Protein AF-A0A816SDJ1-F1 (afdb_monomer)

pLDDT: mean 76.12, std 19.89, range [26.55, 97.69]

Organism: Brassica napus (NCBI:txid3708)

Structure (mmCIF, N/CA/C/O backbone):
data_AF-A0A816SDJ1-F1
#
_entry.id   AF-A0A816SDJ1-F1
#
loop_
_atom_site.group_PDB
_atom_site.id
_atom_site.type_symbol
_atom_site.label_atom_id
_atom_site.label_alt_id
_atom_site.label_comp_id
_atom_site.label_asym_id
_atom_site.label_entity_id
_atom_site.label_seq_id
_atom_site.pdbx_PDB_ins_code
_atom_site.Cartn_x
_atom_site.Cartn_y
_atom_site.Cartn_z
_atom_site.occupancy
_atom_site.B_iso_or_equiv
_atom_site.auth_seq_id
_atom_site.auth_comp_id
_atom_site.auth_asym_id
_atom_site.auth_atom_id
_atom_site.pdbx_PDB_model_num
ATOM 1 N N . MET A 1 1 ? -64.924 18.426 4.226 1.00 38.66 1 MET A N 1
ATOM 2 C CA . MET A 1 1 ? -63.627 19.133 4.198 1.00 38.66 1 MET A CA 1
ATOM 3 C C . MET A 1 1 ? -62.733 18.386 3.218 1.00 38.66 1 MET A C 1
ATOM 5 O O . MET A 1 1 ? -62.420 17.231 3.465 1.00 38.66 1 MET A O 1
ATOM 9 N N . MET A 1 2 ? -62.502 18.979 2.042 1.00 28.48 2 MET A N 1
ATOM 10 C CA . MET A 1 2 ? -61.765 18.396 0.910 1.00 28.48 2 MET A CA 1
ATOM 11 C C . MET A 1 2 ? -60.314 18.078 1.288 1.00 28.48 2 MET A C 1
ATOM 13 O O . MET A 1 2 ? -59.633 18.939 1.838 1.00 28.48 2 MET A O 1
ATOM 17 N N . MET A 1 3 ? -59.825 16.892 0.918 1.00 29.28 3 MET A N 1
ATOM 18 C CA . MET A 1 3 ? -58.395 16.650 0.720 1.00 29.28 3 MET A CA 1
ATOM 19 C C . MET A 1 3 ? -58.120 16.632 -0.783 1.00 29.28 3 MET A C 1
ATOM 21 O O . MET A 1 3 ? -58.686 15.830 -1.523 1.00 29.28 3 MET A O 1
ATOM 25 N N . MET A 1 4 ? -57.287 17.574 -1.221 1.00 31.48 4 MET A N 1
ATOM 26 C CA . MET A 1 4 ? -56.778 17.674 -2.583 1.00 31.48 4 MET A CA 1
ATOM 27 C C . MET A 1 4 ? -55.786 16.537 -2.853 1.00 31.48 4 MET A C 1
ATOM 29 O O . MET A 1 4 ? -54.795 16.400 -2.140 1.00 31.48 4 MET A O 1
ATOM 33 N N . PHE A 1 5 ? -56.018 15.776 -3.921 1.00 30.25 5 PHE A N 1
ATOM 34 C CA . PHE A 1 5 ? -54.990 14.978 -4.583 1.00 30.25 5 PHE A CA 1
ATOM 35 C C . PHE A 1 5 ? -54.433 15.789 -5.758 1.00 30.25 5 PHE A C 1
ATOM 37 O O . PHE A 1 5 ? -55.164 16.126 -6.689 1.00 30.25 5 PHE A O 1
ATOM 44 N N . HIS A 1 6 ? -53.140 16.106 -5.713 1.00 32.75 6 HIS A N 1
ATOM 45 C CA . HIS A 1 6 ? -52.390 16.608 -6.864 1.00 32.75 6 HIS A CA 1
ATOM 46 C C . HIS A 1 6 ? -52.042 15.446 -7.815 1.00 32.75 6 HIS A C 1
ATOM 48 O O . HIS A 1 6 ? -51.644 14.380 -7.337 1.00 32.75 6 HIS A O 1
ATOM 54 N N . PRO A 1 7 ? -52.148 15.622 -9.146 1.00 39.34 7 PRO A N 1
ATOM 55 C CA . PRO A 1 7 ? -51.812 14.583 -10.107 1.00 39.34 7 PRO A CA 1
ATOM 56 C C . PRO A 1 7 ? -50.307 14.525 -10.404 1.00 39.34 7 PRO A C 1
ATOM 58 O O . PRO A 1 7 ? -49.609 15.537 -10.482 1.00 39.34 7 PRO A O 1
ATOM 61 N N . PHE A 1 8 ? -49.847 13.290 -10.593 1.00 34.31 8 PHE A N 1
ATOM 62 C CA . PHE A 1 8 ? -48.504 12.881 -10.986 1.00 34.31 8 PHE A CA 1
ATOM 63 C C . PHE A 1 8 ? -48.043 13.529 -12.300 1.00 34.31 8 PHE A C 1
ATOM 65 O O . PHE A 1 8 ? -48.734 13.494 -13.318 1.00 34.31 8 PHE A O 1
ATOM 72 N N . ALA A 1 9 ? -46.815 14.043 -12.277 1.00 36.88 9 ALA A N 1
ATOM 73 C CA . ALA A 1 9 ? -46.051 14.432 -13.450 1.00 36.88 9 ALA A CA 1
ATOM 74 C C . ALA A 1 9 ? -45.328 13.224 -14.085 1.00 36.88 9 ALA A C 1
ATOM 76 O O . ALA A 1 9 ? -44.969 12.272 -13.396 1.00 36.88 9 ALA A O 1
ATOM 77 N N . SER A 1 10 ? -45.015 13.365 -15.383 1.00 43.47 10 SER A N 1
ATOM 78 C CA . SER A 1 10 ? -44.023 12.620 -16.188 1.00 43.47 10 SER A CA 1
ATOM 79 C C . SER A 1 10 ? -44.514 11.451 -17.065 1.00 43.47 10 SER A C 1
ATOM 81 O O . SER A 1 10 ? -44.232 10.287 -16.792 1.00 43.47 10 SER A O 1
ATOM 83 N N . SER A 1 11 ? -45.101 11.768 -18.232 1.00 58.50 11 SER A N 1
ATOM 84 C CA . SER A 1 11 ? -45.263 10.822 -19.358 1.00 58.50 11 SER A CA 1
ATOM 85 C C . SER A 1 11 ? -44.018 10.695 -20.266 1.00 58.50 11 SER A C 1
ATOM 87 O O . SER A 1 11 ? -43.950 9.801 -21.108 1.00 58.50 11 SER A O 1
ATOM 89 N N . ALA A 1 12 ? -42.990 11.532 -20.077 1.00 49.69 12 ALA A N 1
ATOM 90 C CA . ALA A 1 12 ? -41.794 11.556 -20.931 1.00 49.69 12 ALA A CA 1
ATOM 91 C C . ALA A 1 12 ? -40.759 10.462 -20.594 1.00 49.69 12 ALA A C 1
ATOM 93 O O . ALA A 1 12 ? -40.004 10.015 -21.460 1.00 49.69 12 ALA A O 1
ATOM 94 N N . SER A 1 13 ? -40.717 10.005 -19.340 1.00 50.75 13 SER A N 1
ATOM 95 C CA . SER A 1 13 ? -39.810 8.940 -18.897 1.00 50.75 13 SER A CA 1
ATOM 96 C C . SER A 1 13 ? -40.242 7.569 -19.427 1.00 50.75 13 SER A C 1
ATOM 98 O O . SER A 1 13 ? -39.407 6.815 -19.923 1.00 50.75 13 SER A O 1
ATOM 100 N N . ALA A 1 14 ? -41.545 7.274 -19.420 1.00 48.66 14 ALA A N 1
ATOM 101 C CA . ALA A 1 14 ? -42.099 6.004 -19.895 1.00 48.66 14 ALA A CA 1
ATOM 102 C C . ALA A 1 14 ? -41.856 5.762 -21.400 1.00 48.66 14 ALA A C 1
ATOM 104 O O . ALA A 1 14 ? -41.521 4.649 -21.806 1.00 48.66 14 ALA A O 1
ATOM 105 N N . GLN A 1 15 ? -41.934 6.808 -22.232 1.00 58.16 15 GLN A N 1
ATOM 106 C CA . GLN A 1 15 ? -41.649 6.699 -23.671 1.00 58.16 15 GLN A CA 1
ATOM 107 C C . GLN A 1 15 ? -40.155 6.469 -23.973 1.00 58.16 15 GLN A C 1
ATOM 109 O O . GLN A 1 15 ? -39.813 5.741 -24.911 1.00 58.16 15 GLN A O 1
ATOM 114 N N . ARG A 1 16 ? -39.244 7.020 -23.156 1.00 60.53 16 ARG A N 1
ATOM 115 C CA . ARG A 1 16 ? -37.802 6.723 -23.258 1.00 60.53 16 ARG A CA 1
ATOM 116 C C . ARG A 1 16 ? -37.484 5.264 -22.941 1.00 60.53 16 ARG A C 1
ATOM 118 O O . ARG A 1 16 ? -36.732 4.650 -23.687 1.00 60.53 16 ARG A O 1
ATOM 125 N N . TRP A 1 17 ? -38.106 4.687 -21.915 1.00 60.25 17 TRP A N 1
ATOM 126 C CA . TRP A 1 17 ? -37.900 3.274 -21.584 1.00 60.25 17 TRP A CA 1
ATOM 127 C C . TRP A 1 17 ? -38.394 2.329 -22.687 1.00 60.25 17 TRP A C 1
ATOM 129 O O . TRP A 1 17 ? -37.690 1.385 -23.046 1.00 60.25 17 TRP A O 1
ATOM 139 N N . LEU A 1 18 ? -39.547 2.617 -23.299 1.00 60.72 18 LEU A N 1
ATOM 140 C CA . LEU A 1 18 ? -40.073 1.809 -24.406 1.00 60.72 18 LEU A CA 1
ATOM 141 C C . LEU A 1 18 ? -39.192 1.882 -25.664 1.00 60.72 18 LEU A C 1
ATOM 143 O O . LEU A 1 18 ? -38.941 0.857 -26.298 1.00 60.72 18 LEU A O 1
ATOM 147 N N . SER A 1 19 ? -38.666 3.063 -26.008 1.00 63.34 19 SER A N 1
ATOM 148 C CA . SER A 1 19 ? -37.740 3.198 -27.146 1.00 63.34 19 SER A CA 1
ATOM 149 C C . SER A 1 19 ? -36.401 2.481 -26.917 1.00 63.34 19 SER A C 1
ATOM 151 O O . SER A 1 19 ? -35.859 1.892 -27.854 1.00 63.34 19 SER A O 1
ATOM 153 N N . GLN A 1 20 ? -35.900 2.449 -25.677 1.00 64.94 20 GLN A N 1
ATOM 154 C CA . GLN A 1 20 ? -34.690 1.703 -25.316 1.00 64.94 20 GLN A CA 1
ATOM 155 C C . GLN A 1 20 ? -34.900 0.184 -25.355 1.00 64.94 20 GLN A C 1
ATOM 157 O O . GLN A 1 20 ? -34.039 -0.537 -25.855 1.00 64.94 20 GLN A O 1
ATOM 162 N N . LEU A 1 21 ? -36.059 -0.307 -24.910 1.00 62.75 21 LEU A N 1
ATOM 163 C CA . LEU A 1 21 ? -36.396 -1.732 -24.996 1.00 62.75 21 LEU A CA 1
ATOM 164 C C . LEU A 1 21 ? -36.569 -2.200 -26.449 1.00 62.75 21 LEU A C 1
ATOM 166 O O . LEU A 1 21 ? -36.086 -3.271 -26.817 1.00 62.75 21 LEU A O 1
ATOM 170 N N . LEU A 1 22 ? -37.180 -1.376 -27.307 1.00 64.31 22 LEU A N 1
ATOM 171 C CA . LEU A 1 22 ? -37.304 -1.676 -28.737 1.00 64.31 22 LEU A CA 1
ATOM 172 C C . LEU A 1 22 ? -35.951 -1.657 -29.465 1.00 64.31 22 LEU A C 1
ATOM 174 O O . LEU A 1 22 ? -35.760 -2.437 -30.401 1.00 64.31 22 LEU A O 1
ATOM 178 N N . SER A 1 23 ? -35.000 -0.810 -29.052 1.00 62.53 23 SER A N 1
ATOM 179 C CA . SER A 1 23 ? -33.654 -0.810 -29.643 1.00 62.53 23 SER A CA 1
ATOM 180 C C . SER A 1 23 ? -32.839 -2.029 -29.206 1.00 62.53 23 SER A C 1
ATOM 182 O O . SER A 1 23 ? -32.168 -2.637 -30.040 1.00 62.53 23 SER A O 1
ATOM 184 N N . LEU A 1 24 ? -32.965 -2.445 -27.941 1.00 55.81 24 LEU A N 1
ATOM 185 C CA . LEU A 1 24 ? -32.325 -3.653 -27.417 1.00 55.81 24 LEU A CA 1
ATOM 186 C C . LEU A 1 24 ? -32.851 -4.915 -28.112 1.00 55.81 24 LEU A C 1
ATOM 188 O O . LEU A 1 24 ? -32.045 -5.736 -28.542 1.00 55.81 24 LEU A O 1
ATOM 192 N N . SER A 1 25 ? -34.168 -5.015 -28.323 1.00 59.09 25 SER A N 1
ATOM 193 C CA . SER A 1 25 ? -34.799 -6.130 -29.047 1.00 59.09 25 SER A CA 1
ATOM 194 C C . SER A 1 25 ? -34.327 -6.237 -30.508 1.00 59.09 25 SER A C 1
ATOM 196 O O . SER A 1 25 ? -33.955 -7.312 -30.984 1.00 59.09 25 SER A O 1
ATOM 198 N N . LYS A 1 26 ? -34.228 -5.103 -31.218 1.00 60.78 26 LYS A N 1
ATOM 199 C CA . LYS A 1 26 ? -33.691 -5.083 -32.591 1.00 60.78 26 LYS A CA 1
ATOM 200 C C . LYS A 1 26 ? -32.218 -5.492 -32.648 1.00 60.78 26 LYS A C 1
ATOM 202 O O . LYS A 1 26 ? -31.794 -6.130 -33.610 1.00 60.78 26 LYS A O 1
ATOM 207 N N . ASN A 1 27 ? -31.437 -5.147 -31.625 1.00 51.38 27 ASN A N 1
ATOM 208 C CA . ASN A 1 27 ? -30.016 -5.480 -31.580 1.00 51.38 27 ASN A CA 1
ATOM 209 C C . ASN A 1 27 ? -29.782 -6.966 -31.262 1.00 51.38 27 ASN A C 1
ATOM 211 O O . ASN A 1 27 ? -28.879 -7.575 -31.835 1.00 51.38 27 ASN A O 1
ATOM 215 N N . THR A 1 28 ? -30.625 -7.576 -30.420 1.00 47.44 28 THR A N 1
ATOM 216 C CA . THR A 1 28 ? -30.579 -9.025 -30.172 1.00 47.44 28 THR A CA 1
ATOM 217 C C . THR A 1 28 ? -30.984 -9.823 -31.409 1.00 47.44 28 THR A C 1
ATOM 219 O O . THR A 1 28 ? -30.323 -10.810 -31.720 1.00 47.44 28 THR A O 1
ATOM 222 N N . GLN A 1 29 ? -31.977 -9.354 -32.175 1.00 52.62 29 GLN A N 1
ATOM 223 C CA . GLN A 1 29 ? -32.410 -10.016 -33.411 1.00 52.62 29 GLN A CA 1
ATOM 224 C C . GLN A 1 29 ? -31.338 -9.968 -34.518 1.00 52.62 29 GLN A C 1
ATOM 226 O O . GLN A 1 29 ? -31.071 -10.969 -35.184 1.00 52.62 29 GLN A O 1
ATOM 231 N N . LYS A 1 30 ? -30.630 -8.838 -34.644 1.00 55.09 30 LYS A N 1
ATOM 232 C CA . LYS A 1 30 ? -29.498 -8.695 -35.574 1.00 55.09 30 LYS A CA 1
ATOM 233 C C . LYS A 1 30 ? -28.312 -9.598 -35.207 1.00 55.09 30 LYS A C 1
ATOM 235 O O . LYS A 1 30 ? -27.624 -10.112 -36.086 1.00 55.09 30 LYS A O 1
ATOM 240 N N . HIS A 1 31 ? -28.078 -9.817 -33.911 1.00 45.19 31 HIS A N 1
ATOM 241 C CA . HIS A 1 31 ? -27.037 -10.735 -33.446 1.00 45.19 31 HIS A CA 1
ATOM 242 C C . HIS A 1 31 ? -27.383 -12.203 -33.727 1.00 45.19 31 HIS A C 1
ATOM 244 O O . HIS A 1 31 ? -26.487 -12.971 -34.074 1.00 45.19 31 HIS A O 1
ATOM 250 N N . THR A 1 32 ? -28.660 -12.591 -33.633 1.00 52.50 32 THR A N 1
ATOM 251 C CA . THR A 1 32 ? -29.107 -13.950 -33.981 1.00 52.50 32 THR A CA 1
ATOM 252 C C . THR A 1 32 ? -29.030 -14.237 -35.480 1.00 52.50 32 THR A C 1
ATOM 254 O O . THR A 1 32 ? -28.612 -15.331 -35.852 1.00 52.50 32 THR A O 1
ATOM 257 N N . GLU A 1 33 ? -29.328 -13.262 -36.344 1.00 60.81 33 GLU A N 1
ATOM 258 C CA . GLU A 1 33 ? -29.167 -13.416 -37.801 1.00 60.81 33 GLU A CA 1
ATOM 259 C C . GLU A 1 33 ? -27.686 -13.564 -38.187 1.00 60.81 33 GLU A C 1
ATOM 261 O O . GLU A 1 33 ? -27.317 -14.508 -38.884 1.00 60.81 33 GLU A O 1
ATOM 266 N N . SER A 1 34 ? -26.799 -12.743 -37.610 1.00 58.25 34 SER A N 1
ATOM 267 C CA . SER A 1 34 ? -25.348 -12.870 -37.822 1.00 58.25 34 SER A CA 1
ATOM 268 C C . SER A 1 34 ? -24.780 -14.212 -37.332 1.00 58.25 34 SER A C 1
ATOM 270 O O . SER A 1 34 ? -23.787 -14.702 -37.879 1.00 58.25 34 SER A O 1
ATOM 272 N N . PHE A 1 35 ? -25.377 -14.815 -36.300 1.00 57.91 35 PHE A N 1
ATOM 273 C CA . PHE A 1 35 ? -24.971 -16.134 -35.811 1.00 57.91 35 PHE A CA 1
ATOM 274 C C . PHE A 1 35 ? -25.488 -17.265 -36.714 1.00 57.91 35 PHE A C 1
ATOM 276 O O . PHE A 1 35 ? -24.790 -18.254 -36.926 1.00 57.91 35 PHE A O 1
ATOM 283 N N . SER A 1 36 ? -26.673 -17.098 -37.307 1.00 68.56 36 SER A N 1
ATOM 284 C CA . SER A 1 36 ? -27.222 -18.033 -38.297 1.00 68.56 36 SER A CA 1
ATOM 285 C C . SER A 1 36 ? -26.366 -18.075 -39.568 1.00 68.56 36 SER A C 1
ATOM 287 O O . SER A 1 36 ? -26.027 -19.157 -40.049 1.00 68.56 36 SER A O 1
ATOM 289 N N . ASP A 1 37 ? -25.930 -16.914 -40.063 1.00 69.44 37 ASP A N 1
ATOM 290 C CA . ASP A 1 37 ? -25.094 -16.819 -41.268 1.00 69.44 37 ASP A CA 1
ATOM 291 C C . ASP A 1 37 ? -23.704 -17.439 -41.066 1.00 69.44 37 ASP A C 1
ATOM 293 O O . ASP A 1 37 ? -23.172 -18.133 -41.939 1.00 69.44 37 ASP A O 1
ATOM 297 N N . THR A 1 38 ? -23.117 -17.246 -39.881 1.00 68.81 38 THR A N 1
ATOM 298 C CA . THR A 1 38 ? -21.823 -17.857 -39.542 1.00 68.81 38 THR A CA 1
ATOM 299 C C . THR A 1 38 ? -21.939 -19.370 -39.358 1.00 68.81 38 THR A C 1
ATOM 301 O O . THR A 1 38 ? -21.053 -20.101 -39.803 1.00 68.81 38 THR A O 1
ATOM 304 N N . LEU A 1 39 ? -23.047 -19.869 -38.797 1.00 75.62 39 LEU A N 1
ATOM 305 C CA . LEU A 1 39 ? -23.306 -21.306 -38.685 1.00 75.62 39 LEU A CA 1
ATOM 306 C C . LEU A 1 39 ? -23.525 -21.959 -40.061 1.00 75.62 39 LEU A C 1
ATOM 308 O O . LEU A 1 39 ? -22.988 -23.038 -40.320 1.00 75.62 39 LEU A O 1
ATOM 312 N N . ALA A 1 40 ? -24.235 -21.286 -40.973 1.00 79.94 40 ALA A N 1
ATOM 313 C CA . ALA A 1 40 ? -24.414 -21.744 -42.351 1.00 79.94 40 ALA A CA 1
ATOM 314 C C . ALA A 1 40 ? -23.072 -21.833 -43.102 1.00 79.94 40 ALA A C 1
ATOM 316 O O . ALA A 1 40 ? -22.796 -22.832 -43.768 1.00 79.94 40 ALA A O 1
ATOM 317 N N . MET A 1 41 ? -22.191 -20.842 -42.929 1.00 76.81 41 MET A N 1
ATOM 318 C CA . MET A 1 41 ? -20.853 -20.846 -43.531 1.00 76.81 41 MET A CA 1
ATOM 319 C C . MET A 1 41 ? -19.959 -21.971 -42.980 1.00 76.81 41 MET A C 1
ATOM 321 O O . MET A 1 41 ? -19.211 -22.597 -43.735 1.00 76.81 41 MET A O 1
ATOM 325 N N . VAL A 1 42 ? -20.042 -22.269 -41.678 1.00 75.06 42 VAL A N 1
ATOM 326 C CA . VAL A 1 42 ? -19.293 -23.378 -41.058 1.00 75.06 42 VAL A CA 1
ATOM 327 C C . VAL A 1 42 ? -19.791 -24.736 -41.559 1.00 75.06 42 VAL A C 1
ATOM 329 O O . VAL A 1 42 ? -18.970 -25.606 -41.854 1.00 75.06 42 VAL A O 1
ATOM 332 N N . ASN A 1 43 ? -21.105 -24.909 -41.727 1.00 77.50 43 ASN A N 1
ATOM 333 C CA . ASN A 1 43 ? -21.670 -26.142 -42.280 1.00 77.50 43 ASN A CA 1
ATOM 334 C C . ASN A 1 43 ? -21.252 -26.358 -43.743 1.00 77.50 43 ASN A C 1
ATOM 336 O O . ASN A 1 43 ? -20.821 -27.455 -44.091 1.00 77.50 43 ASN A O 1
ATOM 340 N N . GLN A 1 44 ? -21.230 -25.300 -44.561 1.00 75.50 44 GLN A N 1
ATOM 341 C CA . GLN A 1 44 ? -20.716 -25.353 -45.938 1.00 75.50 44 GLN A CA 1
ATOM 342 C C . GLN A 1 44 ? -19.224 -25.729 -45.999 1.00 75.50 44 GLN A C 1
ATOM 344 O O . GLN A 1 44 ? -18.797 -26.516 -46.845 1.00 75.50 44 GLN A O 1
ATOM 349 N N . LEU A 1 45 ? -18.405 -25.219 -45.072 1.00 71.31 45 LEU A N 1
ATOM 350 C CA . LEU A 1 45 ? -16.991 -25.604 -44.966 1.00 71.31 45 LEU A CA 1
ATOM 351 C C . LEU A 1 45 ? -16.806 -27.063 -44.528 1.00 71.31 45 LEU A C 1
ATOM 353 O O . LEU A 1 45 ? -15.832 -27.703 -44.938 1.00 71.31 45 LEU A O 1
ATOM 357 N N . LYS A 1 46 ? -17.723 -27.594 -43.712 1.00 74.12 46 LYS A N 1
ATOM 358 C CA . LYS A 1 46 ? -17.706 -28.992 -43.277 1.00 74.12 46 LYS A CA 1
ATOM 359 C C . LYS A 1 46 ? -18.083 -29.937 -44.423 1.00 74.12 46 LYS A C 1
ATOM 361 O O . LYS A 1 46 ? -17.331 -30.872 -44.687 1.00 74.12 46 LYS A O 1
ATOM 366 N N . GLU A 1 47 ? -19.140 -29.629 -45.173 1.00 76.69 47 GLU A N 1
ATOM 367 C CA . GLU A 1 47 ? -19.545 -30.399 -46.362 1.00 76.69 47 GLU A CA 1
ATOM 368 C C . GLU A 1 47 ? -18.452 -30.401 -47.440 1.00 76.69 47 GLU A C 1
ATOM 370 O O . GLU A 1 47 ? -18.135 -31.443 -48.020 1.00 76.69 47 GLU A O 1
ATOM 375 N N . LYS A 1 48 ? -17.782 -29.260 -47.650 1.00 71.00 48 LYS A N 1
ATOM 376 C CA . LYS A 1 48 ? -16.677 -29.161 -48.613 1.00 71.00 48 LYS A CA 1
ATOM 377 C C . LYS A 1 48 ? -15.464 -30.011 -48.211 1.00 71.00 48 LYS A C 1
ATOM 379 O O . LYS A 1 48 ? -14.779 -30.538 -49.085 1.00 71.00 48 LYS A O 1
ATOM 384 N N . LYS A 1 49 ? -15.201 -30.189 -46.909 1.00 67.81 49 LYS A N 1
ATOM 385 C CA . LYS A 1 49 ? -14.156 -31.112 -46.425 1.00 67.81 49 LYS A CA 1
ATOM 386 C C . LYS A 1 49 ? -14.540 -32.577 -46.629 1.00 67.81 49 LYS A C 1
ATOM 388 O O . LYS A 1 49 ? -13.689 -33.366 -47.030 1.00 67.81 49 LYS A O 1
ATOM 393 N N . GLU A 1 50 ? -15.802 -32.934 -46.407 1.00 69.19 50 GLU A N 1
ATOM 394 C CA . GLU A 1 50 ? -16.284 -34.308 -46.594 1.00 69.19 50 GLU A CA 1
ATOM 395 C C . GLU A 1 50 ? -16.304 -34.726 -48.077 1.00 69.19 50 GLU A C 1
ATOM 397 O O . GLU A 1 50 ? -15.983 -35.873 -48.394 1.00 69.19 50 GLU A O 1
ATOM 402 N N . GLN A 1 51 ? -16.567 -33.797 -49.006 1.00 63.53 51 GLN A N 1
ATOM 403 C CA . GLN A 1 51 ? -16.452 -34.068 -50.446 1.00 63.53 51 GLN A CA 1
ATOM 404 C C . GLN A 1 51 ? -15.001 -34.280 -50.906 1.00 63.53 51 GLN A C 1
ATOM 406 O O . GLN A 1 51 ? -14.733 -35.203 -51.673 1.00 63.53 51 GLN A O 1
ATOM 411 N N . VAL A 1 52 ? -14.044 -33.494 -50.394 1.00 61.69 52 VAL A N 1
ATOM 412 C CA . VAL A 1 52 ? -12.613 -33.675 -50.713 1.00 61.69 52 VAL A CA 1
ATOM 413 C C . VAL A 1 52 ? -12.085 -35.016 -50.181 1.00 61.69 52 VAL A C 1
ATOM 415 O O . VAL A 1 52 ? -11.283 -35.665 -50.849 1.00 61.69 52 VAL A O 1
ATOM 418 N N . GLN A 1 53 ? -12.586 -35.482 -49.033 1.00 51.34 53 GLN A N 1
ATOM 419 C CA . GLN A 1 53 ? -12.216 -36.781 -48.459 1.00 51.34 53 GLN A CA 1
ATOM 420 C C . GLN A 1 53 ? -12.809 -37.974 -49.238 1.00 51.34 53 GLN A C 1
ATOM 422 O O . GLN A 1 53 ? -12.183 -39.036 -49.311 1.00 51.34 53 GLN A O 1
ATOM 427 N N . ARG A 1 54 ? -13.996 -37.817 -49.849 1.00 48.62 54 ARG A N 1
ATOM 428 C CA . ARG A 1 54 ? -14.600 -38.856 -50.705 1.00 48.62 54 ARG A CA 1
ATOM 429 C C . ARG A 1 54 ? -13.935 -38.978 -52.075 1.00 48.62 54 ARG A C 1
ATOM 431 O O . ARG A 1 54 ? -13.856 -40.091 -52.585 1.00 48.62 54 ARG A O 1
ATOM 438 N N . GLN A 1 55 ? -13.409 -37.890 -52.638 1.00 50.44 55 GLN A N 1
ATOM 439 C CA . GLN A 1 55 ? -12.732 -37.930 -53.941 1.00 50.44 55 GLN A CA 1
ATOM 440 C C . GLN A 1 55 ? -11.340 -38.597 -53.883 1.00 50.44 55 GLN A C 1
ATOM 442 O O . GLN A 1 55 ? -10.824 -39.006 -54.915 1.00 50.44 55 GLN A O 1
ATOM 447 N N . GLN A 1 56 ? -10.738 -38.746 -52.695 1.00 49.09 56 GLN A N 1
ATOM 448 C CA . GLN A 1 56 ? -9.447 -39.434 -52.508 1.00 49.09 56 GLN A CA 1
ATOM 449 C C . GLN A 1 56 ? -9.558 -40.950 -52.245 1.00 49.09 56 GLN A C 1
ATOM 451 O O . GLN A 1 56 ? -8.530 -41.602 -52.108 1.00 49.09 56 GLN A O 1
ATOM 456 N N . ASN A 1 57 ? -10.769 -41.522 -52.178 1.00 41.69 57 ASN A N 1
ATOM 457 C CA . ASN A 1 57 ? -10.988 -42.950 -51.879 1.00 41.69 57 ASN A CA 1
ATOM 458 C C . ASN A 1 57 ? -11.624 -43.753 -53.033 1.00 41.69 57 ASN A C 1
ATOM 460 O O . ASN A 1 57 ? -12.136 -44.846 -52.807 1.00 41.69 57 ASN A O 1
ATOM 464 N N . LEU A 1 58 ? -11.605 -43.238 -54.264 1.00 48.44 58 LEU A N 1
ATOM 465 C CA . LEU A 1 58 ? -12.102 -43.948 -55.446 1.00 48.4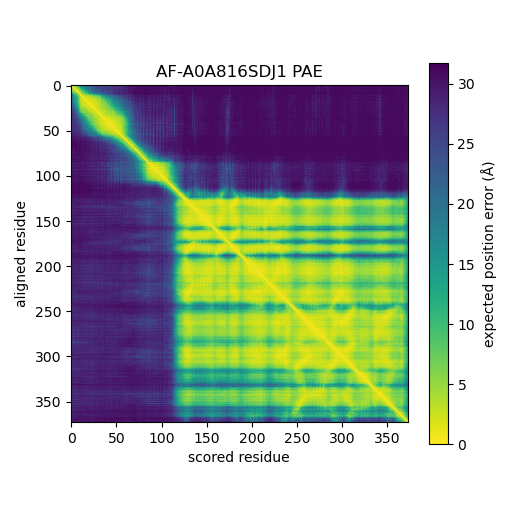4 58 LEU A CA 1
ATOM 466 C C . LEU A 1 58 ? -10.999 -44.048 -56.505 1.00 48.44 58 LEU A C 1
ATOM 468 O O . LEU A 1 58 ? -10.907 -43.191 -57.372 1.00 48.44 58 LEU A O 1
ATOM 472 N N . ASP A 1 59 ? -10.181 -45.098 -56.403 1.00 35.41 59 ASP A N 1
ATOM 473 C CA . ASP A 1 59 ? -9.638 -45.823 -57.561 1.00 35.41 59 ASP A CA 1
ATOM 474 C C . ASP A 1 59 ? -9.278 -47.269 -57.135 1.00 35.41 59 ASP A C 1
ATOM 476 O O . ASP A 1 59 ? -8.487 -47.441 -56.201 1.00 35.41 59 ASP A O 1
ATOM 480 N N . PRO A 1 60 ? -9.881 -48.313 -57.745 1.00 43.94 60 PRO A N 1
ATOM 481 C CA . PRO A 1 60 ? -9.689 -49.708 -57.356 1.00 43.94 60 PRO A CA 1
ATOM 482 C C . PRO A 1 60 ? -8.726 -50.488 -58.277 1.00 43.94 60 PRO A C 1
ATOM 484 O O . PRO A 1 60 ? -8.723 -50.342 -59.493 1.00 43.94 60 PRO A O 1
ATOM 487 N N . GLU A 1 61 ? -7.921 -51.3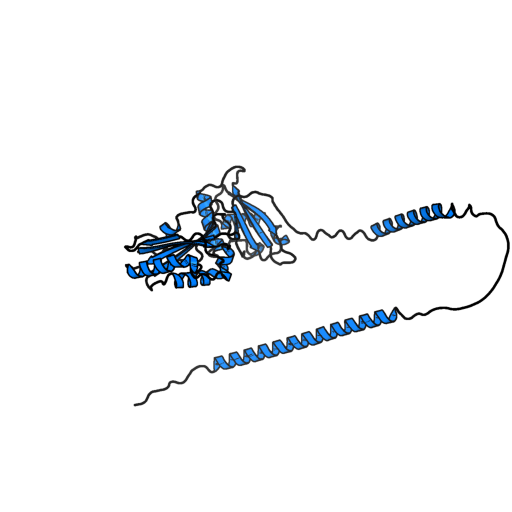30 -57.628 1.00 33.22 61 GLU A N 1
ATOM 488 C CA . GLU A 1 61 ? -7.548 -52.728 -57.927 1.00 33.22 61 GLU A CA 1
ATOM 489 C C . GLU A 1 61 ? -7.521 -53.283 -59.383 1.00 33.22 61 GLU A C 1
ATOM 491 O O . GLU A 1 61 ? -8.518 -53.330 -60.097 1.00 33.22 61 GLU A O 1
ATOM 496 N N . ASN A 1 62 ? -6.348 -53.832 -59.738 1.00 37.19 62 ASN A N 1
ATOM 497 C CA . ASN A 1 62 ? -5.992 -54.713 -60.874 1.00 37.19 62 ASN A CA 1
ATOM 498 C C . ASN A 1 62 ? -6.525 -56.158 -60.670 1.00 37.19 62 ASN A C 1
ATOM 500 O O . ASN A 1 62 ? -6.599 -56.568 -59.512 1.00 37.19 62 ASN A O 1
ATOM 504 N N . PRO A 1 63 ? -6.846 -56.980 -61.703 1.00 50.03 63 PRO A N 1
ATOM 505 C CA . PRO A 1 63 ? -5.890 -57.969 -62.282 1.00 50.03 63 PRO A CA 1
ATOM 506 C C . PRO A 1 63 ? -6.188 -58.254 -63.798 1.00 50.03 63 PRO A C 1
ATOM 508 O O . PRO A 1 63 ? -7.186 -57.775 -64.319 1.00 50.03 63 PRO A O 1
ATOM 511 N N . ALA A 1 64 ? -5.451 -58.980 -64.654 1.00 27.97 64 ALA A N 1
ATOM 512 C CA . ALA A 1 64 ? -4.617 -60.178 -64.551 1.00 27.97 64 ALA A CA 1
ATOM 513 C C . ALA A 1 64 ? -3.939 -60.493 -65.925 1.00 27.97 64 ALA A C 1
ATOM 515 O O . ALA A 1 64 ? -4.456 -60.073 -66.957 1.00 27.97 64 ALA A O 1
ATOM 516 N N . THR A 1 65 ? -2.945 -61.407 -65.915 1.00 27.27 65 THR A N 1
ATOM 517 C CA . THR A 1 65 ? -2.496 -62.326 -67.017 1.00 27.27 65 THR A CA 1
ATOM 518 C C . THR A 1 65 ? -1.735 -61.670 -68.195 1.00 27.27 65 THR A C 1
ATOM 520 O O . THR A 1 65 ? -2.153 -60.648 -68.703 1.00 27.27 65 THR A O 1
ATOM 523 N N . GLU A 1 66 ? -0.587 -62.145 -68.703 1.00 26.55 66 GLU A N 1
ATOM 524 C CA . GLU A 1 66 ? -0.244 -63.514 -69.107 1.00 26.55 66 GLU A CA 1
ATOM 525 C C . GLU A 1 66 ? 1.243 -63.620 -69.572 1.00 26.55 66 GLU A C 1
ATOM 527 O O . GLU A 1 66 ? 1.761 -62.696 -70.187 1.00 26.55 66 GLU A O 1
ATOM 532 N N . SER A 1 67 ? 1.894 -64.760 -69.265 1.00 27.81 67 SER A N 1
ATOM 533 C CA . SER A 1 67 ? 2.925 -65.521 -70.028 1.00 27.81 67 SER A CA 1
ATOM 534 C C . SER A 1 67 ? 4.086 -64.765 -70.723 1.00 27.81 67 SER A C 1
ATOM 536 O O . SER A 1 67 ? 3.891 -63.976 -71.633 1.00 27.81 67 SER A O 1
ATOM 538 N N . SER A 1 68 ? 5.372 -65.072 -70.512 1.00 29.84 68 SER A N 1
ATOM 539 C CA . SER A 1 68 ? 5.991 -66.359 -70.865 1.00 29.84 68 SER A CA 1
ATOM 540 C C . SER A 1 68 ? 7.522 -66.333 -70.634 1.00 29.84 68 SER A C 1
ATOM 542 O O . SER A 1 68 ? 8.179 -65.360 -70.975 1.00 29.84 68 SER A O 1
ATOM 544 N N . ARG A 1 69 ? 8.041 -67.444 -70.073 1.00 29.17 69 ARG A N 1
ATOM 545 C CA . ARG A 1 69 ? 9.304 -68.190 -70.347 1.00 29.17 69 ARG A CA 1
ATOM 546 C C . ARG A 1 69 ? 10.593 -67.364 -70.591 1.00 29.17 69 ARG A C 1
ATOM 548 O O . ARG A 1 69 ? 10.667 -66.567 -71.507 1.00 29.17 69 ARG A O 1
ATOM 555 N N . ILE A 1 70 ? 11.705 -67.616 -69.893 1.00 31.98 70 ILE A N 1
ATOM 556 C CA . ILE A 1 70 ? 12.596 -68.767 -70.139 1.00 31.98 70 ILE A CA 1
ATOM 557 C C . ILE A 1 70 ? 13.459 -69.086 -68.900 1.00 31.98 70 ILE A C 1
ATOM 559 O O . ILE A 1 70 ? 13.934 -68.223 -68.169 1.00 31.98 70 ILE A O 1
ATOM 563 N N . PHE A 1 71 ? 13.623 -70.391 -68.733 1.00 28.73 71 PHE A N 1
ATOM 564 C CA . PHE A 1 71 ? 14.359 -71.190 -67.760 1.00 28.73 71 PHE A CA 1
ATOM 565 C C . PHE A 1 71 ? 15.867 -71.238 -68.102 1.00 28.73 71 PHE A C 1
ATOM 567 O O . PHE A 1 71 ? 16.185 -71.388 -69.277 1.00 28.73 71 PHE A O 1
ATOM 574 N N . PHE A 1 72 ? 16.768 -71.194 -67.110 1.00 27.45 72 PHE A N 1
ATOM 575 C CA . PHE A 1 72 ? 17.776 -72.236 -66.796 1.00 27.45 72 PHE A CA 1
ATOM 576 C C . PHE A 1 72 ? 19.037 -71.714 -66.086 1.00 27.45 72 PHE A C 1
ATOM 578 O O . PHE A 1 72 ? 19.639 -70.727 -66.488 1.00 27.45 72 PHE A O 1
ATOM 585 N N . CYS A 1 73 ? 19.491 -72.562 -65.151 1.00 28.86 73 CYS A N 1
ATOM 586 C CA . CYS A 1 73 ? 20.840 -72.670 -64.588 1.00 28.86 73 CYS A CA 1
ATOM 587 C C . CYS A 1 73 ? 21.226 -71.569 -63.590 1.00 28.86 73 CYS A C 1
ATOM 589 O O . CYS A 1 73 ? 21.100 -70.388 -63.849 1.00 28.86 73 CYS A O 1
ATOM 591 N N . GLY A 1 74 ? 21.734 -71.854 -62.405 1.00 30.75 74 GLY A N 1
ATOM 592 C CA . GLY A 1 74 ? 22.282 -73.075 -61.851 1.00 30.75 74 GLY A CA 1
ATOM 593 C C . GLY A 1 74 ? 22.977 -72.641 -60.565 1.00 30.75 74 GLY A C 1
ATOM 594 O O . GLY A 1 74 ? 23.551 -71.556 -60.495 1.00 30.75 74 GLY A O 1
ATOM 595 N N . SER A 1 75 ? 22.830 -73.450 -59.525 1.00 49.09 75 SER A N 1
ATOM 596 C CA . SER A 1 75 ? 23.489 -73.306 -58.230 1.00 49.09 75 SER A CA 1
ATOM 597 C C . SER A 1 75 ? 24.930 -72.808 -58.363 1.00 49.09 75 SER A C 1
ATOM 599 O O . SER A 1 75 ? 25.728 -73.523 -58.947 1.00 49.09 75 SER A O 1
ATOM 601 N N . PHE A 1 76 ? 25.236 -71.624 -57.824 1.00 38.91 76 PHE A N 1
ATOM 602 C CA . PHE A 1 76 ? 26.495 -71.219 -57.171 1.00 38.91 76 PHE A CA 1
ATOM 603 C C . PHE A 1 76 ? 26.484 -69.689 -57.031 1.00 38.91 76 PHE A C 1
ATOM 605 O O . PHE A 1 76 ? 26.865 -69.006 -57.967 1.00 38.91 76 PHE A O 1
ATOM 612 N N . CYS A 1 77 ? 25.994 -69.154 -55.899 1.00 39.59 77 CYS A N 1
ATOM 613 C CA . CYS A 1 77 ? 26.398 -67.850 -55.324 1.00 39.59 77 CYS A CA 1
ATOM 614 C C . CYS A 1 77 ? 25.527 -67.441 -54.114 1.00 39.59 77 CYS A C 1
ATOM 616 O O . CYS A 1 77 ? 25.121 -66.289 -53.974 1.00 39.59 77 CYS A O 1
ATOM 618 N N . SER A 1 78 ? 25.316 -68.335 -53.144 1.00 45.06 78 SER A N 1
ATOM 619 C CA . SER A 1 78 ? 24.832 -67.959 -51.798 1.00 45.06 78 SER A CA 1
ATOM 620 C C . SER A 1 78 ? 25.875 -67.179 -50.966 1.00 45.06 78 SER A C 1
ATOM 622 O O . SER A 1 78 ? 25.718 -67.012 -49.759 1.00 45.06 78 SER A O 1
ATOM 624 N N . ALA A 1 79 ? 26.925 -66.662 -51.614 1.00 48.75 79 ALA A N 1
ATOM 625 C CA . ALA A 1 79 ? 27.970 -65.826 -51.028 1.00 48.75 79 ALA A CA 1
ATOM 626 C C . ALA A 1 79 ? 28.031 -64.399 -51.621 1.00 48.75 79 ALA A C 1
ATOM 628 O O . ALA A 1 79 ? 28.760 -63.565 -51.091 1.00 48.75 79 ALA A O 1
ATOM 629 N N . LEU A 1 80 ? 27.250 -64.077 -52.667 1.00 50.44 80 LEU A N 1
ATOM 630 C CA . LEU A 1 80 ? 27.266 -62.743 -53.302 1.00 50.44 80 LEU A CA 1
ATOM 631 C C . LEU A 1 80 ? 26.112 -61.817 -52.866 1.00 50.44 80 LEU A C 1
ATOM 633 O O . LEU A 1 80 ? 26.197 -60.603 -53.038 1.00 50.44 80 LEU A O 1
ATOM 637 N N . SER A 1 81 ? 25.075 -62.346 -52.207 1.00 49.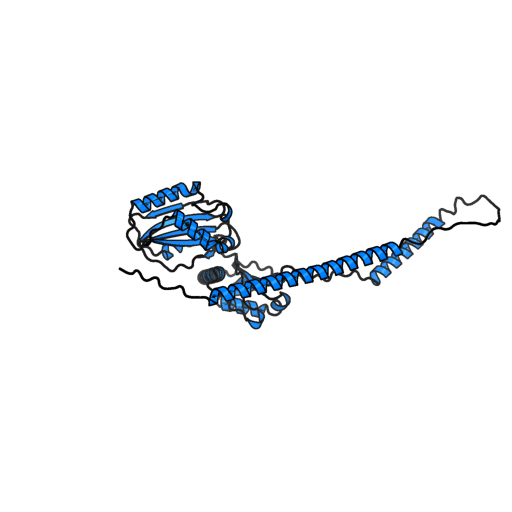19 81 SER A N 1
ATOM 638 C CA . SER A 1 81 ? 23.963 -61.547 -51.658 1.00 49.19 81 SER A CA 1
ATOM 639 C C . SER A 1 81 ? 24.323 -60.765 -50.384 1.00 49.19 81 SER A C 1
ATOM 641 O O . SER A 1 81 ? 23.599 -59.849 -50.001 1.00 49.19 81 SER A O 1
ATOM 643 N N . ARG A 1 82 ? 25.457 -61.079 -49.737 1.00 52.00 82 ARG A N 1
ATOM 644 C CA . ARG A 1 82 ? 25.948 -60.369 -48.537 1.00 52.00 82 ARG A CA 1
ATOM 645 C C . ARG A 1 82 ? 26.832 -59.154 -48.829 1.00 52.00 82 ARG A C 1
ATOM 647 O O . ARG A 1 82 ? 27.018 -58.334 -47.940 1.00 52.00 82 ARG A O 1
ATOM 654 N N . LEU A 1 83 ? 27.352 -59.012 -50.050 1.00 49.28 83 LEU A N 1
ATOM 655 C CA . LEU A 1 83 ? 28.154 -57.845 -50.455 1.00 49.28 83 LEU A CA 1
ATOM 656 C C . LEU A 1 83 ? 27.325 -56.794 -51.208 1.00 49.28 83 LEU A C 1
ATOM 658 O O . LEU A 1 83 ? 27.645 -55.607 -51.160 1.00 49.28 83 LEU A O 1
ATOM 662 N N . PHE A 1 84 ? 26.210 -57.203 -51.823 1.00 52.25 84 PHE A N 1
ATOM 663 C CA . PHE A 1 84 ? 25.216 -56.276 -52.370 1.00 52.25 84 PHE A CA 1
ATOM 664 C C . PHE A 1 84 ? 24.340 -55.618 -51.294 1.00 52.25 84 PHE A C 1
ATOM 666 O O . PHE A 1 84 ? 23.760 -54.570 -51.558 1.00 52.25 84 PHE A O 1
ATOM 673 N N . SER A 1 85 ? 24.268 -56.165 -50.074 1.00 61.00 85 SER A N 1
ATOM 674 C CA . SER A 1 85 ? 23.455 -55.564 -49.010 1.00 61.00 85 SER A CA 1
ATOM 675 C C . SER A 1 85 ? 24.137 -54.359 -48.361 1.00 61.00 85 SER A C 1
ATOM 677 O O . SER A 1 85 ? 23.501 -53.327 -48.192 1.00 61.00 85 SER A O 1
ATOM 679 N N . LEU A 1 86 ? 25.434 -54.433 -48.047 1.00 63.41 86 LEU A N 1
ATOM 680 C CA . LEU A 1 86 ? 26.116 -53.350 -47.329 1.00 63.41 86 LEU A CA 1
ATOM 681 C C . LEU A 1 86 ? 26.411 -52.155 -48.227 1.00 63.41 86 LEU A C 1
ATOM 683 O O . LEU A 1 86 ? 26.112 -51.028 -47.853 1.00 63.41 86 LEU A O 1
ATOM 687 N N . THR A 1 87 ? 26.935 -52.392 -49.427 1.00 75.25 87 THR A N 1
ATOM 688 C CA . THR A 1 87 ? 27.270 -51.309 -50.359 1.00 75.25 87 THR A CA 1
ATOM 689 C C . THR A 1 87 ? 26.013 -50.544 -50.772 1.00 75.25 87 THR A C 1
ATOM 691 O O . THR A 1 87 ? 26.006 -49.316 -50.771 1.00 75.25 87 THR A O 1
ATOM 694 N N . CYS A 1 88 ? 24.912 -51.255 -51.029 1.00 71.88 88 CYS A N 1
ATOM 695 C CA . CYS A 1 88 ? 23.640 -50.631 -51.375 1.00 71.88 88 CYS A CA 1
ATOM 696 C C . CYS A 1 88 ? 23.037 -49.870 -50.186 1.00 71.88 88 CYS A C 1
ATOM 698 O O . CYS A 1 88 ? 22.568 -48.753 -50.369 1.00 71.88 88 CYS A O 1
ATOM 700 N N . VAL A 1 89 ? 23.117 -50.410 -48.963 1.00 77.12 89 VAL A N 1
ATOM 701 C CA . VAL A 1 89 ? 22.692 -49.698 -47.744 1.00 77.12 89 VAL A CA 1
ATOM 702 C C . VAL A 1 89 ? 23.540 -48.447 -47.508 1.00 77.12 89 VAL A C 1
ATOM 704 O O . VAL A 1 89 ? 22.984 -47.403 -47.188 1.00 77.12 89 VAL A O 1
ATOM 707 N N . ILE A 1 90 ? 24.856 -48.501 -47.729 1.00 81.19 90 ILE A N 1
ATOM 708 C CA . ILE A 1 90 ? 25.748 -47.338 -47.602 1.00 81.19 90 ILE A CA 1
ATOM 709 C C . ILE A 1 90 ? 25.366 -46.253 -48.615 1.00 81.19 90 ILE A C 1
ATOM 711 O O . ILE A 1 90 ? 25.206 -45.095 -48.229 1.00 81.19 90 ILE A O 1
ATOM 715 N N . PHE A 1 91 ? 25.155 -46.609 -49.887 1.00 84.88 91 PHE A N 1
ATOM 716 C CA . PHE A 1 91 ? 24.714 -45.647 -50.902 1.00 84.88 91 PHE A CA 1
ATOM 717 C C . PHE A 1 91 ? 23.325 -45.071 -50.600 1.00 84.88 91 PHE A C 1
ATOM 719 O O . PHE A 1 91 ? 23.111 -43.875 -50.789 1.00 84.88 91 PHE A O 1
ATOM 726 N N . LEU A 1 92 ? 22.401 -45.881 -50.076 1.00 84.00 92 LEU A N 1
ATOM 727 C CA . LEU A 1 92 ? 21.057 -45.442 -49.693 1.00 84.00 92 LEU A CA 1
ATOM 728 C C . LEU A 1 92 ? 21.111 -44.485 -48.491 1.00 84.00 92 LEU A C 1
ATOM 730 O O . LEU A 1 92 ? 20.458 -43.446 -48.510 1.00 84.00 92 LEU A O 1
ATOM 734 N N . VAL A 1 93 ? 21.959 -44.762 -47.495 1.00 84.69 93 VAL A N 1
ATOM 735 C CA . VAL A 1 93 ? 22.189 -43.875 -46.342 1.00 84.69 93 VAL A CA 1
ATOM 736 C C . VAL A 1 93 ? 22.853 -42.565 -46.769 1.00 84.69 93 VAL A C 1
ATOM 738 O O . VAL A 1 93 ? 22.405 -41.504 -46.337 1.00 84.69 93 VAL A O 1
ATOM 741 N N . LEU A 1 94 ? 23.868 -42.595 -47.643 1.00 83.75 94 LEU A N 1
ATOM 742 C CA . LEU A 1 94 ? 24.488 -41.368 -48.164 1.00 83.75 94 LEU A CA 1
ATOM 743 C C . LEU A 1 94 ? 23.504 -40.540 -49.002 1.00 83.75 94 LEU A C 1
ATOM 745 O O . LEU A 1 94 ? 23.444 -39.316 -48.865 1.00 83.75 94 LEU A O 1
ATOM 749 N N . SER A 1 95 ? 22.705 -41.193 -49.847 1.00 86.44 95 SER A N 1
ATOM 750 C CA . SER A 1 95 ? 21.665 -40.530 -50.636 1.00 86.44 95 SER A CA 1
ATOM 751 C C . SER A 1 95 ? 20.599 -39.902 -49.732 1.00 86.44 95 SER A C 1
ATOM 753 O O . SER A 1 95 ? 20.246 -38.738 -49.902 1.00 86.44 95 SER A O 1
ATOM 755 N N . PHE A 1 96 ? 20.160 -40.609 -48.692 1.00 84.19 96 PHE A N 1
ATOM 756 C CA . PHE A 1 96 ? 19.198 -40.082 -47.730 1.00 84.19 96 PHE A CA 1
ATOM 757 C C . PHE A 1 96 ? 19.775 -38.927 -46.896 1.00 84.19 96 PHE A C 1
ATOM 759 O O . PHE A 1 96 ? 19.091 -37.933 -46.672 1.00 84.19 96 PHE A O 1
ATOM 766 N N . ALA A 1 97 ? 21.046 -38.999 -46.489 1.00 84.50 97 ALA A N 1
ATOM 767 C CA . ALA A 1 97 ? 21.716 -37.932 -45.744 1.00 84.50 97 ALA A CA 1
ATOM 768 C C . ALA A 1 97 ? 21.874 -36.648 -46.576 1.00 84.50 97 ALA A C 1
ATOM 770 O O . ALA A 1 97 ? 21.634 -35.548 -46.075 1.00 84.50 97 ALA A O 1
ATOM 771 N N . THR A 1 98 ? 22.233 -36.777 -47.857 1.00 83.44 98 THR A N 1
ATOM 772 C CA . THR A 1 98 ? 22.318 -35.629 -48.776 1.00 83.44 98 THR A CA 1
ATOM 773 C C . THR A 1 98 ? 20.943 -35.032 -49.064 1.00 83.44 98 THR A C 1
ATOM 775 O O . THR A 1 98 ? 20.803 -33.809 -49.062 1.00 83.44 98 THR A O 1
ATOM 778 N N . LEU A 1 99 ? 19.912 -35.868 -49.213 1.00 81.75 99 LEU A N 1
ATOM 779 C CA . LEU A 1 99 ? 18.530 -35.430 -49.401 1.00 81.75 99 LEU A CA 1
ATOM 780 C C . LEU A 1 99 ? 17.981 -34.721 -48.153 1.00 81.75 99 LEU A C 1
ATOM 782 O O . LEU A 1 99 ? 17.401 -33.645 -48.274 1.00 81.75 99 LEU A O 1
ATOM 786 N N . LEU A 1 100 ? 18.227 -35.248 -46.949 1.00 78.19 100 LEU A N 1
ATOM 787 C CA . LEU A 1 100 ? 17.879 -34.574 -45.694 1.00 78.19 100 LEU A CA 1
ATOM 788 C C . LEU A 1 100 ? 18.592 -33.227 -45.567 1.00 78.19 100 LEU A C 1
ATOM 790 O O . LEU A 1 100 ? 17.953 -32.235 -45.231 1.00 78.19 100 LEU A O 1
ATOM 794 N N . SER A 1 101 ? 19.888 -33.168 -45.882 1.00 77.38 101 SER A N 1
ATOM 795 C CA . SER A 1 101 ? 20.655 -31.918 -45.861 1.00 77.38 101 SER A CA 1
ATOM 796 C C . SER A 1 101 ? 20.082 -30.883 -46.839 1.00 77.38 101 SER A C 1
ATOM 798 O O . SER A 1 101 ? 19.883 -29.725 -46.474 1.00 77.38 101 SER A O 1
ATOM 800 N N . ALA A 1 102 ? 19.704 -31.309 -48.049 1.00 76.75 102 ALA A N 1
ATOM 801 C CA . ALA A 1 102 ? 19.039 -30.455 -49.030 1.00 76.75 102 ALA A CA 1
ATOM 802 C C . ALA A 1 102 ? 17.646 -29.989 -48.564 1.00 76.75 102 ALA A C 1
ATOM 804 O O . ALA A 1 102 ? 17.298 -28.829 -48.773 1.00 76.75 102 ALA A O 1
ATOM 805 N N . ILE A 1 103 ? 16.869 -30.840 -47.881 1.00 74.75 103 ILE A N 1
ATOM 806 C CA . ILE A 1 103 ? 15.584 -30.460 -47.268 1.00 74.75 103 ILE A CA 1
ATOM 807 C C . ILE A 1 103 ? 15.792 -29.440 -46.143 1.00 74.75 103 ILE A C 1
ATOM 809 O O . ILE A 1 103 ? 15.049 -28.464 -46.088 1.00 74.75 103 ILE A O 1
ATOM 813 N N . PHE A 1 104 ? 16.806 -29.606 -45.286 1.00 66.62 104 PHE A N 1
ATOM 814 C CA . PHE A 1 104 ? 17.160 -28.616 -44.258 1.00 66.62 104 PHE A CA 1
ATOM 815 C C . PHE A 1 104 ? 17.647 -27.286 -44.854 1.00 66.62 104 PHE A C 1
ATOM 817 O O . PHE A 1 104 ? 17.556 -26.251 -44.191 1.00 66.62 104 PHE A O 1
ATOM 824 N N . TRP A 1 105 ? 18.136 -27.291 -46.100 1.00 66.81 105 TRP A N 1
ATOM 825 C CA . TRP A 1 105 ? 18.504 -26.073 -46.822 1.00 66.81 105 TRP A CA 1
ATOM 826 C C . TRP A 1 105 ? 17.327 -25.415 -47.555 1.00 66.81 105 TRP A C 1
ATOM 828 O O . TRP A 1 105 ? 17.231 -24.190 -47.561 1.00 66.81 105 TRP A O 1
ATOM 838 N N . LEU A 1 106 ? 16.418 -26.206 -48.137 1.00 67.69 106 LEU A N 1
ATOM 839 C CA . LEU A 1 106 ? 15.217 -25.731 -48.844 1.00 67.69 106 LEU A CA 1
ATOM 840 C C . LEU A 1 106 ? 14.108 -25.282 -47.885 1.00 67.69 106 LEU A C 1
ATOM 842 O O . LEU A 1 106 ? 13.389 -24.323 -48.160 1.00 67.69 106 LEU A O 1
ATOM 846 N N . PHE A 1 107 ? 14.007 -25.941 -46.736 1.00 57.53 107 PHE A N 1
ATOM 847 C CA . PHE A 1 107 ? 13.236 -25.504 -45.586 1.00 57.53 107 PHE A CA 1
ATOM 848 C C . PHE A 1 107 ? 14.235 -25.170 -44.486 1.00 57.53 107 PHE A C 1
ATOM 850 O O . PHE A 1 107 ? 14.453 -26.011 -43.607 1.00 57.53 107 PHE A O 1
ATOM 857 N N . PRO A 1 108 ? 14.840 -23.959 -44.490 1.00 58.66 108 PRO A N 1
ATOM 858 C CA . PRO A 1 108 ? 15.499 -23.493 -43.284 1.00 58.66 108 PRO A CA 1
ATOM 859 C C . PRO A 1 108 ? 14.487 -23.719 -42.162 1.00 58.66 108 PRO A C 1
ATOM 861 O O . PRO A 1 108 ? 13.320 -23.329 -42.347 1.00 58.66 108 PRO A O 1
ATOM 864 N N . PRO A 1 109 ? 14.860 -24.396 -41.052 1.00 54.16 109 PRO A N 1
ATOM 865 C CA . PRO A 1 109 ? 13.952 -24.524 -39.931 1.00 54.16 109 PRO A CA 1
ATOM 866 C C . PRO A 1 109 ? 13.448 -23.116 -39.723 1.00 54.16 109 PRO A C 1
ATOM 868 O O . PRO A 1 109 ? 14.266 -22.187 -39.666 1.00 54.16 109 PRO A O 1
ATOM 871 N N . ARG A 1 110 ? 12.121 -22.930 -39.755 1.00 45.34 110 ARG A N 1
ATOM 872 C CA . ARG A 1 110 ? 11.538 -21.684 -39.292 1.00 45.34 110 ARG A CA 1
ATOM 873 C C . ARG A 1 110 ? 12.116 -21.575 -37.900 1.00 45.34 110 ARG A C 1
ATOM 875 O O . ARG A 1 110 ? 11.621 -22.221 -36.982 1.00 45.34 110 ARG A O 1
ATOM 882 N N . ARG A 1 111 ? 13.224 -20.836 -37.769 1.00 38.81 111 ARG A N 1
ATOM 883 C CA . ARG A 1 111 ? 13.683 -20.292 -36.517 1.00 38.81 111 ARG A CA 1
ATOM 884 C C . ARG A 1 111 ? 12.398 -19.659 -36.081 1.00 38.81 111 ARG A C 1
ATOM 886 O O . ARG A 1 111 ? 11.897 -18.767 -36.773 1.00 38.81 111 ARG A O 1
ATOM 893 N N . SER A 1 112 ? 11.778 -20.257 -35.072 1.00 37.44 112 SER A N 1
ATOM 894 C CA . SER A 1 112 ? 10.785 -19.580 -34.285 1.00 37.44 112 SER A CA 1
ATOM 895 C C . SER A 1 112 ? 11.470 -18.263 -34.007 1.00 37.44 112 SER A C 1
ATOM 897 O O . SER A 1 112 ? 12.434 -18.216 -33.238 1.00 37.44 112 SER A O 1
ATOM 899 N N . LEU A 1 113 ? 11.095 -17.246 -34.787 1.00 34.69 113 LEU A N 1
ATOM 900 C CA . LEU A 1 113 ? 11.476 -15.879 -34.549 1.00 34.69 113 LEU A CA 1
ATOM 901 C C . LEU A 1 113 ? 11.232 -15.766 -33.054 1.00 34.69 113 LEU A C 1
ATOM 903 O O . LEU A 1 113 ? 10.115 -16.128 -32.660 1.00 34.69 113 LEU A O 1
ATOM 907 N N . PRO A 1 114 ? 12.243 -15.463 -32.219 1.00 35.12 114 PRO A N 1
ATOM 908 C CA . PRO A 1 114 ? 12.006 -15.333 -30.796 1.00 35.12 114 PRO A CA 1
ATOM 909 C C . PRO A 1 114 ? 10.825 -14.386 -30.727 1.00 35.12 114 PRO A C 1
ATOM 911 O O . PRO A 1 114 ? 10.957 -13.253 -31.183 1.00 35.12 114 PRO A O 1
ATOM 914 N N . ARG A 1 115 ? 9.629 -14.876 -30.377 1.00 35.34 115 ARG A N 1
ATOM 915 C CA . ARG A 1 115 ? 8.432 -14.044 -30.339 1.00 35.34 115 ARG A CA 1
ATOM 916 C C . ARG A 1 115 ? 8.813 -13.049 -29.281 1.00 35.34 115 ARG A C 1
ATOM 918 O O . ARG A 1 115 ? 8.921 -13.482 -28.142 1.00 35.34 115 ARG A O 1
ATOM 925 N N . HIS A 1 116 ? 9.189 -11.839 -29.701 1.00 41.44 116 HIS A N 1
ATOM 926 C CA . HIS A 1 116 ? 9.986 -10.920 -28.903 1.00 41.44 116 HIS A CA 1
ATOM 927 C C . HIS A 1 116 ? 9.247 -10.690 -27.590 1.00 41.44 116 HIS A C 1
ATOM 929 O O . HIS A 1 116 ? 8.355 -9.852 -27.494 1.00 41.44 116 HIS A O 1
ATOM 935 N N . HIS A 1 117 ? 9.595 -11.494 -26.590 1.00 43.47 117 HIS A N 1
ATOM 936 C CA . HIS A 1 117 ? 9.357 -11.205 -25.206 1.00 43.47 117 HIS A CA 1
ATOM 937 C C . HIS A 1 117 ? 10.372 -10.106 -24.980 1.00 43.47 117 HIS A C 1
ATOM 939 O O . HIS A 1 117 ? 11.562 -10.363 -24.812 1.00 43.47 117 HIS A O 1
ATOM 945 N N . ALA A 1 118 ? 9.931 -8.868 -25.187 1.00 45.97 118 ALA A N 1
ATOM 946 C CA . ALA A 1 118 ? 10.746 -7.696 -24.948 1.00 45.97 118 ALA A CA 1
ATOM 947 C C . ALA A 1 118 ? 10.840 -7.505 -23.432 1.00 45.97 118 ALA A C 1
ATOM 949 O O . ALA A 1 118 ? 10.389 -6.504 -22.890 1.00 45.97 118 ALA A O 1
ATOM 950 N N . ASP A 1 119 ? 11.361 -8.525 -22.754 1.00 48.94 119 ASP A N 1
ATOM 951 C CA . ASP A 1 119 ? 11.598 -8.532 -21.330 1.00 48.94 119 ASP A CA 1
ATOM 952 C C . ASP A 1 119 ? 12.916 -7.794 -21.134 1.00 48.94 119 ASP A C 1
ATOM 954 O O . ASP A 1 119 ? 14.007 -8.364 -21.108 1.00 48.94 119 ASP A O 1
ATOM 958 N N . HIS A 1 120 ? 12.834 -6.466 -21.152 1.00 55.47 120 HIS A N 1
ATOM 959 C CA . HIS A 1 120 ? 13.989 -5.636 -20.869 1.00 55.47 120 HIS A CA 1
ATOM 960 C C . HIS A 1 120 ? 14.208 -5.630 -19.358 1.00 55.47 120 HIS A C 1
ATOM 962 O O . HIS A 1 120 ? 13.776 -4.706 -18.679 1.00 55.47 120 HIS A O 1
ATOM 968 N N . ILE A 1 121 ? 14.802 -6.699 -18.826 1.00 58.53 121 ILE A N 1
ATOM 969 C CA . ILE A 1 121 ? 15.080 -6.839 -17.396 1.00 58.53 121 ILE A CA 1
ATOM 970 C C . ILE A 1 121 ? 16.455 -6.249 -17.093 1.00 58.53 121 ILE A C 1
ATOM 972 O O . ILE A 1 121 ? 17.485 -6.770 -17.517 1.00 58.53 121 ILE A O 1
ATOM 976 N N . VAL A 1 122 ? 16.477 -5.190 -16.292 1.00 61.91 122 VAL A N 1
ATOM 977 C CA . VAL A 1 122 ? 17.681 -4.692 -15.635 1.00 61.91 122 VAL A CA 1
ATOM 978 C C . VAL A 1 122 ? 17.701 -5.261 -14.215 1.00 61.91 122 VAL A C 1
ATOM 980 O O . VAL A 1 122 ? 16.903 -4.872 -13.360 1.00 61.91 122 VAL A O 1
ATOM 983 N N . HIS A 1 123 ? 18.613 -6.199 -13.949 1.00 53.16 123 HIS A N 1
ATOM 984 C CA . HIS A 1 123 ? 18.813 -6.787 -12.620 1.00 53.16 123 HIS A CA 1
ATOM 985 C C . HIS A 1 123 ? 19.473 -5.776 -11.666 1.00 53.16 123 HIS A C 1
ATOM 987 O O . HIS A 1 123 ? 20.670 -5.822 -11.401 1.00 53.16 123 HIS A O 1
ATOM 993 N N . LEU A 1 124 ? 18.679 -4.844 -11.141 1.00 63.53 124 LEU A N 1
ATOM 994 C CA . LEU A 1 124 ? 19.077 -3.925 -10.076 1.00 63.53 124 LEU A CA 1
ATOM 995 C C . LEU A 1 124 ? 18.337 -4.289 -8.788 1.00 63.53 124 LEU A C 1
ATOM 997 O O . LEU A 1 124 ? 17.105 -4.281 -8.730 1.00 63.53 124 LEU A O 1
ATOM 1001 N N . ASN A 1 125 ? 19.093 -4.542 -7.719 1.00 68.88 125 ASN A N 1
ATOM 1002 C CA . ASN A 1 125 ? 18.558 -4.727 -6.370 1.00 68.88 125 ASN A CA 1
ATOM 1003 C C . ASN A 1 125 ? 18.171 -3.374 -5.750 1.00 68.88 125 ASN A C 1
ATOM 1005 O O . ASN A 1 125 ? 18.762 -2.924 -4.770 1.00 68.88 125 ASN A O 1
ATOM 1009 N N . ALA A 1 126 ? 17.169 -2.706 -6.325 1.00 81.31 126 ALA A N 1
ATOM 1010 C CA . ALA A 1 126 ? 16.623 -1.480 -5.753 1.00 81.31 126 ALA A CA 1
ATOM 1011 C C . ALA A 1 126 ? 15.904 -1.785 -4.425 1.00 81.31 126 ALA A C 1
ATOM 1013 O O . ALA A 1 126 ? 15.125 -2.742 -4.332 1.00 81.31 126 ALA A O 1
ATOM 1014 N N . SER A 1 127 ? 16.165 -0.973 -3.396 1.00 84.69 127 SER A N 1
ATOM 1015 C CA . SER A 1 127 ? 15.520 -1.089 -2.080 1.00 84.69 127 SER A CA 1
ATOM 1016 C C . SER A 1 127 ? 14.050 -0.671 -2.121 1.00 84.69 127 SER A C 1
ATOM 1018 O O . SER A 1 127 ? 13.236 -1.253 -1.408 1.00 84.69 127 SER A O 1
ATOM 1020 N N . VAL A 1 128 ? 13.719 0.290 -2.987 1.00 93.31 128 VAL A N 1
ATOM 1021 C CA . VAL A 1 128 ? 12.357 0.743 -3.277 1.00 93.31 128 VAL A CA 1
ATOM 1022 C C . VAL A 1 128 ? 11.976 0.286 -4.680 1.00 93.31 128 VAL A C 1
ATOM 1024 O O . VAL A 1 128 ? 12.675 0.615 -5.640 1.00 93.31 128 VAL A O 1
ATOM 1027 N N . GLN A 1 129 ? 10.874 -0.454 -4.801 1.00 95.44 129 GLN A N 1
ATOM 1028 C CA . GLN A 1 129 ? 10.345 -0.946 -6.073 1.00 95.44 129 GLN A CA 1
ATOM 1029 C C . GLN A 1 129 ? 8.833 -0.757 -6.136 1.00 95.44 129 GLN A C 1
ATOM 1031 O O . GLN A 1 129 ? 8.118 -1.035 -5.172 1.00 95.44 129 GLN A O 1
ATOM 1036 N N . ALA A 1 130 ? 8.351 -0.349 -7.301 1.00 97.31 130 ALA A N 1
ATOM 1037 C CA . ALA A 1 130 ? 6.933 -0.224 -7.596 1.00 97.31 130 ALA A CA 1
ATOM 1038 C C . ALA A 1 130 ? 6.659 -0.634 -9.044 1.00 97.31 130 ALA A C 1
ATOM 1040 O O . ALA A 1 130 ? 7.571 -0.709 -9.874 1.00 97.31 130 ALA A O 1
ATOM 1041 N N . CYS A 1 131 ? 5.396 -0.908 -9.344 1.00 96.69 131 CYS A N 1
ATOM 1042 C CA . CYS A 1 131 ? 4.940 -1.107 -10.705 1.00 96.69 131 CYS A CA 1
ATOM 1043 C C . CYS A 1 131 ? 3.633 -0.373 -10.983 1.00 96.69 131 CYS A C 1
ATOM 1045 O O . CYS A 1 131 ? 2.904 0.026 -10.079 1.00 96.69 131 CYS A O 1
ATOM 1047 N N . PHE A 1 132 ? 3.367 -0.151 -12.261 1.00 97.31 132 PHE A N 1
ATOM 1048 C CA . PHE A 1 132 ? 2.106 0.380 -12.758 1.00 97.31 132 PHE A CA 1
ATOM 1049 C C . PHE A 1 132 ? 1.903 -0.081 -14.198 1.00 97.31 132 PHE A C 1
ATOM 1051 O O . PHE A 1 132 ? 2.815 -0.601 -14.842 1.00 97.31 132 PHE A O 1
ATOM 1058 N N . ARG A 1 133 ? 0.701 0.119 -14.726 1.00 95.75 133 ARG A N 1
ATOM 1059 C CA . ARG A 1 133 ? 0.331 -0.267 -16.086 1.00 95.75 133 ARG A CA 1
ATOM 1060 C C . ARG A 1 133 ? 0.186 0.952 -16.983 1.00 95.75 133 ARG A C 1
ATOM 1062 O O . ARG A 1 133 ? -0.375 1.973 -16.588 1.00 95.75 133 ARG A O 1
ATOM 1069 N N . LEU A 1 134 ? 0.655 0.809 -18.217 1.00 95.56 134 LEU A N 1
ATOM 1070 C CA . LEU A 1 134 ? 0.467 1.752 -19.313 1.00 95.56 134 LEU A CA 1
ATOM 1071 C C . LEU A 1 134 ? -0.372 1.098 -20.399 1.00 95.56 134 LEU A C 1
ATOM 1073 O O . LEU A 1 134 ? -0.036 0.006 -20.845 1.00 95.56 134 LEU A O 1
ATOM 1077 N N . HIS A 1 135 ? -1.404 1.777 -20.899 1.00 93.56 135 HIS A N 1
ATOM 1078 C CA . HIS A 1 135 ? -2.185 1.306 -22.050 1.00 93.56 135 HIS A CA 1
ATOM 1079 C C . HIS A 1 135 ? -1.455 1.597 -23.379 1.00 93.56 135 HIS A C 1
ATOM 1081 O O . HIS A 1 135 ? -1.926 2.336 -24.253 1.00 93.56 135 HIS A O 1
ATOM 1087 N N . LYS A 1 136 ? -0.240 1.058 -23.492 1.00 92.25 136 LYS A N 1
ATOM 1088 C CA . LYS A 1 136 ? 0.642 1.108 -24.660 1.00 92.25 136 LYS A CA 1
ATOM 1089 C C . LYS A 1 136 ? 1.399 -0.222 -24.767 1.00 92.25 136 LYS A C 1
ATOM 1091 O O . LYS A 1 136 ? 1.706 -0.807 -23.729 1.00 92.25 136 LYS A O 1
ATOM 1096 N N . PRO A 1 137 ? 1.742 -0.681 -25.983 1.00 91.62 137 PRO A N 1
ATOM 1097 C CA . PRO A 1 137 ? 2.600 -1.850 -26.168 1.00 91.62 137 PRO A CA 1
ATOM 1098 C C . PRO A 1 137 ? 4.050 -1.544 -25.766 1.00 91.62 137 PRO A C 1
ATOM 1100 O O . PRO A 1 137 ? 4.526 -0.420 -25.961 1.00 91.62 137 PRO A O 1
ATOM 1103 N N . ALA A 1 138 ? 4.770 -2.556 -25.282 1.00 91.56 138 ALA A N 1
ATOM 1104 C CA . ALA A 1 138 ? 6.126 -2.427 -24.753 1.00 91.56 138 ALA A CA 1
ATOM 1105 C C . ALA A 1 138 ? 7.090 -1.893 -25.811 1.00 91.56 138 ALA A C 1
ATOM 1107 O O . ALA A 1 138 ? 7.925 -1.050 -25.506 1.00 91.56 138 ALA A O 1
ATOM 1108 N N . SER A 1 139 ? 6.901 -2.269 -27.080 1.00 89.25 139 SER A N 1
ATOM 1109 C CA . SER A 1 139 ? 7.698 -1.762 -28.206 1.00 89.25 139 SER A CA 1
ATOM 1110 C C . SER A 1 139 ? 7.681 -0.233 -28.335 1.00 89.25 139 SER A C 1
ATOM 1112 O O . SER A 1 139 ? 8.687 0.355 -28.722 1.00 89.25 139 SER A O 1
ATOM 1114 N N . LYS A 1 140 ? 6.572 0.430 -27.975 1.00 90.62 140 LYS A N 1
ATOM 1115 C CA . LYS A 1 140 ? 6.468 1.901 -27.977 1.00 90.62 140 LYS A CA 1
ATOM 1116 C C . LYS A 1 140 ? 7.047 2.539 -26.714 1.00 90.62 140 LYS A C 1
ATOM 1118 O O . LYS A 1 140 ? 7.500 3.680 -26.764 1.00 90.62 140 LYS A O 1
ATOM 1123 N N . VAL A 1 141 ? 7.002 1.827 -25.589 1.00 92.94 141 VAL A N 1
ATOM 1124 C CA . VAL A 1 141 ? 7.523 2.309 -24.302 1.00 92.94 141 VAL A CA 1
ATOM 1125 C C . VAL A 1 141 ? 9.050 2.201 -24.265 1.00 92.94 141 VAL A C 1
ATOM 1127 O O . VAL A 1 141 ? 9.711 3.148 -23.846 1.00 92.94 141 VAL A O 1
ATOM 1130 N N . ILE A 1 142 ? 9.609 1.095 -24.772 1.00 92.69 142 ILE A N 1
ATOM 1131 C CA . ILE A 1 142 ? 11.053 0.804 -24.798 1.00 92.69 142 ILE A CA 1
ATOM 1132 C C . ILE A 1 142 ? 11.843 1.912 -25.498 1.00 92.69 142 ILE A C 1
ATOM 1134 O O . ILE A 1 142 ? 12.876 2.343 -24.993 1.00 92.69 142 ILE A O 1
ATOM 1138 N N . SER A 1 143 ? 11.337 2.438 -26.616 1.00 92.06 143 SER A N 1
ATOM 1139 C CA . SER A 1 143 ? 12.003 3.517 -27.358 1.00 92.06 143 SER A CA 1
ATOM 1140 C C . SER A 1 143 ? 12.081 4.847 -26.597 1.00 92.06 143 SER A C 1
ATOM 1142 O O . SER A 1 143 ? 12.820 5.737 -27.005 1.00 92.06 143 SER A O 1
ATOM 1144 N N . HIS A 1 144 ? 11.361 4.984 -25.478 1.00 95.00 144 HIS A N 1
ATOM 1145 C CA . HIS A 1 144 ? 11.273 6.214 -24.693 1.00 95.00 144 HIS A CA 1
ATOM 1146 C C . HIS A 1 144 ? 11.579 5.997 -23.199 1.00 95.00 144 HIS A C 1
ATOM 1148 O O . HIS A 1 144 ? 11.149 6.803 -22.372 1.00 95.00 144 HIS A O 1
ATOM 1154 N N . ILE A 1 145 ? 12.335 4.952 -22.829 1.00 94.38 145 ILE A N 1
ATOM 1155 C CA . ILE A 1 145 ? 12.648 4.632 -21.419 1.00 94.38 145 ILE A CA 1
ATOM 1156 C C . ILE A 1 145 ? 13.262 5.821 -20.672 1.00 94.38 145 ILE A C 1
ATOM 1158 O O . ILE A 1 145 ? 12.781 6.169 -19.599 1.00 94.38 145 ILE A O 1
ATOM 1162 N N . GLY A 1 146 ? 14.256 6.508 -21.243 1.00 94.88 146 GLY A N 1
ATOM 1163 C CA . GLY A 1 146 ? 14.885 7.651 -20.562 1.00 94.88 146 GLY A CA 1
ATOM 1164 C C . GLY A 1 146 ? 13.905 8.800 -20.282 1.00 94.88 146 GLY A C 1
ATOM 1165 O O . GLY A 1 146 ? 13.988 9.472 -19.255 1.00 94.88 146 GLY A O 1
ATOM 1166 N N . LYS A 1 147 ? 12.915 8.998 -21.163 1.00 95.88 147 LYS A N 1
ATOM 1167 C CA . LYS A 1 147 ? 11.835 9.970 -20.951 1.00 95.88 147 LYS A CA 1
ATOM 1168 C C . LYS A 1 147 ? 10.853 9.484 -19.883 1.00 95.88 147 LYS A C 1
ATOM 1170 O O . LYS A 1 147 ? 10.430 10.289 -19.061 1.00 95.88 147 LYS A O 1
ATOM 1175 N N . LEU A 1 148 ? 10.543 8.187 -19.860 1.00 96.50 148 LEU A N 1
ATOM 1176 C CA . LEU A 1 148 ? 9.706 7.568 -18.832 1.00 96.50 148 LEU A CA 1
ATOM 1177 C C . LEU A 1 148 ? 10.330 7.710 -17.436 1.00 96.50 148 LEU A C 1
ATOM 1179 O O . LEU A 1 148 ? 9.653 8.142 -16.510 1.00 96.50 148 LEU A O 1
ATOM 1183 N N . GLU A 1 149 ? 11.623 7.415 -17.292 1.00 95.56 149 GLU A N 1
ATOM 1184 C CA . GLU A 1 149 ? 12.362 7.583 -16.033 1.00 95.56 149 GLU A CA 1
ATOM 1185 C C . GLU A 1 149 ? 12.343 9.035 -15.553 1.00 95.56 149 GLU A C 1
ATOM 1187 O O . GLU A 1 149 ? 12.079 9.291 -14.378 1.00 95.56 149 GLU A O 1
ATOM 1192 N N . LYS A 1 150 ? 12.564 9.988 -16.468 1.00 94.62 150 LYS A N 1
ATOM 1193 C CA . LYS A 1 150 ? 12.507 11.423 -16.166 1.00 94.62 150 LYS A CA 1
ATOM 1194 C C . LYS A 1 150 ? 11.114 11.857 -15.707 1.00 94.62 150 LYS A C 1
ATOM 1196 O O . LYS A 1 150 ? 11.011 12.579 -14.720 1.00 94.62 150 LYS A O 1
ATOM 1201 N N . ASP A 1 151 ? 10.063 11.410 -16.393 1.00 95.44 151 ASP A N 1
ATOM 1202 C CA . ASP A 1 151 ? 8.678 11.752 -16.057 1.00 95.44 151 ASP A CA 1
ATOM 1203 C C . ASP A 1 151 ? 8.272 11.172 -14.687 1.00 95.44 151 ASP A C 1
ATOM 1205 O O . ASP A 1 151 ? 7.671 11.873 -13.867 1.00 95.44 151 ASP A O 1
ATOM 1209 N N . ILE A 1 152 ? 8.654 9.919 -14.393 1.00 95.75 152 ILE A N 1
ATOM 1210 C CA . ILE A 1 152 ? 8.440 9.299 -13.074 1.00 95.75 152 ILE A CA 1
ATOM 1211 C C . ILE A 1 152 ? 9.212 10.068 -11.997 1.00 95.75 152 ILE A C 1
ATOM 1213 O O . ILE A 1 152 ? 8.637 10.392 -10.961 1.00 95.75 152 ILE A O 1
ATOM 1217 N N . PHE A 1 153 ? 10.485 10.399 -12.242 1.00 93.75 153 PHE A N 1
ATOM 1218 C CA . PHE A 1 153 ? 11.305 11.169 -11.304 1.00 93.75 153 PHE A CA 1
ATOM 1219 C C . PHE A 1 153 ? 10.654 12.512 -10.961 1.00 93.75 153 PHE A C 1
ATOM 1221 O O . PHE A 1 153 ? 10.501 12.833 -9.783 1.00 93.75 153 PHE A O 1
ATOM 1228 N N . SER A 1 154 ? 10.196 13.253 -11.977 1.00 91.50 154 SER A N 1
ATOM 1229 C CA . SER A 1 154 ? 9.507 14.531 -11.773 1.00 91.50 154 SER A CA 1
ATOM 1230 C C . SER A 1 154 ? 8.145 14.396 -11.096 1.00 91.50 154 SER A C 1
ATOM 1232 O O . SER A 1 154 ? 7.709 15.328 -10.440 1.00 91.50 154 SER A O 1
ATOM 1234 N N . SER A 1 155 ? 7.468 13.253 -11.237 1.00 91.38 155 SER A N 1
ATOM 1235 C CA . SER A 1 155 ? 6.151 13.027 -10.623 1.00 91.38 155 SER A CA 1
ATOM 1236 C C . SER A 1 155 ? 6.222 12.712 -9.130 1.00 91.38 155 SER A C 1
ATOM 1238 O O . SER A 1 155 ? 5.211 12.776 -8.440 1.00 91.38 155 SER A O 1
ATOM 1240 N N . LEU A 1 156 ? 7.387 12.280 -8.649 1.00 89.75 156 LEU A N 1
ATOM 1241 C CA . LEU A 1 156 ? 7.593 11.837 -7.272 1.00 89.75 156 LEU A CA 1
ATOM 1242 C C . LEU A 1 156 ? 8.238 12.921 -6.392 1.00 89.75 156 LEU A C 1
ATOM 1244 O O . LEU A 1 156 ? 8.586 12.616 -5.251 1.00 89.75 156 LEU A O 1
ATOM 1248 N N . ASP A 1 157 ? 8.423 14.139 -6.922 1.00 78.88 157 ASP A N 1
ATOM 1249 C CA . ASP A 1 157 ? 9.105 15.272 -6.271 1.00 78.88 157 ASP A CA 1
ATOM 1250 C C . ASP A 1 157 ? 10.432 14.866 -5.607 1.00 78.88 157 ASP A C 1
ATOM 1252 O O . ASP A 1 157 ? 10.788 15.260 -4.491 1.00 78.88 157 ASP A O 1
ATOM 1256 N N . LEU A 1 158 ? 11.174 14.004 -6.302 1.00 81.06 158 LEU A N 1
ATOM 1257 C CA . LEU A 1 158 ? 12.423 13.444 -5.818 1.00 81.06 158 LEU A CA 1
ATOM 1258 C C . LEU A 1 158 ? 13.547 14.489 -5.820 1.00 81.06 158 LEU A C 1
ATOM 1260 O O . LEU A 1 158 ? 13.628 15.361 -6.681 1.00 81.06 158 LEU A O 1
ATOM 1264 N N . ARG A 1 159 ? 14.465 14.377 -4.852 1.00 77.44 159 ARG A N 1
ATOM 1265 C CA . ARG A 1 159 ? 15.652 15.246 -4.772 1.00 77.44 159 ARG A CA 1
ATOM 1266 C C . ARG A 1 159 ? 16.786 14.727 -5.655 1.00 77.44 159 ARG A C 1
ATOM 1268 O O . ARG A 1 159 ? 16.892 13.527 -5.914 1.00 77.44 159 ARG A O 1
ATOM 1275 N N . ASN A 1 160 ? 17.688 15.637 -6.023 1.00 69.62 160 ASN A N 1
ATOM 1276 C CA . ASN A 1 160 ? 18.783 15.422 -6.979 1.00 69.62 160 ASN A CA 1
ATOM 1277 C C . ASN A 1 160 ? 19.755 14.277 -6.630 1.00 69.62 160 ASN A C 1
ATOM 1279 O O . ASN A 1 160 ? 20.481 13.818 -7.503 1.00 69.62 160 ASN A O 1
ATOM 1283 N N . HIS A 1 161 ? 19.792 13.793 -5.384 1.00 79.69 161 HIS A N 1
ATOM 1284 C CA . HIS A 1 161 ? 20.631 12.655 -4.975 1.00 79.69 161 HIS A CA 1
ATOM 1285 C C . HIS A 1 161 ? 19.983 11.282 -5.220 1.00 79.69 161 HIS A C 1
ATOM 1287 O O . HIS A 1 161 ? 20.507 10.260 -4.769 1.00 79.69 161 HIS A O 1
ATOM 1293 N N . THR A 1 162 ? 18.848 11.239 -5.918 1.00 87.75 162 THR A N 1
ATOM 1294 C CA . THR A 1 162 ? 18.131 10.007 -6.265 1.00 87.75 162 THR A CA 1
ATOM 1295 C C . THR A 1 162 ? 17.968 9.861 -7.774 1.00 87.75 162 THR A C 1
ATOM 1297 O O . THR A 1 162 ? 17.994 10.836 -8.518 1.00 87.75 162 THR A O 1
ATOM 1300 N N . LYS A 1 163 ? 17.821 8.621 -8.229 1.00 90.25 163 LYS A N 1
ATOM 1301 C CA . LYS A 1 163 ? 17.609 8.244 -9.619 1.00 90.25 163 LYS A CA 1
ATOM 1302 C C . LYS A 1 163 ? 16.453 7.254 -9.690 1.00 90.25 163 LYS A C 1
ATOM 1304 O O . LYS A 1 163 ? 16.357 6.338 -8.874 1.00 90.25 163 LYS A O 1
ATOM 1309 N N . VAL A 1 164 ? 15.596 7.424 -10.689 1.00 93.75 164 VAL A N 1
ATOM 1310 C CA . VAL A 1 164 ? 14.605 6.417 -11.076 1.00 93.75 164 VAL A CA 1
ATOM 1311 C C . VAL A 1 164 ? 15.203 5.549 -12.172 1.00 93.75 164 VAL A C 1
ATOM 1313 O O . VAL A 1 164 ? 15.878 6.055 -13.066 1.00 93.75 164 VAL A O 1
ATOM 1316 N N . THR A 1 165 ? 14.989 4.240 -12.100 1.00 93.44 165 THR A N 1
ATOM 1317 C CA . THR A 1 165 ? 15.402 3.317 -13.161 1.00 93.44 165 THR A CA 1
ATOM 1318 C C . THR A 1 165 ? 14.287 2.337 -13.473 1.00 93.44 165 THR A C 1
ATOM 1320 O O . THR A 1 165 ? 13.706 1.749 -12.559 1.00 93.44 165 THR A O 1
ATOM 1323 N N . VAL A 1 166 ? 13.976 2.165 -14.756 1.00 95.31 166 VAL A N 1
ATOM 1324 C CA . VAL A 1 166 ? 13.055 1.121 -15.213 1.00 95.31 166 VAL A CA 1
ATOM 1325 C C . VAL A 1 166 ? 13.768 -0.222 -15.085 1.00 95.31 166 VAL A C 1
ATOM 1327 O O . VAL A 1 166 ? 14.823 -0.445 -15.669 1.00 95.31 166 VAL A O 1
ATOM 1330 N N . LEU A 1 167 ? 13.198 -1.102 -14.268 1.00 93.00 167 LEU A N 1
ATOM 1331 C CA . LEU A 1 167 ? 13.740 -2.423 -13.965 1.00 93.00 167 LEU A CA 1
ATOM 1332 C C . LEU A 1 167 ? 13.242 -3.466 -14.955 1.00 93.00 167 LEU A C 1
ATOM 1334 O O . LEU A 1 167 ? 13.999 -4.348 -15.335 1.00 93.00 167 LEU A O 1
ATOM 1338 N N . SER A 1 168 ? 11.969 -3.392 -15.340 1.00 93.06 168 SER A N 1
ATOM 1339 C CA . SER A 1 168 ? 11.421 -4.254 -16.379 1.00 93.06 168 SER A CA 1
ATOM 1340 C C . SER A 1 168 ? 10.210 -3.642 -17.065 1.00 93.06 168 SER A C 1
ATOM 1342 O O . SER A 1 168 ? 9.483 -2.822 -16.496 1.00 93.06 168 SER A O 1
ATOM 1344 N N . LEU A 1 169 ? 10.005 -4.060 -18.312 1.00 94.12 169 LEU A N 1
ATOM 1345 C CA . LEU A 1 169 ? 8.811 -3.785 -19.097 1.00 94.12 169 LEU A CA 1
ATOM 1346 C C . LEU A 1 169 ? 8.219 -5.126 -19.503 1.00 94.12 169 LEU A C 1
ATOM 1348 O O . LEU A 1 169 ? 8.771 -5.814 -20.353 1.00 94.12 169 LEU A O 1
ATOM 1352 N N . HIS A 1 170 ? 7.105 -5.495 -18.884 1.00 93.00 170 HIS A N 1
ATOM 1353 C CA . HIS A 1 170 ? 6.448 -6.763 -19.151 1.00 93.00 170 HIS A CA 1
ATOM 1354 C C . HIS A 1 170 ? 5.139 -6.530 -19.904 1.00 93.00 170 HIS A C 1
ATOM 1356 O O . HIS A 1 170 ? 4.253 -5.813 -19.439 1.00 93.00 170 HIS A O 1
ATOM 1362 N N . GLN A 1 171 ? 5.000 -7.140 -21.079 1.00 91.00 171 GLN A N 1
ATOM 1363 C CA . GLN A 1 171 ? 3.750 -7.145 -21.836 1.00 91.00 171 GLN A CA 1
ATOM 1364 C C . GLN A 1 171 ? 3.173 -8.565 -21.823 1.00 91.00 171 GLN A C 1
ATOM 1366 O O . GLN A 1 171 ? 3.721 -9.451 -22.486 1.00 91.00 171 GLN A O 1
ATOM 1371 N N . PRO A 1 172 ? 2.076 -8.810 -21.088 1.00 83.88 172 PRO A N 1
ATOM 1372 C CA . PRO A 1 172 ? 1.500 -10.143 -21.011 1.00 83.88 172 PRO A CA 1
ATOM 1373 C C . PRO A 1 172 ? 0.813 -10.519 -22.330 1.00 83.88 172 PRO A C 1
ATOM 1375 O O . PRO A 1 172 ? -0.214 -9.959 -22.716 1.00 83.88 172 PRO A O 1
ATOM 1378 N N . GLY A 1 173 ? 1.381 -11.499 -23.033 1.00 81.25 173 GLY A N 1
ATOM 1379 C CA . GLY A 1 173 ? 0.830 -12.030 -24.280 1.00 81.25 173 GLY A CA 1
ATOM 1380 C C . GLY A 1 173 ? 0.732 -10.983 -25.396 1.00 81.25 173 GLY A C 1
ATOM 1381 O O . GLY A 1 173 ? 1.674 -10.244 -25.662 1.00 81.25 173 GLY A O 1
ATOM 1382 N N . ALA A 1 174 ? -0.410 -10.942 -26.086 1.00 77.00 174 ALA A N 1
ATOM 1383 C CA . ALA A 1 174 ? -0.707 -9.947 -27.121 1.00 77.00 174 ALA A CA 1
ATOM 1384 C C . ALA A 1 174 ? -1.495 -8.742 -26.564 1.00 77.00 174 ALA A C 1
ATOM 1386 O O . ALA A 1 174 ? -2.310 -8.157 -27.274 1.00 77.00 174 ALA A O 1
ATOM 1387 N N . SER A 1 175 ? -1.311 -8.401 -25.283 1.00 82.50 175 SER A N 1
ATOM 1388 C CA . SER A 1 175 ? -2.062 -7.314 -24.651 1.00 82.50 175 SER A CA 1
ATOM 1389 C C . SER A 1 175 ? -1.676 -5.940 -25.208 1.00 82.50 175 SER A C 1
ATOM 1391 O O . SER A 1 175 ? -0.568 -5.726 -25.691 1.00 82.50 175 SER A O 1
ATOM 1393 N N . ASN A 1 176 ? -2.587 -4.974 -25.090 1.00 89.25 176 ASN A N 1
ATOM 1394 C CA . ASN A 1 176 ? -2.332 -3.577 -25.455 1.00 89.25 176 ASN A CA 1
ATOM 1395 C C . ASN A 1 176 ? -1.725 -2.757 -24.307 1.00 89.25 176 ASN A C 1
ATOM 1397 O O . ASN A 1 176 ? -1.677 -1.527 -24.393 1.00 89.25 176 ASN A O 1
ATOM 1401 N N . PHE A 1 177 ? -1.290 -3.417 -23.231 1.00 90.94 177 PHE A N 1
ATOM 1402 C CA . PHE A 1 177 ? -0.735 -2.754 -22.062 1.00 90.94 177 PHE A CA 1
ATOM 1403 C C . PHE A 1 177 ? 0.653 -3.279 -21.709 1.00 90.94 177 PHE A C 1
ATOM 1405 O O . PHE A 1 177 ? 0.973 -4.442 -21.929 1.00 90.94 177 PHE A O 1
ATOM 1412 N N . THR A 1 178 ? 1.453 -2.408 -21.111 1.00 94.88 178 THR A N 1
ATOM 1413 C CA . THR A 1 178 ? 2.773 -2.727 -20.572 1.00 94.88 178 THR A CA 1
ATOM 1414 C C . THR A 1 178 ? 2.739 -2.516 -19.074 1.00 94.88 178 THR A C 1
ATOM 1416 O O . THR A 1 178 ? 2.340 -1.451 -18.602 1.00 94.88 178 THR A O 1
ATOM 1419 N N . GLU A 1 179 ? 3.154 -3.521 -18.324 1.00 95.69 179 GLU A N 1
ATOM 1420 C CA . GLU A 1 179 ? 3.488 -3.385 -16.919 1.00 95.69 179 GLU A CA 1
ATOM 1421 C C . GLU A 1 179 ? 4.916 -2.854 -16.804 1.00 95.69 179 GLU A C 1
ATOM 1423 O O . GLU A 1 179 ? 5.870 -3.450 -17.301 1.00 95.69 179 GLU A O 1
ATOM 1428 N N . VAL A 1 180 ? 5.045 -1.688 -16.184 1.00 96.44 180 VAL A N 1
ATOM 1429 C CA . VAL A 1 180 ? 6.319 -1.026 -15.938 1.00 96.44 180 VAL A CA 1
ATOM 1430 C C . VAL A 1 180 ? 6.702 -1.297 -14.501 1.00 96.44 180 VAL A C 1
ATOM 1432 O O . VAL A 1 180 ? 6.006 -0.851 -13.590 1.00 96.44 180 VAL A O 1
ATOM 1435 N N . LYS A 1 181 ? 7.826 -1.974 -14.288 1.00 96.44 181 LYS A N 1
ATOM 1436 C CA . LYS A 1 181 ? 8.459 -2.083 -12.978 1.00 96.44 181 LYS A CA 1
ATOM 1437 C C . LYS A 1 181 ? 9.613 -1.098 -12.913 1.00 96.44 181 LYS A C 1
ATOM 1439 O O . LYS A 1 181 ? 10.466 -1.085 -13.796 1.00 96.44 181 LYS A O 1
ATOM 1444 N N . PHE A 1 182 ? 9.665 -0.290 -11.865 1.00 96.12 182 PHE A N 1
ATOM 1445 C CA . PHE A 1 182 ? 10.738 0.678 -11.668 1.00 96.12 182 PHE A CA 1
ATOM 1446 C C . PHE A 1 182 ? 11.262 0.641 -10.234 1.00 96.12 182 PHE A C 1
ATOM 1448 O O . PHE A 1 182 ? 10.588 0.188 -9.305 1.00 96.12 182 PHE A O 1
ATOM 1455 N N . GLY A 1 183 ? 12.494 1.108 -10.073 1.00 94.12 183 GLY A N 1
ATOM 1456 C CA . GLY A 1 183 ? 13.170 1.247 -8.795 1.00 94.12 183 GLY A CA 1
ATOM 1457 C C . GLY A 1 183 ? 13.607 2.684 -8.557 1.00 94.12 183 GLY A C 1
ATOM 1458 O O . GLY A 1 183 ? 13.904 3.417 -9.503 1.00 94.12 183 GLY A O 1
ATOM 1459 N N . VAL A 1 184 ? 13.661 3.074 -7.285 1.00 92.69 184 VAL A N 1
ATOM 1460 C CA . VAL A 1 184 ? 14.272 4.339 -6.855 1.00 92.69 184 VAL A CA 1
ATOM 1461 C C . VAL A 1 184 ? 15.584 4.016 -6.155 1.00 92.69 184 VAL A C 1
ATOM 1463 O O . VAL A 1 184 ? 15.613 3.268 -5.177 1.00 92.69 184 VAL A O 1
ATOM 1466 N N . LEU A 1 185 ? 16.674 4.559 -6.686 1.00 89.12 185 LEU A N 1
ATOM 1467 C CA . LEU A 1 185 ? 18.043 4.298 -6.257 1.00 89.12 185 LEU A CA 1
ATOM 1468 C C . LEU A 1 185 ? 18.738 5.616 -5.882 1.00 89.12 185 LEU A C 1
ATOM 1470 O O . LEU A 1 185 ? 18.335 6.682 -6.348 1.00 89.12 185 LEU A O 1
ATOM 1474 N N . PRO A 1 186 ? 19.783 5.590 -5.047 1.00 85.88 186 PRO A N 1
ATOM 1475 C CA . PRO A 1 186 ? 20.675 6.733 -4.903 1.00 85.88 186 PRO A CA 1
ATOM 1476 C C . PRO A 1 186 ? 21.518 6.912 -6.172 1.00 85.88 186 PRO A C 1
ATOM 1478 O O . PRO A 1 186 ? 21.833 5.939 -6.854 1.00 85.88 186 PRO A O 1
ATOM 1481 N N . VAL A 1 187 ? 21.895 8.156 -6.485 1.00 80.75 187 VAL A N 1
ATOM 1482 C CA . VAL A 1 187 ? 22.755 8.458 -7.649 1.00 80.75 187 VAL A CA 1
ATOM 1483 C C . VAL A 1 187 ? 24.148 7.847 -7.489 1.00 80.75 187 VAL A C 1
ATOM 1485 O O . VAL A 1 187 ? 24.700 7.312 -8.446 1.00 80.75 187 VAL A O 1
ATOM 1488 N N . LEU A 1 188 ? 24.703 7.901 -6.277 1.00 76.69 188 LEU A N 1
ATOM 1489 C CA . LEU A 1 188 ? 25.976 7.270 -5.954 1.00 76.69 188 LEU A CA 1
ATOM 1490 C C . LEU A 1 188 ? 25.730 5.818 -5.532 1.00 76.69 188 LEU A C 1
ATOM 1492 O O . LEU A 1 188 ? 25.075 5.551 -4.518 1.00 76.69 188 LEU A O 1
ATOM 1496 N N . THR A 1 189 ? 26.267 4.878 -6.309 1.00 57.97 189 THR A N 1
ATOM 1497 C CA . THR A 1 189 ? 26.311 3.453 -5.964 1.00 57.97 189 THR A CA 1
ATOM 1498 C C . THR A 1 189 ? 26.942 3.283 -4.577 1.00 57.97 189 THR A C 1
ATOM 1500 O O . THR A 1 189 ? 27.961 3.901 -4.296 1.00 57.97 189 THR A O 1
ATOM 1503 N N . HIS A 1 190 ? 26.318 2.470 -3.714 1.00 60.34 190 HIS A N 1
ATOM 1504 C CA . HIS A 1 190 ? 26.664 2.212 -2.296 1.00 60.34 190 HIS A CA 1
ATOM 1505 C C . HIS A 1 190 ? 26.133 3.188 -1.239 1.00 60.34 190 HIS A C 1
ATOM 1507 O O . HIS A 1 190 ? 26.249 2.897 -0.050 1.00 60.34 190 HIS A O 1
ATOM 1513 N N . HIS A 1 191 ? 25.477 4.283 -1.620 1.00 73.00 191 HIS A N 1
ATOM 1514 C CA . HIS A 1 191 ? 24.762 5.102 -0.639 1.00 73.00 191 HIS A CA 1
ATOM 1515 C C . HIS A 1 191 ? 23.369 4.533 -0.350 1.00 73.00 191 HIS A C 1
ATOM 1517 O O . HIS A 1 191 ? 22.785 3.819 -1.161 1.00 73.00 191 HIS A O 1
ATOM 1523 N N . THR A 1 192 ? 22.811 4.851 0.815 1.00 78.31 192 THR A N 1
ATOM 1524 C CA . THR A 1 192 ? 21.406 4.575 1.139 1.00 78.31 192 THR A CA 1
ATOM 1525 C C . THR A 1 192 ? 20.566 5.825 0.923 1.00 78.31 192 THR A C 1
ATOM 1527 O O . THR A 1 192 ? 21.041 6.949 1.096 1.00 78.31 192 THR A O 1
ATOM 1530 N N . LEU A 1 193 ? 19.288 5.649 0.584 1.00 81.94 193 LEU A N 1
ATOM 1531 C CA . LEU A 1 193 ? 18.356 6.771 0.515 1.00 81.94 193 LEU A CA 1
ATOM 1532 C C . LEU A 1 193 ? 18.237 7.431 1.894 1.00 81.94 193 LEU A C 1
ATOM 1534 O O . LEU A 1 193 ? 18.030 6.760 2.905 1.00 81.94 193 LEU A O 1
ATOM 1538 N N . ARG A 1 194 ? 18.363 8.760 1.928 1.00 84.00 194 ARG A N 1
ATOM 1539 C CA . ARG A 1 194 ? 18.220 9.547 3.155 1.00 84.00 194 ARG A CA 1
ATOM 1540 C C . ARG A 1 194 ? 16.820 9.352 3.751 1.00 84.00 194 ARG A C 1
ATOM 1542 O O . ARG A 1 194 ? 15.836 9.302 3.010 1.00 84.00 194 ARG A O 1
ATOM 1549 N N . LYS A 1 195 ? 16.724 9.300 5.085 1.00 85.94 195 LYS A N 1
ATOM 1550 C CA . LYS A 1 195 ? 15.466 9.062 5.819 1.00 85.94 195 LYS A CA 1
ATOM 1551 C C . LYS A 1 195 ? 14.351 10.032 5.409 1.00 85.94 195 LYS A C 1
ATOM 1553 O O . LYS A 1 195 ? 13.253 9.589 5.099 1.00 85.94 195 LYS A O 1
ATOM 1558 N N . ASP A 1 196 ? 14.662 11.322 5.293 1.00 84.06 196 ASP A N 1
ATOM 1559 C CA . ASP A 1 196 ? 13.697 12.357 4.885 1.00 84.06 196 ASP A CA 1
ATOM 1560 C C . ASP A 1 196 ? 13.140 12.110 3.471 1.00 84.06 196 ASP A C 1
ATOM 1562 O O . ASP A 1 196 ? 11.947 12.275 3.218 1.00 84.06 196 ASP A O 1
ATOM 1566 N N . SER A 1 197 ? 13.996 11.659 2.544 1.00 86.25 197 SER A N 1
ATOM 1567 C CA . SER A 1 197 ? 13.586 11.295 1.182 1.00 86.25 197 SER A CA 1
ATOM 1568 C C . SER A 1 197 ? 12.699 10.054 1.176 1.00 86.25 197 SER A C 1
ATOM 1570 O O . SER A 1 197 ? 11.713 10.026 0.448 1.00 86.25 197 SER A O 1
ATOM 1572 N N . LEU A 1 198 ? 13.007 9.053 2.008 1.00 89.56 198 LEU A N 1
ATOM 1573 C CA . LEU A 1 198 ? 12.168 7.863 2.160 1.00 89.56 198 LEU A CA 1
ATOM 1574 C C . LEU A 1 198 ? 10.795 8.202 2.739 1.00 89.56 198 LEU A C 1
ATOM 1576 O O . LEU A 1 198 ? 9.804 7.652 2.276 1.00 89.56 198 LEU A O 1
ATOM 1580 N N . THR A 1 199 ? 10.710 9.108 3.713 1.00 89.19 199 THR A N 1
ATOM 1581 C CA . THR A 1 199 ? 9.425 9.543 4.280 1.00 89.19 199 THR A CA 1
ATOM 1582 C C . THR A 1 199 ? 8.556 10.233 3.233 1.00 89.19 199 THR A C 1
ATOM 1584 O O . THR A 1 199 ? 7.400 9.848 3.057 1.00 89.19 199 THR A O 1
ATOM 1587 N N . SER A 1 200 ? 9.122 11.188 2.487 1.00 89.69 200 SER A N 1
ATOM 1588 C CA . SER A 1 200 ? 8.406 11.867 1.400 1.00 89.69 200 SER A CA 1
ATOM 1589 C C . SER A 1 200 ? 7.952 10.876 0.327 1.00 89.69 200 SER A C 1
ATOM 1591 O O . SER A 1 200 ? 6.789 10.865 -0.061 1.00 89.69 200 SER A O 1
ATOM 1593 N N . LEU A 1 201 ? 8.850 9.984 -0.101 1.00 93.00 201 LEU A N 1
ATOM 1594 C CA . LEU A 1 201 ? 8.559 8.984 -1.124 1.00 93.00 201 LEU A CA 1
ATOM 1595 C C . LEU A 1 201 ? 7.492 7.980 -0.674 1.00 93.00 201 LEU A C 1
ATOM 1597 O O . LEU A 1 201 ? 6.647 7.589 -1.476 1.00 93.00 201 LEU A O 1
ATOM 1601 N N . ARG A 1 202 ? 7.501 7.586 0.607 1.00 93.69 202 ARG A N 1
ATOM 1602 C CA . ARG A 1 202 ? 6.479 6.709 1.194 1.00 93.69 202 ARG A CA 1
ATOM 1603 C C . ARG A 1 202 ? 5.099 7.352 1.099 1.00 93.69 202 ARG A C 1
ATOM 1605 O O . ARG A 1 202 ? 4.159 6.679 0.691 1.00 93.69 202 ARG A O 1
ATOM 1612 N N . SER A 1 203 ? 4.999 8.645 1.416 1.00 91.38 203 SER A N 1
ATOM 1613 C CA . SER A 1 203 ? 3.755 9.415 1.278 1.00 91.38 203 SER A CA 1
ATOM 1614 C C . SER A 1 203 ? 3.289 9.476 -0.181 1.00 91.38 203 SER A C 1
ATOM 1616 O O . SER A 1 203 ? 2.141 9.147 -0.480 1.00 91.38 203 SER A O 1
ATOM 1618 N N . SER A 1 204 ? 4.196 9.775 -1.120 1.00 93.50 204 SER A N 1
ATOM 1619 C CA . SER A 1 204 ? 3.877 9.778 -2.554 1.00 93.50 204 SER A CA 1
ATOM 1620 C C . SER A 1 204 ? 3.368 8.416 -3.034 1.00 93.50 204 SER A C 1
ATOM 1622 O O . SER A 1 204 ? 2.368 8.349 -3.744 1.00 93.50 204 SER A O 1
ATOM 1624 N N . PHE A 1 205 ? 4.007 7.319 -2.622 1.00 95.62 205 PHE A N 1
ATOM 1625 C CA . PHE A 1 205 ? 3.597 5.962 -2.994 1.00 95.62 205 PHE A CA 1
ATOM 1626 C C . PHE A 1 205 ? 2.250 5.574 -2.381 1.00 95.62 205 PHE A C 1
ATOM 1628 O O . PHE A 1 205 ? 1.430 4.975 -3.074 1.00 95.62 205 PHE A O 1
ATOM 1635 N N . ALA A 1 206 ? 2.002 5.938 -1.121 1.00 94.31 206 ALA A N 1
ATOM 1636 C CA . ALA A 1 206 ? 0.715 5.713 -0.472 1.00 94.31 206 ALA A CA 1
ATOM 1637 C C . ALA A 1 206 ? -0.415 6.456 -1.203 1.00 94.31 206 ALA A C 1
ATOM 1639 O O . ALA A 1 206 ? -1.452 5.859 -1.483 1.00 94.31 206 ALA A O 1
ATOM 1640 N N . ASN A 1 207 ? -0.190 7.715 -1.596 1.00 92.81 207 ASN A N 1
ATOM 1641 C CA . ASN A 1 207 ? -1.163 8.512 -2.348 1.00 92.81 207 ASN A CA 1
ATOM 1642 C C . ASN A 1 207 ? -1.407 7.980 -3.767 1.00 92.81 207 ASN A C 1
ATOM 1644 O O . ASN A 1 207 ? -2.554 7.952 -4.215 1.00 92.81 207 ASN A O 1
ATOM 1648 N N . LEU A 1 208 ? -0.356 7.522 -4.458 1.00 95.00 208 LEU A N 1
ATOM 1649 C CA . LEU A 1 208 ? -0.471 6.901 -5.782 1.00 95.00 208 LEU A CA 1
ATOM 1650 C C . LEU A 1 208 ? -1.252 5.587 -5.718 1.00 95.00 208 LEU A C 1
ATOM 1652 O O . LEU A 1 208 ? -2.134 5.354 -6.542 1.00 95.00 208 LEU A O 1
ATOM 1656 N N . PHE A 1 209 ? -0.953 4.742 -4.728 1.00 95.12 209 PHE A N 1
ATOM 1657 C CA . PHE A 1 209 ? -1.682 3.498 -4.503 1.00 95.12 209 PHE A CA 1
ATOM 1658 C C . PHE A 1 209 ? -3.148 3.781 -4.170 1.00 95.12 209 PHE A C 1
ATOM 1660 O O . PHE A 1 209 ? -4.029 3.239 -4.827 1.00 95.12 209 PHE A O 1
ATOM 1667 N N . ALA A 1 210 ? -3.422 4.703 -3.241 1.00 92.00 210 ALA A N 1
ATOM 1668 C CA . ALA A 1 210 ? -4.772 5.123 -2.857 1.00 92.00 210 ALA A CA 1
ATOM 1669 C C . ALA A 1 210 ? -5.521 5.923 -3.943 1.00 92.00 210 ALA A C 1
ATOM 1671 O O . ALA A 1 210 ? -6.639 6.368 -3.702 1.00 92.00 210 ALA A O 1
ATOM 1672 N N . GLN A 1 211 ? -4.928 6.117 -5.128 1.00 92.00 211 GLN A N 1
ATOM 1673 C CA . GLN A 1 211 ? -5.508 6.853 -6.259 1.00 92.00 211 GLN A CA 1
ATOM 1674 C C . GLN A 1 211 ? -5.829 8.331 -5.956 1.00 92.00 211 GLN A C 1
ATOM 1676 O O . GLN A 1 211 ? -6.611 8.957 -6.669 1.00 92.00 211 GLN A O 1
ATOM 1681 N N . ARG A 1 212 ? -5.192 8.914 -4.931 1.00 89.69 212 ARG A N 1
ATOM 1682 C CA . ARG A 1 212 ? -5.290 10.349 -4.589 1.00 89.69 212 ARG A CA 1
ATOM 1683 C C . ARG A 1 212 ? -4.392 11.217 -5.455 1.00 89.69 212 ARG A C 1
ATOM 1685 O O . ARG A 1 212 ? -4.629 12.409 -5.613 1.00 89.69 212 ARG A O 1
ATOM 1692 N N . SER A 1 213 ? -3.355 10.614 -6.018 1.00 92.19 213 SER A N 1
ATOM 1693 C CA . SER A 1 213 ? -2.476 11.227 -7.002 1.00 92.19 213 SER A CA 1
ATOM 1694 C C . SER A 1 213 ? -2.261 10.276 -8.178 1.00 92.19 213 SER A C 1
ATOM 1696 O O . SER A 1 213 ? -2.599 9.093 -8.132 1.00 92.19 213 SER A O 1
ATOM 1698 N N . SER A 1 214 ? -1.709 10.802 -9.269 1.00 93.38 214 SER A N 1
ATOM 1699 C CA . SER A 1 214 ? -1.344 10.029 -10.455 1.00 93.38 214 SER A CA 1
ATOM 1700 C C . SER A 1 214 ? 0.048 10.438 -10.902 1.00 93.38 214 SER A C 1
ATOM 1702 O O . SER A 1 214 ? 0.404 11.612 -10.821 1.00 93.38 214 SER A O 1
ATOM 1704 N N . LEU A 1 215 ? 0.808 9.490 -11.452 1.00 94.94 215 LEU A N 1
ATOM 1705 C CA . LEU A 1 215 ? 2.058 9.812 -12.132 1.00 94.94 215 LEU A CA 1
ATOM 1706 C C . LEU A 1 215 ? 1.756 10.733 -13.324 1.00 94.94 215 LEU A C 1
ATOM 1708 O O . LEU A 1 215 ? 0.876 10.442 -14.143 1.00 94.94 215 LEU A O 1
ATOM 1712 N N . ASN A 1 216 ? 2.476 11.848 -13.408 1.00 94.19 216 ASN A N 1
ATOM 1713 C CA . ASN A 1 216 ? 2.346 12.835 -14.467 1.00 94.19 216 ASN A CA 1
ATOM 1714 C C . ASN A 1 216 ? 3.302 12.483 -15.610 1.00 94.19 216 ASN A C 1
ATOM 1716 O O . ASN A 1 216 ? 4.403 13.016 -15.732 1.00 94.19 216 ASN A O 1
ATOM 1720 N N . LEU A 1 217 ? 2.879 11.521 -16.427 1.00 95.38 217 LEU A N 1
ATOM 1721 C CA . LEU A 1 217 ? 3.641 11.059 -17.582 1.00 95.38 217 LEU A CA 1
ATOM 1722 C C . LEU A 1 217 ? 3.264 11.849 -18.837 1.00 95.38 217 LEU A C 1
ATOM 1724 O O . LEU A 1 217 ? 2.131 12.316 -18.984 1.00 95.38 217 LEU A O 1
ATOM 1728 N N . THR A 1 218 ? 4.193 11.944 -19.789 1.00 94.31 218 THR A N 1
ATOM 1729 C CA . THR A 1 218 ? 3.947 12.562 -21.096 1.00 94.31 218 THR A CA 1
ATOM 1730 C C . THR A 1 218 ? 2.814 11.824 -21.820 1.00 94.31 218 THR A C 1
ATOM 1732 O O . THR A 1 218 ? 3.009 10.745 -22.386 1.00 94.31 218 THR A O 1
ATOM 1735 N N . LYS A 1 219 ? 1.607 12.408 -21.799 1.00 90.56 219 LYS A N 1
ATOM 1736 C CA . LYS A 1 219 ? 0.360 11.756 -22.242 1.00 90.56 219 LYS A CA 1
ATOM 1737 C C . LYS A 1 219 ? 0.392 11.305 -23.703 1.00 90.56 219 LYS A C 1
ATOM 1739 O O . LYS A 1 219 ? -0.150 10.246 -24.013 1.00 90.56 219 LYS A O 1
ATOM 1744 N N . SER A 1 220 ? 1.026 12.073 -24.590 1.00 89.88 220 SER A N 1
ATOM 1745 C CA . SER A 1 220 ? 1.156 11.723 -26.012 1.00 89.88 220 SER A CA 1
ATOM 1746 C C . SER A 1 220 ? 1.934 10.417 -26.210 1.00 89.88 220 SER A C 1
ATOM 1748 O O . SER A 1 220 ? 1.518 9.560 -26.993 1.00 89.88 220 SER A O 1
ATOM 1750 N N . THR A 1 221 ? 3.011 10.229 -25.446 1.00 91.38 221 THR A N 1
ATOM 1751 C CA . THR A 1 221 ? 3.884 9.053 -25.527 1.00 91.38 221 THR A CA 1
ATOM 1752 C C . THR A 1 221 ? 3.313 7.869 -24.744 1.00 91.38 221 THR A C 1
ATOM 1754 O O . THR A 1 221 ? 3.123 6.787 -25.302 1.00 91.38 221 THR A O 1
ATOM 1757 N N . PHE A 1 222 ? 2.982 8.069 -23.466 1.00 93.81 222 PHE A N 1
ATOM 1758 C CA . PHE A 1 222 ? 2.697 6.974 -22.528 1.00 93.81 222 PHE A CA 1
ATOM 1759 C C . PHE A 1 222 ? 1.210 6.787 -22.208 1.00 93.81 222 PHE A C 1
ATOM 1761 O O . PHE A 1 222 ? 0.800 5.703 -21.800 1.00 93.81 222 PHE A O 1
ATOM 1768 N N . GLY A 1 223 ? 0.372 7.799 -22.444 1.00 90.06 223 GLY A N 1
ATOM 1769 C CA . GLY A 1 223 ? -1.026 7.789 -22.011 1.00 90.06 223 GLY A CA 1
ATOM 1770 C C . GLY A 1 223 ? -1.179 7.966 -20.496 1.00 90.06 223 GLY A C 1
ATOM 1771 O O . GLY A 1 223 ? -0.306 8.528 -19.835 1.00 90.06 223 GLY A O 1
ATOM 1772 N N . LYS A 1 224 ? -2.319 7.519 -19.952 1.00 91.88 224 LYS A N 1
ATOM 1773 C CA . LYS A 1 224 ? -2.614 7.597 -18.515 1.00 91.88 224 LYS A CA 1
ATOM 1774 C C . LYS A 1 224 ? -2.108 6.328 -17.803 1.00 91.88 224 LYS A C 1
ATOM 1776 O O . LYS A 1 224 ? -2.482 5.23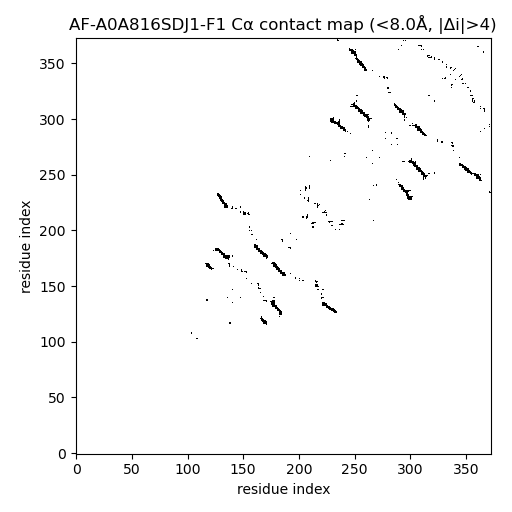5 -18.232 1.00 91.88 224 LYS A O 1
ATOM 1781 N N . PRO A 1 225 ? -1.296 6.452 -16.740 1.00 95.00 225 PRO A N 1
ATOM 1782 C CA . PRO A 1 225 ? -0.895 5.315 -15.921 1.00 95.00 225 PRO A CA 1
ATOM 1783 C C . PRO A 1 225 ? -2.061 4.815 -15.058 1.00 95.00 225 PRO A C 1
ATOM 1785 O O . PRO A 1 225 ? -2.937 5.589 -14.672 1.00 95.00 225 PRO A O 1
ATOM 1788 N N . ALA A 1 226 ? -2.069 3.518 -14.760 1.00 94.25 226 ALA A N 1
ATOM 1789 C CA . ALA A 1 226 ? -3.097 2.863 -13.953 1.00 94.25 226 ALA A CA 1
ATOM 1790 C C . ALA A 1 226 ? -2.501 1.758 -13.067 1.00 94.25 226 ALA A C 1
ATOM 1792 O O . ALA A 1 226 ? -1.376 1.317 -13.296 1.00 94.25 226 ALA A O 1
ATOM 1793 N N . SER A 1 227 ? -3.276 1.282 -12.086 1.00 94.00 227 SER A N 1
ATOM 1794 C CA . SER A 1 227 ? -2.932 0.119 -11.248 1.00 94.00 227 SER A CA 1
ATOM 1795 C C . SER A 1 227 ? -1.552 0.228 -10.587 1.00 94.00 227 SER A C 1
ATOM 1797 O O . SER A 1 227 ? -0.737 -0.685 -10.699 1.00 94.00 227 SER A O 1
ATOM 1799 N N . PHE A 1 228 ? -1.272 1.366 -9.947 1.00 97.19 228 PHE A N 1
ATOM 1800 C CA . PHE A 1 228 ? -0.018 1.559 -9.224 1.00 97.19 228 PHE A CA 1
ATOM 1801 C C . PHE A 1 228 ? 0.059 0.616 -8.018 1.00 97.19 228 PHE A C 1
ATOM 1803 O O . PHE A 1 228 ? -0.889 0.522 -7.244 1.00 97.19 228 PHE A O 1
ATOM 1810 N N . GLN A 1 229 ? 1.191 -0.064 -7.860 1.00 97.56 229 GLN A N 1
ATOM 1811 C CA . GLN A 1 229 ? 1.450 -1.036 -6.806 1.00 97.56 229 GLN A CA 1
ATOM 1812 C C . GLN A 1 229 ? 2.862 -0.853 -6.253 1.00 97.56 229 GLN A C 1
ATOM 1814 O O . GLN A 1 229 ? 3.817 -0.632 -6.999 1.00 97.56 229 GLN A O 1
ATOM 1819 N N . VAL A 1 230 ? 3.015 -0.992 -4.940 1.00 97.69 230 VAL A N 1
ATOM 1820 C CA . VAL A 1 230 ? 4.314 -1.005 -4.267 1.00 97.69 230 VAL A CA 1
ATOM 1821 C C . VAL A 1 230 ? 4.745 -2.455 -4.099 1.00 97.69 230 VAL A C 1
ATOM 1823 O O . VAL A 1 230 ? 4.043 -3.259 -3.495 1.00 97.69 230 VAL A O 1
ATOM 1826 N N . LEU A 1 231 ? 5.912 -2.798 -4.632 1.00 96.38 231 LEU A N 1
ATOM 1827 C CA . LEU A 1 231 ? 6.438 -4.163 -4.576 1.00 96.38 231 LEU A CA 1
ATOM 1828 C C . LEU A 1 231 ? 7.387 -4.350 -3.394 1.00 96.38 231 LEU A C 1
ATOM 1830 O O . LEU A 1 231 ? 7.462 -5.432 -2.817 1.00 96.38 231 LEU A O 1
ATOM 1834 N N . LYS A 1 232 ? 8.145 -3.302 -3.062 1.00 94.94 232 LYS A N 1
ATOM 1835 C CA . LYS A 1 232 ? 9.114 -3.313 -1.970 1.00 94.94 232 LYS A CA 1
ATOM 1836 C C . LYS A 1 232 ? 9.352 -1.897 -1.469 1.00 94.94 232 LYS A C 1
ATOM 1838 O O . LYS A 1 232 ? 9.660 -1.009 -2.266 1.00 94.94 232 LYS A O 1
ATOM 1843 N N . PHE A 1 233 ? 9.278 -1.700 -0.158 1.00 95.12 233 PHE A N 1
ATOM 1844 C CA . PHE A 1 233 ? 9.564 -0.421 0.479 1.00 95.12 233 PHE A CA 1
ATOM 1845 C C . PHE A 1 233 ? 10.224 -0.637 1.849 1.00 95.12 233 PHE A C 1
ATOM 1847 O O . PHE A 1 233 ? 9.669 -1.347 2.689 1.00 95.12 233 PHE A O 1
ATOM 1854 N N . PRO A 1 234 ? 11.397 -0.043 2.119 1.00 92.12 234 PRO A N 1
ATOM 1855 C CA . PRO A 1 234 ? 12.065 -0.210 3.403 1.00 92.12 234 PRO A CA 1
ATOM 1856 C C . PRO A 1 234 ? 11.256 0.435 4.540 1.00 92.12 234 PRO A C 1
ATOM 1858 O O . PRO A 1 234 ? 10.822 1.589 4.449 1.00 92.12 234 PRO A O 1
ATOM 1861 N N . GLY A 1 235 ? 11.074 -0.313 5.629 1.00 89.56 235 GLY A N 1
ATOM 1862 C CA . GLY A 1 235 ? 10.293 0.125 6.791 1.00 89.56 235 GLY A CA 1
ATOM 1863 C C . GLY A 1 235 ? 8.776 0.083 6.584 1.00 89.56 235 GLY A C 1
ATOM 1864 O O . GLY A 1 235 ? 8.053 0.765 7.300 1.00 89.56 235 GLY A O 1
ATOM 1865 N N . GLY A 1 236 ? 8.285 -0.669 5.598 1.00 94.19 236 GLY A N 1
ATOM 1866 C CA . GLY A 1 236 ? 6.853 -0.853 5.390 1.00 94.19 236 GLY A CA 1
ATOM 1867 C C . GLY A 1 236 ? 6.167 0.266 4.602 1.00 94.19 236 GLY A C 1
ATOM 1868 O O . GLY A 1 236 ? 6.746 1.317 4.300 1.00 94.19 236 GLY A O 1
ATOM 1869 N N . ILE A 1 237 ? 4.906 0.007 4.259 1.00 95.00 237 ILE A N 1
ATOM 1870 C CA . ILE A 1 237 ? 3.998 0.954 3.611 1.00 95.00 237 ILE A CA 1
ATOM 1871 C C . ILE A 1 237 ? 2.689 0.991 4.398 1.00 95.00 237 ILE A C 1
ATOM 1873 O O . ILE A 1 237 ? 2.104 -0.052 4.698 1.00 95.00 237 ILE A O 1
ATOM 1877 N N . THR A 1 238 ? 2.258 2.199 4.744 1.00 94.44 238 THR A N 1
ATOM 1878 C CA . THR A 1 238 ? 0.998 2.459 5.438 1.00 94.44 238 THR A CA 1
ATOM 1879 C C . THR A 1 238 ? 0.122 3.296 4.526 1.00 94.44 238 THR A C 1
ATOM 1881 O O . THR A 1 238 ? 0.588 4.270 3.935 1.00 94.44 238 THR A O 1
ATOM 1884 N N . VAL A 1 239 ? -1.136 2.897 4.401 1.00 93.38 239 VAL A N 1
ATOM 1885 C CA . VAL A 1 239 ? -2.133 3.540 3.554 1.00 93.38 239 VAL A CA 1
ATOM 1886 C C . VAL A 1 239 ? -3.369 3.772 4.405 1.00 93.38 239 VAL A C 1
ATOM 1888 O O . VAL A 1 239 ? -3.858 2.853 5.058 1.00 93.38 239 VAL A O 1
ATOM 1891 N N . ASP A 1 240 ? -3.885 4.994 4.394 1.00 89.75 240 ASP A N 1
ATOM 1892 C CA . ASP A 1 240 ? -5.263 5.246 4.802 1.00 89.75 240 ASP A CA 1
ATOM 1893 C C . ASP A 1 240 ? -6.155 4.865 3.612 1.00 89.75 240 ASP A C 1
ATOM 1895 O O . ASP A 1 240 ? -6.045 5.514 2.573 1.00 89.75 240 ASP A O 1
ATOM 1899 N N . PRO A 1 241 ? -6.981 3.812 3.688 1.00 84.12 241 PRO A N 1
ATOM 1900 C CA . PRO A 1 241 ? -7.820 3.400 2.571 1.00 84.12 241 PRO A CA 1
ATOM 1901 C C . PRO A 1 241 ? -9.026 4.323 2.351 1.00 84.12 241 PRO A C 1
ATOM 1903 O O . PRO A 1 241 ? -9.552 4.356 1.243 1.00 84.12 241 PRO A O 1
ATOM 1906 N N . LEU A 1 242 ? -9.464 5.069 3.370 1.00 81.06 242 LEU A N 1
ATOM 1907 C CA . LEU A 1 242 ? -10.690 5.871 3.325 1.00 81.06 242 LEU A CA 1
ATOM 1908 C C . LEU A 1 242 ? -10.421 7.340 2.987 1.00 81.06 242 LEU A C 1
ATOM 1910 O O . LEU A 1 242 ? -11.294 8.012 2.451 1.00 81.06 242 LEU A O 1
ATOM 1914 N N . GLY A 1 243 ? -9.215 7.835 3.263 1.00 75.44 243 GLY A N 1
ATOM 1915 C CA . GLY A 1 243 ? -8.857 9.236 3.008 1.00 75.44 243 GLY A CA 1
ATOM 1916 C C . GLY A 1 243 ? -9.606 10.187 3.899 1.00 75.44 243 GLY A C 1
ATOM 1917 O O . GLY A 1 243 ? -10.017 11.253 3.453 1.00 75.44 243 GLY A O 1
ATOM 1918 N N . LEU A 1 244 ? -9.825 9.754 5.135 1.00 71.31 244 LEU A N 1
ATOM 1919 C CA . LEU A 1 244 ? -10.568 10.529 6.103 1.00 71.31 244 LEU A CA 1
ATOM 1920 C C . LEU A 1 244 ? -9.641 11.568 6.711 1.00 71.31 244 LEU A C 1
ATOM 1922 O O . LEU A 1 244 ? -8.562 11.248 7.214 1.00 71.31 244 LEU A O 1
ATOM 1926 N N . GLU A 1 245 ? -10.110 12.810 6.685 1.00 69.12 245 GLU A N 1
ATOM 1927 C CA . GLU A 1 245 ? -9.401 13.938 7.266 1.00 69.12 245 GLU A CA 1
ATOM 1928 C C . GLU A 1 245 ? -9.125 13.735 8.770 1.00 69.12 245 GLU A C 1
ATOM 1930 O O . GLU A 1 245 ? -9.835 12.980 9.453 1.00 69.12 245 GLU A O 1
ATOM 1935 N N . PRO A 1 246 ? -8.114 14.437 9.309 1.00 68.94 246 PRO A N 1
ATOM 1936 C CA . PRO A 1 246 ? -7.833 14.574 10.734 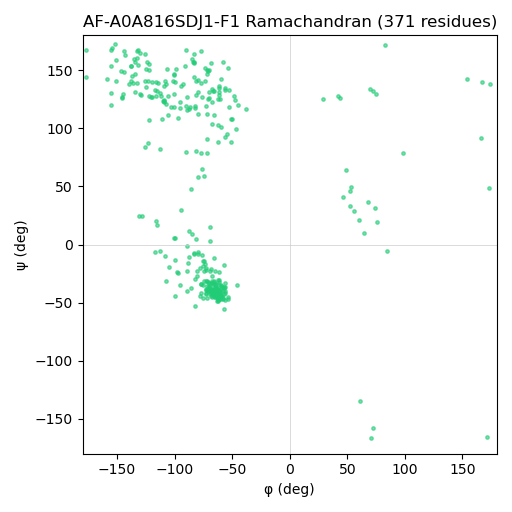1.00 68.94 246 PRO A CA 1
ATOM 1937 C C . PRO A 1 246 ? -9.046 15.018 11.563 1.00 68.94 246 PRO A C 1
ATOM 1939 O O . PRO A 1 246 ? -9.254 16.195 11.830 1.00 68.94 246 PRO A O 1
ATOM 1942 N N . VAL A 1 247 ? -9.849 14.069 12.033 1.00 70.62 247 VAL A N 1
ATOM 1943 C CA . VAL A 1 247 ? -10.839 14.280 13.098 1.00 70.62 247 VAL A CA 1
ATOM 1944 C C . VAL A 1 247 ? -10.129 14.475 14.439 1.00 70.62 247 VAL A C 1
ATOM 1946 O O . VAL A 1 247 ? -9.338 13.633 14.878 1.00 70.62 247 VAL A O 1
ATOM 1949 N N . SER A 1 248 ? -10.440 15.590 15.091 1.00 72.00 248 SER A N 1
ATOM 1950 C CA . SER A 1 248 ? -10.036 15.887 16.463 1.00 72.00 248 SER A CA 1
ATOM 1951 C C . SER A 1 248 ? -11.197 15.596 17.408 1.00 72.00 248 SER A C 1
ATOM 1953 O O . SER A 1 248 ? -12.345 15.893 17.087 1.00 72.00 248 SER A O 1
ATOM 1955 N N . GLY A 1 249 ? -10.900 15.022 18.570 1.00 82.19 249 GLY A N 1
ATOM 1956 C CA . GLY A 1 249 ? -11.905 14.701 19.577 1.00 82.19 249 GLY A CA 1
ATOM 1957 C C . GLY A 1 249 ? -11.328 13.872 20.718 1.00 82.19 249 GLY A C 1
ATOM 1958 O O . GLY A 1 249 ? -10.109 13.760 20.880 1.00 82.19 249 GLY A O 1
ATOM 1959 N N . LEU A 1 250 ? -12.221 13.292 21.510 1.00 85.00 250 LEU A N 1
ATOM 1960 C CA . LEU A 1 250 ? -11.884 12.376 22.587 1.00 85.00 250 LEU A CA 1
ATOM 1961 C C . LEU A 1 250 ? -11.672 10.982 22.005 1.00 85.00 250 LEU A C 1
ATOM 1963 O O . LEU A 1 250 ? -12.581 10.381 21.435 1.00 85.00 250 LEU A O 1
ATOM 1967 N N . LEU A 1 251 ? -10.456 10.463 22.139 1.00 83.44 251 LEU A N 1
ATOM 1968 C CA . LEU A 1 251 ? -10.153 9.086 21.787 1.00 83.44 251 LEU A CA 1
ATOM 1969 C C . LEU A 1 251 ? -10.883 8.156 22.757 1.00 83.44 251 LEU A C 1
ATOM 1971 O O . LEU A 1 251 ? -10.637 8.236 23.960 1.00 83.44 251 LEU A O 1
ATOM 1975 N N . THR A 1 252 ? -11.723 7.264 22.232 1.00 84.75 252 THR A N 1
ATOM 1976 C CA . THR A 1 252 ? -12.504 6.307 23.035 1.00 84.75 252 THR A CA 1
ATOM 1977 C C . THR A 1 252 ? -11.978 4.881 22.903 1.00 84.75 252 THR A C 1
ATOM 1979 O O . THR A 1 252 ? -12.038 4.105 23.857 1.00 84.75 252 THR A O 1
ATOM 1982 N N . LEU A 1 253 ? -11.417 4.528 21.743 1.00 87.19 253 LEU A N 1
ATOM 1983 C CA . LEU A 1 253 ? -10.938 3.179 21.453 1.00 87.19 253 LEU A CA 1
ATOM 1984 C C . LEU A 1 253 ? -9.773 3.198 20.458 1.00 87.19 253 LEU A C 1
ATOM 1986 O O . LEU A 1 253 ? -9.811 3.916 19.459 1.00 87.19 253 LEU A O 1
ATOM 1990 N N . ILE A 1 254 ? -8.781 2.339 20.684 1.00 89.38 254 ILE A N 1
ATOM 1991 C CA . ILE A 1 254 ? -7.804 1.906 19.678 1.00 89.38 254 ILE A CA 1
ATOM 1992 C C . ILE A 1 254 ? -7.934 0.398 19.520 1.00 89.38 254 ILE A C 1
ATOM 1994 O O . ILE A 1 254 ? -8.057 -0.314 20.513 1.00 89.38 254 ILE A O 1
ATOM 1998 N N . PHE A 1 255 ? -7.855 -0.098 18.292 1.00 89.31 255 PHE A N 1
ATOM 1999 C CA . PHE A 1 255 ? -7.758 -1.525 18.018 1.00 89.31 255 PHE A CA 1
ATOM 2000 C C . PHE A 1 255 ? -6.740 -1.801 16.917 1.00 89.31 255 PHE A C 1
ATOM 2002 O O . PHE A 1 255 ? -6.481 -0.961 16.051 1.00 89.31 255 PHE A O 1
ATOM 2009 N N . SER A 1 256 ? -6.156 -2.993 16.940 1.00 92.75 256 SER A N 1
ATOM 2010 C CA . SER A 1 256 ? -5.398 -3.503 15.811 1.00 92.75 256 SER A CA 1
ATOM 2011 C C . SER A 1 256 ? -5.512 -5.011 15.682 1.00 92.75 256 SER A C 1
ATOM 2013 O O . SER A 1 256 ? -5.683 -5.719 16.671 1.00 92.75 256 SER A O 1
ATOM 2015 N N . PHE A 1 257 ? -5.440 -5.491 14.450 1.00 93.00 257 PHE A N 1
ATOM 2016 C CA . PHE A 1 257 ? -5.438 -6.908 14.123 1.00 93.00 257 PHE A CA 1
ATOM 2017 C C . PHE A 1 257 ? -4.750 -7.127 12.777 1.00 93.00 257 PHE A C 1
ATOM 2019 O O . PHE A 1 257 ? -4.491 -6.184 12.029 1.00 93.00 257 PHE A O 1
ATOM 2026 N N . THR A 1 258 ? -4.441 -8.376 12.457 1.00 95.00 258 THR A N 1
ATOM 2027 C CA . THR A 1 258 ? -3.791 -8.760 11.202 1.00 95.00 258 THR A CA 1
ATOM 2028 C C . THR A 1 258 ? -4.715 -9.613 10.349 1.00 95.00 258 THR A C 1
ATOM 2030 O O . THR A 1 258 ? -5.366 -10.513 10.877 1.00 95.00 258 THR A O 1
ATOM 2033 N N . LEU A 1 259 ? -4.717 -9.352 9.043 1.00 95.38 259 LEU A N 1
ATOM 2034 C CA . LEU A 1 259 ? -5.392 -10.143 8.018 1.00 95.38 259 LEU A CA 1
ATOM 2035 C C . LEU A 1 259 ? -4.353 -10.749 7.070 1.00 95.38 259 LEU A C 1
ATOM 2037 O O . LEU A 1 259 ? -3.398 -10.069 6.676 1.00 95.38 259 LEU A O 1
ATOM 2041 N N . ASP A 1 260 ? -4.551 -12.000 6.662 1.00 94.94 260 ASP A N 1
ATOM 2042 C CA . ASP A 1 260 ? -3.674 -12.691 5.705 1.00 94.94 260 ASP A CA 1
ATOM 2043 C C . ASP A 1 260 ? -4.066 -12.409 4.244 1.00 94.94 260 ASP A C 1
ATOM 2045 O O . ASP A 1 260 ? -4.207 -13.302 3.417 1.00 94.94 260 ASP A O 1
ATOM 2049 N N . VAL A 1 261 ? -4.272 -11.129 3.935 1.00 95.31 261 VAL A N 1
ATOM 2050 C CA . VAL A 1 261 ? -4.602 -10.621 2.595 1.00 95.31 261 VAL A CA 1
ATOM 2051 C C . VAL A 1 261 ? -3.682 -9.456 2.241 1.00 95.31 261 VAL A C 1
ATOM 2053 O O . VAL A 1 261 ? -3.001 -8.894 3.105 1.00 95.31 261 VAL A O 1
ATOM 2056 N N . SER A 1 262 ? -3.635 -9.081 0.963 1.00 96.31 262 SER A N 1
ATOM 2057 C CA . SER A 1 262 ? -2.843 -7.937 0.500 1.00 96.31 262 SER A CA 1
ATOM 2058 C C . SER A 1 262 ? -3.589 -6.599 0.629 1.00 96.31 262 SER A C 1
ATOM 2060 O O . SER A 1 262 ? -4.820 -6.547 0.657 1.00 96.31 262 SER A O 1
ATOM 2062 N N . LEU A 1 263 ? -2.852 -5.476 0.647 1.00 96.44 263 LEU A N 1
ATOM 2063 C CA . LEU A 1 263 ? -3.469 -4.138 0.615 1.00 96.44 263 LEU A CA 1
ATOM 2064 C C . LEU A 1 263 ? -4.315 -3.945 -0.648 1.00 96.44 263 LEU A C 1
ATOM 2066 O O . LEU A 1 263 ? -5.351 -3.295 -0.590 1.00 96.44 263 LEU A O 1
ATOM 2070 N N . SER A 1 264 ? -3.881 -4.511 -1.774 1.00 95.62 264 SER A N 1
ATOM 2071 C CA . SER A 1 264 ? -4.583 -4.438 -3.061 1.00 95.62 264 SER A CA 1
ATOM 2072 C C . SER A 1 264 ? -5.944 -5.119 -3.018 1.00 95.62 264 SER A C 1
ATOM 2074 O O . SER A 1 264 ? -6.922 -4.580 -3.528 1.00 95.62 264 SER A O 1
ATOM 2076 N N . GLU A 1 265 ? -6.022 -6.293 -2.393 1.00 95.19 265 GLU A N 1
ATOM 2077 C CA . GLU A 1 265 ? -7.288 -7.007 -2.217 1.00 95.19 265 GLU A CA 1
ATOM 2078 C C . GLU A 1 265 ? -8.244 -6.232 -1.314 1.00 95.19 265 GLU A C 1
ATOM 2080 O O . GLU A 1 265 ? -9.420 -6.091 -1.652 1.00 95.19 265 GLU A O 1
ATOM 2085 N N . ILE A 1 266 ? -7.734 -5.674 -0.209 1.00 94.69 266 ILE A N 1
ATOM 2086 C CA . ILE A 1 266 ? -8.534 -4.826 0.680 1.00 94.69 266 ILE A CA 1
ATOM 2087 C C . ILE A 1 266 ? -8.990 -3.563 -0.054 1.00 94.69 266 ILE A C 1
ATOM 2089 O O . ILE A 1 266 ? -10.142 -3.172 0.096 1.00 94.69 266 ILE A O 1
ATOM 2093 N N . GLN A 1 267 ? -8.135 -2.947 -0.879 1.00 92.31 267 GLN A N 1
ATOM 2094 C CA . GLN A 1 267 ? -8.440 -1.705 -1.595 1.00 92.31 267 GLN A CA 1
ATOM 2095 C C . GLN A 1 267 ? -9.704 -1.818 -2.461 1.00 92.31 267 GLN A C 1
ATOM 2097 O O . GLN A 1 267 ? -10.491 -0.879 -2.542 1.00 92.31 267 GLN A O 1
ATOM 2102 N N . HIS A 1 268 ? -9.933 -2.974 -3.081 1.00 90.62 268 HIS A N 1
ATOM 2103 C CA . HIS A 1 268 ? -11.136 -3.220 -3.879 1.00 90.62 268 HIS A CA 1
ATOM 2104 C C . HIS A 1 268 ? -12.396 -3.489 -3.042 1.00 90.62 268 HIS A C 1
ATOM 2106 O O . HIS A 1 268 ? -13.489 -3.561 -3.599 1.00 90.62 268 HIS A O 1
ATOM 2112 N N . LYS A 1 269 ? -12.256 -3.651 -1.723 1.00 93.19 269 LYS A N 1
ATOM 2113 C CA . LYS A 1 269 ? -13.323 -4.020 -0.783 1.00 93.19 269 LYS A CA 1
ATOM 2114 C C . LYS A 1 269 ? -13.364 -3.096 0.442 1.00 93.19 269 LYS A C 1
ATOM 2116 O O . LYS A 1 269 ? -13.839 -3.498 1.503 1.00 93.19 269 LYS A O 1
ATOM 2121 N N . VAL A 1 270 ? -12.865 -1.866 0.304 1.00 91.44 270 VAL A N 1
ATOM 2122 C CA . VAL A 1 270 ? -12.749 -0.902 1.411 1.00 91.44 270 VAL A CA 1
ATOM 2123 C C . VAL A 1 270 ? -14.107 -0.575 2.018 1.00 91.44 270 VAL A C 1
ATOM 2125 O O . VAL A 1 270 ? -14.226 -0.570 3.239 1.00 91.44 270 VAL A O 1
ATOM 2128 N N . ASP A 1 271 ? -15.135 -0.373 1.192 1.00 91.19 271 ASP A N 1
ATOM 2129 C CA . ASP A 1 271 ? -16.488 -0.074 1.676 1.00 91.19 271 ASP A CA 1
ATOM 2130 C C . ASP A 1 271 ? -17.058 -1.228 2.509 1.00 91.19 271 ASP A C 1
ATOM 2132 O O . ASP A 1 271 ? -17.673 -1.011 3.550 1.00 91.19 271 ASP A O 1
ATOM 2136 N N . LEU A 1 272 ? -16.794 -2.471 2.096 1.00 93.94 272 LEU A N 1
ATOM 2137 C CA . LEU A 1 272 ? -17.221 -3.655 2.835 1.00 93.94 272 LEU A CA 1
ATOM 2138 C C . LEU A 1 272 ? -16.484 -3.778 4.174 1.00 93.94 272 LEU A C 1
ATOM 2140 O O . LEU A 1 272 ? -17.128 -4.013 5.195 1.00 93.94 272 LEU A O 1
ATOM 2144 N N . LEU A 1 273 ? -15.159 -3.574 4.180 1.00 92.19 273 LEU A N 1
ATOM 2145 C CA . LEU A 1 273 ? -14.360 -3.557 5.408 1.00 92.19 273 LEU A CA 1
ATOM 2146 C C . LEU A 1 273 ? -14.882 -2.486 6.374 1.00 92.19 273 LEU A C 1
ATOM 2148 O O . LEU A 1 273 ? -15.090 -2.766 7.551 1.00 92.19 273 LEU A O 1
ATOM 2152 N N . LYS A 1 274 ? -15.124 -1.272 5.867 1.00 90.00 274 LYS A N 1
ATOM 2153 C CA . LYS A 1 274 ? -15.677 -0.156 6.638 1.00 90.00 274 LYS A CA 1
ATOM 2154 C C . LYS A 1 274 ? -17.021 -0.528 7.264 1.00 90.00 274 LYS A C 1
ATOM 2156 O O . LYS A 1 274 ? -17.139 -0.460 8.481 1.00 90.00 274 LYS A O 1
ATOM 2161 N N . ASN A 1 275 ? -17.990 -0.969 6.466 1.00 89.81 275 ASN A N 1
ATOM 2162 C CA . ASN A 1 275 ? -19.344 -1.247 6.951 1.00 89.81 275 ASN A CA 1
ATOM 2163 C C . ASN A 1 275 ? -19.366 -2.370 8.004 1.00 89.81 275 ASN A C 1
ATOM 2165 O O . ASN A 1 275 ? -20.093 -2.283 8.992 1.00 89.81 275 ASN A O 1
ATOM 2169 N N . GLN A 1 276 ? -18.554 -3.419 7.822 1.00 91.00 276 GLN A N 1
ATOM 2170 C CA . GLN A 1 276 ? -18.458 -4.517 8.790 1.00 91.00 276 GLN A CA 1
ATOM 2171 C C . GLN A 1 276 ? -17.810 -4.068 10.107 1.00 91.00 276 GLN A C 1
ATOM 2173 O O . GLN A 1 276 ? -18.280 -4.446 11.181 1.00 91.00 276 GLN A O 1
ATOM 2178 N N . LEU A 1 277 ? -16.778 -3.219 10.045 1.00 89.31 277 LEU A N 1
ATOM 2179 C CA . LEU A 1 277 ? -16.164 -2.649 11.244 1.00 89.31 277 LEU A CA 1
ATOM 2180 C C . LEU A 1 277 ? -17.104 -1.678 11.966 1.00 89.31 277 LEU A C 1
ATOM 2182 O O . LEU A 1 277 ? -17.231 -1.773 13.181 1.00 89.31 277 LEU A O 1
ATOM 2186 N N . GLU A 1 278 ? -17.795 -0.786 11.253 1.00 87.38 278 GLU A N 1
ATOM 2187 C CA . GLU A 1 278 ? -18.781 0.132 11.846 1.00 87.38 278 GLU A CA 1
ATOM 2188 C C . GLU A 1 278 ? -19.880 -0.629 12.598 1.00 87.38 278 GLU A C 1
ATOM 2190 O O . GLU A 1 278 ? -20.228 -0.262 13.722 1.00 87.38 278 GLU A O 1
ATOM 2195 N N . PHE A 1 279 ? -20.372 -1.728 12.017 1.00 85.75 279 PHE A N 1
ATOM 2196 C CA . PHE A 1 279 ? -21.388 -2.575 12.638 1.00 85.75 279 PHE A CA 1
ATOM 2197 C C . PHE A 1 279 ? -20.908 -3.190 13.960 1.00 85.75 279 PHE A C 1
ATOM 2199 O O . PHE A 1 279 ? -21.622 -3.167 14.960 1.00 85.75 279 PHE A O 1
ATOM 2206 N N . VAL A 1 280 ? -19.681 -3.712 13.990 1.00 85.56 280 VAL A N 1
ATOM 2207 C CA . VAL A 1 280 ? -19.100 -4.347 15.187 1.00 85.56 280 VAL A CA 1
ATOM 2208 C C . VAL A 1 280 ? -18.743 -3.322 16.254 1.00 85.56 280 VAL A C 1
ATOM 2210 O O . VAL A 1 280 ? -18.884 -3.587 17.450 1.00 85.56 280 VAL A O 1
ATOM 2213 N N . LEU A 1 281 ? -18.285 -2.146 15.826 1.00 86.25 281 LEU A N 1
ATOM 2214 C CA . LEU A 1 281 ? -17.952 -1.047 16.718 1.00 86.25 281 LEU A CA 1
ATOM 2215 C C . LEU A 1 281 ? -19.201 -0.385 17.309 1.00 86.25 281 LEU A C 1
ATOM 2217 O O . LEU A 1 281 ? -19.078 0.205 18.377 1.00 86.25 281 LEU A O 1
ATOM 2221 N N . ASN A 1 282 ? -20.378 -0.505 16.682 1.00 86.88 282 ASN A N 1
ATOM 2222 C CA . ASN A 1 282 ? -21.619 0.143 17.124 1.00 86.88 282 ASN A CA 1
ATOM 2223 C C . ASN A 1 282 ? -21.386 1.640 17.402 1.00 86.88 282 ASN A C 1
ATOM 2225 O O . ASN A 1 282 ? -21.390 2.083 18.552 1.00 86.88 282 ASN A O 1
ATOM 2229 N N . LEU A 1 283 ? -21.036 2.388 16.353 1.00 85.94 283 LEU A N 1
ATOM 2230 C CA . LEU A 1 283 ? -20.694 3.810 16.459 1.00 85.94 283 LEU A CA 1
ATOM 2231 C C . LEU A 1 283 ? -21.940 4.675 16.692 1.00 85.94 283 LEU A C 1
ATOM 2233 O O . LEU A 1 283 ? -22.981 4.457 16.072 1.00 85.94 283 LEU A O 1
ATOM 2237 N N . GLU A 1 284 ? -21.813 5.686 17.547 1.00 83.94 284 GLU A N 1
ATOM 2238 C CA . GLU A 1 284 ? -22.818 6.738 17.730 1.00 83.94 284 GLU A CA 1
ATOM 2239 C C . GLU A 1 284 ? -22.676 7.854 16.678 1.00 83.94 284 GLU A C 1
ATOM 2241 O O . GLU A 1 284 ? -21.645 8.004 16.027 1.00 83.94 284 GLU A O 1
ATOM 2246 N N . LEU A 1 285 ? -23.712 8.688 16.524 1.00 84.62 285 LEU A N 1
ATOM 2247 C CA . LEU A 1 285 ? -23.770 9.744 15.494 1.00 84.62 285 LEU A CA 1
ATOM 2248 C C . LEU A 1 285 ? -22.673 10.817 15.616 1.00 84.62 285 LEU A C 1
ATOM 2250 O O . LEU A 1 285 ? -22.364 11.493 14.638 1.00 84.62 285 LEU A O 1
ATOM 2254 N N . PHE A 1 286 ? -22.116 11.005 16.811 1.00 85.06 286 PHE A N 1
ATOM 2255 C CA . PHE A 1 286 ? -21.038 11.958 17.097 1.00 85.06 286 PHE A CA 1
ATOM 2256 C C . PHE A 1 286 ? -19.660 11.285 17.176 1.00 85.06 286 PHE A C 1
ATOM 2258 O O . PHE A 1 286 ? -18.668 11.931 17.528 1.00 85.06 286 PHE A O 1
ATOM 2265 N N . GLU A 1 287 ? -19.592 9.992 16.864 1.00 87.19 287 GLU A N 1
ATOM 2266 C CA . GLU A 1 287 ? -18.353 9.243 16.770 1.00 87.19 287 GLU A CA 1
ATOM 2267 C C . GLU A 1 287 ? -17.927 9.089 15.315 1.00 87.19 287 GLU A C 1
ATOM 2269 O O . GLU A 1 287 ? -18.717 8.935 14.387 1.00 87.19 287 GLU A O 1
ATOM 2274 N N . SER A 1 28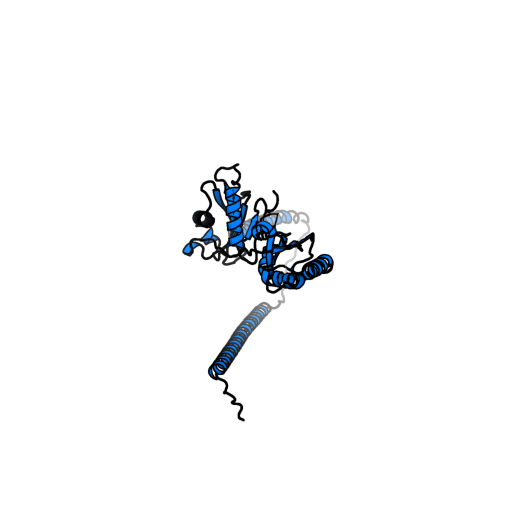8 ? -16.618 9.101 15.125 1.00 85.50 288 SER A N 1
ATOM 2275 C CA . SER A 1 288 ? -15.980 8.788 13.861 1.00 85.50 288 SER A CA 1
ATOM 2276 C C . SER A 1 288 ? -14.958 7.698 14.114 1.00 85.50 288 SER A C 1
ATOM 2278 O O . SER A 1 288 ? -14.254 7.714 15.124 1.00 85.50 288 SER A O 1
ATOM 2280 N N . PHE A 1 289 ? -14.854 6.748 13.197 1.00 87.19 289 PHE A N 1
ATOM 2281 C CA . PHE A 1 289 ? -13.756 5.799 13.223 1.00 87.19 289 PHE A CA 1
ATOM 2282 C C . PHE A 1 289 ? -12.777 6.124 12.102 1.00 87.19 289 PHE A C 1
ATOM 2284 O O . PHE A 1 289 ? -13.142 6.644 11.045 1.00 87.19 289 PHE A O 1
ATOM 2291 N N . ARG A 1 290 ? -11.514 5.791 12.332 1.00 87.50 290 ARG A N 1
ATOM 2292 C CA . ARG A 1 290 ? -10.492 5.796 11.299 1.00 87.50 290 ARG A CA 1
ATOM 2293 C C . ARG A 1 290 ? -9.697 4.530 11.309 1.00 87.50 290 ARG A C 1
ATOM 2295 O O . ARG A 1 290 ? -9.568 3.868 12.334 1.00 87.50 290 ARG A O 1
ATOM 2302 N N . VAL A 1 291 ? -9.156 4.223 10.142 1.00 90.00 291 VAL A N 1
ATOM 2303 C CA . VAL A 1 291 ? -8.394 3.014 9.911 1.00 90.00 291 VAL A CA 1
ATOM 2304 C C . VAL A 1 291 ? -7.192 3.334 9.040 1.00 90.00 291 VAL A C 1
ATOM 2306 O O . VAL A 1 291 ? -7.284 4.085 8.076 1.00 90.00 291 VAL A O 1
ATOM 2309 N N . VAL A 1 292 ? -6.057 2.748 9.388 1.00 92.62 292 VAL A N 1
ATOM 2310 C CA . VAL A 1 292 ? -4.870 2.690 8.545 1.00 92.62 292 VAL A CA 1
ATOM 2311 C C . VAL A 1 292 ? -4.493 1.236 8.345 1.00 92.62 292 VAL A C 1
ATOM 2313 O O . VAL A 1 292 ? -4.582 0.406 9.253 1.00 92.62 292 VAL A O 1
ATOM 2316 N N . LEU A 1 293 ? -4.066 0.929 7.132 1.00 95.12 293 LEU A N 1
ATOM 2317 C CA . LEU A 1 293 ? -3.633 -0.394 6.731 1.00 95.12 293 LEU A CA 1
ATOM 2318 C C . LEU A 1 293 ? -2.126 -0.360 6.539 1.00 95.12 293 LEU A C 1
ATOM 2320 O O . LEU A 1 293 ? -1.613 0.459 5.779 1.00 95.12 293 LEU A O 1
ATOM 2324 N N . THR A 1 294 ? -1.408 -1.238 7.227 1.00 96.12 294 THR A N 1
ATOM 2325 C CA . THR A 1 294 ? 0.053 -1.284 7.173 1.00 96.12 294 THR A CA 1
ATOM 2326 C C . THR A 1 294 ? 0.524 -2.646 6.711 1.00 96.12 294 THR A C 1
ATOM 2328 O O . THR A 1 294 ? 0.185 -3.669 7.299 1.00 96.12 294 THR A O 1
ATOM 2331 N N . ASN A 1 295 ? 1.372 -2.658 5.689 1.00 97.19 295 ASN A N 1
ATOM 2332 C CA . ASN A 1 295 ? 2.174 -3.820 5.353 1.00 97.19 295 ASN A CA 1
ATOM 2333 C C . ASN A 1 295 ? 3.624 -3.573 5.775 1.00 97.19 295 ASN A C 1
ATOM 2335 O O . ASN A 1 295 ? 4.331 -2.750 5.188 1.00 97.19 295 ASN A O 1
ATOM 2339 N N . HIS A 1 296 ? 4.084 -4.313 6.784 1.00 94.75 296 HIS A N 1
ATOM 2340 C CA . HIS A 1 296 ? 5.426 -4.152 7.352 1.00 94.75 296 HIS A CA 1
ATOM 2341 C C . HIS A 1 296 ? 6.548 -4.585 6.394 1.00 94.75 296 HIS A C 1
ATOM 2343 O O . HIS A 1 296 ? 7.674 -4.110 6.512 1.00 94.75 296 HIS A O 1
ATOM 2349 N N . LYS A 1 297 ? 6.241 -5.427 5.395 1.00 93.50 297 LYS A N 1
ATOM 2350 C CA . LYS A 1 297 ? 7.186 -5.831 4.337 1.00 93.50 297 LYS A CA 1
ATOM 2351 C C . LYS A 1 297 ? 7.331 -4.771 3.233 1.00 93.50 297 LYS A C 1
ATOM 2353 O O . LYS A 1 297 ? 8.192 -4.906 2.365 1.00 93.50 297 LYS A O 1
ATOM 2358 N N . GLY A 1 298 ? 6.505 -3.723 3.254 1.00 95.12 298 GLY A N 1
ATOM 2359 C CA . GLY A 1 298 ? 6.543 -2.633 2.282 1.00 95.12 298 GLY A CA 1
ATOM 2360 C C . GLY A 1 298 ? 5.993 -3.010 0.915 1.00 95.12 298 GLY A C 1
ATOM 2361 O O . GLY A 1 298 ? 6.479 -2.503 -0.091 1.00 95.12 298 GLY A O 1
ATOM 2362 N N . SER A 1 299 ? 5.019 -3.914 0.871 1.00 96.88 299 SER A N 1
ATOM 2363 C CA . SER A 1 299 ? 4.385 -4.387 -0.355 1.00 96.88 299 SER A CA 1
ATOM 2364 C C . SER A 1 299 ? 2.875 -4.196 -0.275 1.00 96.88 299 SER A C 1
ATOM 2366 O O . SER A 1 299 ? 2.253 -4.510 0.737 1.00 96.88 299 SER A O 1
ATOM 2368 N N . THR A 1 300 ? 2.262 -3.702 -1.346 1.00 97.44 300 THR A N 1
ATOM 2369 C CA . THR A 1 300 ? 0.800 -3.614 -1.464 1.00 97.44 300 THR A CA 1
ATOM 2370 C C . THR A 1 300 ? 0.177 -4.887 -2.024 1.00 97.44 300 THR A C 1
ATOM 2372 O O . THR A 1 300 ? -1.040 -5.049 -1.965 1.00 97.44 300 THR A O 1
ATOM 2375 N N . VAL A 1 301 ? 0.992 -5.807 -2.541 1.00 97.00 301 VAL A N 1
ATOM 2376 C CA . VAL A 1 301 ? 0.546 -7.063 -3.165 1.00 97.00 301 VAL A CA 1
ATOM 2377 C C . VAL A 1 301 ? 0.842 -8.295 -2.311 1.00 97.00 301 VAL A C 1
ATOM 2379 O O . VAL A 1 301 ? 0.376 -9.381 -2.627 1.00 97.00 301 VAL A O 1
ATOM 2382 N N . SER A 1 302 ? 1.617 -8.156 -1.234 1.00 96.38 302 SER A N 1
ATOM 2383 C CA . SER A 1 302 ? 2.015 -9.285 -0.386 1.00 96.38 302 SER A CA 1
ATOM 2384 C C . SER A 1 302 ? 1.327 -9.232 0.977 1.00 96.38 302 SER A C 1
ATOM 2386 O O . SER A 1 302 ? 1.337 -8.168 1.594 1.00 96.38 302 SER A O 1
ATOM 2388 N N . PRO A 1 303 ? 0.820 -10.357 1.503 1.00 95.75 303 PRO A N 1
ATOM 2389 C CA . PRO A 1 303 ? 0.336 -10.437 2.878 1.00 95.75 303 PRO A CA 1
ATOM 2390 C C . PRO A 1 303 ? 1.488 -10.532 3.912 1.00 95.75 303 PRO A C 1
ATOM 2392 O O . PRO A 1 303 ? 2.654 -10.807 3.559 1.00 95.75 303 PRO A O 1
ATOM 2395 N N . PRO A 1 304 ? 1.201 -10.339 5.215 1.00 96.38 304 PRO A N 1
ATOM 2396 C CA . PRO A 1 304 ? -0.089 -9.936 5.796 1.00 96.38 304 PRO A CA 1
ATOM 2397 C C . PRO A 1 304 ? -0.242 -8.408 5.915 1.00 96.38 304 PRO A C 1
ATOM 2399 O O . PRO A 1 304 ? 0.734 -7.660 5.800 1.00 96.38 304 PRO A O 1
ATOM 2402 N N . VAL A 1 305 ? -1.462 -7.941 6.187 1.00 96.62 305 VAL A N 1
ATOM 2403 C CA . VAL A 1 305 ? -1.772 -6.530 6.472 1.00 96.62 305 VAL A CA 1
ATOM 2404 C C . VAL A 1 305 ? -2.219 -6.366 7.917 1.00 96.62 305 VAL A C 1
ATOM 2406 O O . VAL A 1 305 ? -3.125 -7.051 8.384 1.00 96.62 305 VAL A O 1
ATOM 2409 N N . THR A 1 306 ? -1.611 -5.408 8.610 1.00 96.00 306 THR A N 1
ATOM 2410 C CA . THR A 1 306 ? -2.063 -4.935 9.917 1.00 96.00 306 THR A CA 1
ATOM 2411 C C . THR A 1 306 ? -3.107 -3.845 9.714 1.00 96.00 306 THR A C 1
ATOM 2413 O O . THR A 1 306 ? -2.814 -2.791 9.144 1.00 96.00 306 THR A O 1
ATOM 2416 N N . VAL A 1 307 ? -4.317 -4.087 10.200 1.00 94.25 307 VAL A N 1
ATOM 2417 C CA . VAL A 1 307 ? -5.382 -3.093 10.310 1.00 94.25 307 VAL A CA 1
ATOM 2418 C C . VAL A 1 307 ? -5.244 -2.439 11.674 1.00 94.25 307 VAL A C 1
ATOM 2420 O O . VAL A 1 307 ? -5.328 -3.118 12.694 1.00 94.25 307 VAL A O 1
ATOM 2423 N N . LYS A 1 308 ? -5.016 -1.128 11.711 1.00 93.25 308 LYS A N 1
ATOM 2424 C CA . LYS A 1 308 ? -5.025 -0.345 12.950 1.00 93.25 308 LYS A CA 1
ATOM 2425 C C . LYS A 1 308 ? -6.107 0.708 12.839 1.00 93.25 308 LYS A C 1
ATOM 2427 O O . LYS A 1 308 ? -6.114 1.472 11.879 1.00 93.25 308 LYS A O 1
ATOM 2432 N N . GLY A 1 309 ? -6.999 0.757 13.814 1.00 90.50 309 GLY A N 1
ATOM 2433 C CA . GLY A 1 309 ? -8.069 1.735 13.840 1.00 90.50 309 GLY A CA 1
ATOM 2434 C C . GLY A 1 309 ? -8.212 2.424 15.182 1.00 90.50 309 GLY A C 1
ATOM 2435 O O . GLY A 1 309 ? -7.731 1.951 16.213 1.00 90.50 309 GLY A O 1
ATOM 2436 N N . CYS A 1 310 ? -8.870 3.573 15.150 1.00 89.00 310 CYS A N 1
ATOM 2437 C CA . CYS A 1 310 ? -9.279 4.293 16.340 1.00 89.00 310 CYS A CA 1
ATOM 2438 C C . CYS A 1 310 ? -10.691 4.847 16.178 1.00 89.00 310 CYS A C 1
ATOM 2440 O O . CYS A 1 310 ? -11.137 5.111 15.062 1.00 89.00 310 CYS A O 1
ATOM 2442 N N . VAL A 1 311 ? -11.378 5.023 17.303 1.00 88.94 311 VAL A N 1
ATOM 2443 C CA . VAL A 1 311 ? -12.660 5.725 17.384 1.00 88.94 311 VAL A CA 1
ATOM 2444 C C . VAL A 1 311 ? -12.436 7.022 18.146 1.00 88.94 311 VAL A C 1
ATOM 2446 O O . VAL A 1 311 ? -11.848 7.031 19.231 1.00 88.94 311 VAL A O 1
ATOM 2449 N N . VAL A 1 312 ? -12.868 8.119 17.537 1.00 87.88 312 VAL A N 1
ATOM 2450 C CA . VAL A 1 312 ? -12.767 9.476 18.062 1.00 87.88 312 VAL A CA 1
ATOM 2451 C C . VAL A 1 312 ? -14.175 10.038 18.176 1.00 87.88 312 VAL A C 1
ATOM 2453 O O . VAL A 1 312 ? -14.927 10.034 17.201 1.00 87.88 312 VAL A O 1
ATOM 2456 N N . SER A 1 313 ? -14.513 10.528 19.361 1.00 87.12 313 SER A N 1
ATOM 2457 C CA . SER A 1 313 ? -15.817 11.095 19.686 1.00 87.12 313 SER A CA 1
ATOM 2458 C C . SER A 1 313 ? -15.736 12.611 19.826 1.00 87.12 313 SER A C 1
ATOM 2460 O O . SER A 1 313 ? -14.795 13.138 20.423 1.00 87.12 313 SER A O 1
ATOM 2462 N N . ALA A 1 314 ? -16.721 13.329 19.288 1.00 85.25 314 ALA A N 1
ATOM 2463 C CA . ALA A 1 314 ? -16.836 14.775 19.483 1.00 85.25 314 ALA A CA 1
ATOM 2464 C C . ALA A 1 314 ? -17.352 15.147 20.888 1.00 85.25 314 ALA A C 1
ATOM 2466 O O . ALA A 1 314 ? -17.253 16.305 21.293 1.00 85.25 314 ALA A O 1
ATOM 2467 N N . MET A 1 315 ? -17.903 14.181 21.629 1.00 82.69 315 MET A N 1
ATOM 2468 C CA . MET A 1 315 ? -18.512 14.376 22.945 1.00 82.69 315 MET A CA 1
ATOM 2469 C C . MET A 1 315 ? -18.002 13.337 23.948 1.00 82.69 315 MET A C 1
ATOM 2471 O O . MET A 1 315 ? -17.365 12.345 23.585 1.00 82.69 315 MET A O 1
ATOM 2475 N N . THR A 1 316 ? -18.277 13.552 25.234 1.00 78.06 316 THR A N 1
ATOM 2476 C CA . THR A 1 316 ? -18.036 12.520 26.244 1.00 78.06 316 THR A CA 1
ATOM 2477 C C . THR A 1 316 ? -18.913 11.313 25.933 1.00 78.06 316 THR A C 1
ATOM 2479 O O . THR A 1 316 ? -20.124 11.423 25.762 1.00 78.06 316 THR A O 1
ATOM 2482 N N . THR A 1 317 ? -18.282 10.151 25.807 1.00 77.06 317 THR A N 1
ATOM 2483 C CA . THR A 1 317 ? -18.987 8.899 25.520 1.00 77.06 317 THR A CA 1
ATOM 2484 C C . THR A 1 317 ? -19.264 8.204 26.842 1.00 77.06 317 THR A C 1
ATOM 2486 O O . THR A 1 317 ? -18.399 8.176 27.716 1.00 77.06 317 THR A O 1
ATOM 2489 N N . MET A 1 318 ? -20.474 7.677 27.019 1.00 77.38 318 MET A N 1
ATOM 2490 C CA . MET A 1 318 ? -20.846 7.016 28.269 1.00 77.38 318 MET A CA 1
ATOM 2491 C C . MET A 1 318 ? -19.950 5.797 28.519 1.00 77.38 318 MET A C 1
ATOM 2493 O O . MET A 1 318 ? -19.726 4.988 27.615 1.00 77.38 318 MET A O 1
ATOM 2497 N N . GLU A 1 319 ? -19.480 5.624 29.757 1.00 80.31 319 GLU A N 1
ATOM 2498 C CA . GLU A 1 319 ? -18.626 4.485 30.121 1.00 80.31 319 GLU A CA 1
ATOM 2499 C C . GLU A 1 319 ? -19.297 3.144 29.817 1.00 80.31 319 GLU A C 1
ATOM 2501 O O . GLU A 1 319 ? -18.642 2.222 29.335 1.00 80.31 319 GLU A O 1
ATOM 2506 N N . SER A 1 320 ? -20.613 3.051 30.027 1.00 81.94 320 SER A N 1
ATOM 2507 C CA . SER A 1 320 ? -21.405 1.863 29.696 1.00 81.94 320 SER A CA 1
ATOM 2508 C C . SER A 1 320 ? -21.335 1.512 28.207 1.00 81.94 320 SER A C 1
ATOM 2510 O O . SER A 1 320 ? -21.208 0.337 27.864 1.00 81.94 320 SER A O 1
ATOM 2512 N N . HIS A 1 321 ? -21.344 2.512 27.320 1.00 83.75 321 HIS A N 1
ATOM 2513 C CA . HIS A 1 321 ? -21.239 2.310 25.876 1.00 83.75 321 HIS A CA 1
ATOM 2514 C C . HIS A 1 321 ? -19.836 1.826 25.480 1.00 83.75 321 HIS A C 1
ATOM 2516 O O . HIS A 1 321 ? -19.685 0.865 24.719 1.00 83.75 321 HIS A O 1
ATOM 2522 N N . ILE A 1 322 ? -18.795 2.414 26.079 1.00 80.19 322 ILE A N 1
ATOM 2523 C CA . ILE A 1 322 ? -17.402 1.989 25.882 1.00 80.19 322 ILE A CA 1
ATOM 2524 C C . ILE A 1 322 ? -17.190 0.555 26.392 1.00 80.19 322 ILE A C 1
ATOM 2526 O O . ILE A 1 322 ? -16.556 -0.253 25.710 1.00 80.19 322 ILE A O 1
ATOM 2530 N N . GLN A 1 323 ? -17.747 0.207 27.555 1.00 81.81 323 GLN A N 1
ATOM 2531 C CA . GLN A 1 323 ? -17.683 -1.146 28.115 1.00 81.81 323 GLN A CA 1
ATOM 2532 C C . GLN A 1 323 ? -18.427 -2.161 27.243 1.00 81.81 323 GLN A C 1
ATOM 2534 O O . GLN A 1 323 ? -17.883 -3.224 26.949 1.00 81.81 323 GLN A O 1
ATOM 2539 N N . GLN A 1 324 ? -19.634 -1.835 26.772 1.00 82.81 324 GLN A N 1
ATOM 2540 C CA . GLN A 1 324 ? -20.391 -2.693 25.860 1.00 82.81 324 GLN A CA 1
ATOM 2541 C C . GLN A 1 324 ? -19.598 -2.976 24.577 1.00 82.81 324 GLN A C 1
ATOM 2543 O O . GLN A 1 324 ? -19.475 -4.131 24.165 1.00 82.81 324 GLN A O 1
ATOM 2548 N N . ARG A 1 325 ? -18.992 -1.945 23.980 1.00 84.75 325 ARG A N 1
ATOM 2549 C CA . ARG A 1 325 ? -18.120 -2.084 22.807 1.00 84.75 325 ARG A CA 1
ATOM 2550 C C . ARG A 1 325 ? -16.894 -2.940 23.107 1.00 84.75 325 ARG A C 1
ATOM 2552 O O . ARG A 1 325 ? -16.582 -3.848 22.345 1.00 84.75 325 ARG A O 1
ATOM 2559 N N . SER A 1 326 ? -16.221 -2.685 24.226 1.00 79.88 326 SER A N 1
ATOM 2560 C CA . SER A 1 326 ? -15.077 -3.476 24.687 1.00 79.88 326 SER A CA 1
ATOM 2561 C C . SER A 1 326 ? -15.442 -4.956 24.842 1.00 79.88 326 SER A C 1
ATOM 2563 O O . SER A 1 326 ? -14.678 -5.823 24.431 1.00 79.88 326 SER A O 1
ATOM 2565 N N . ASN A 1 327 ? -16.633 -5.260 25.361 1.00 78.62 327 ASN A N 1
ATOM 2566 C CA . ASN A 1 327 ? -17.125 -6.631 25.493 1.00 78.62 327 ASN A CA 1
ATOM 2567 C C . ASN A 1 327 ? -17.417 -7.274 24.128 1.00 78.62 327 ASN A C 1
ATOM 2569 O O . ASN A 1 327 ? -17.031 -8.422 23.899 1.00 78.62 327 ASN A O 1
ATOM 2573 N N . ASN A 1 328 ? -18.023 -6.533 23.194 1.00 76.38 328 ASN A N 1
ATOM 2574 C CA . ASN A 1 328 ? -18.222 -6.999 21.816 1.00 76.38 328 ASN A CA 1
ATOM 2575 C C . ASN A 1 328 ? -16.880 -7.302 21.127 1.00 76.38 328 ASN A C 1
ATOM 2577 O O . ASN A 1 328 ? -16.742 -8.319 20.446 1.00 76.38 328 ASN A O 1
ATOM 2581 N N . LEU A 1 329 ? -15.874 -6.455 21.357 1.00 75.88 329 LEU A N 1
ATOM 2582 C CA . LEU A 1 329 ? -14.518 -6.607 20.831 1.00 75.88 329 LEU A CA 1
ATOM 2583 C C . LEU A 1 329 ? -13.725 -7.724 21.514 1.00 75.88 329 LEU A C 1
ATOM 2585 O O . LEU A 1 329 ? -12.932 -8.397 20.865 1.00 75.88 329 LEU A O 1
ATOM 2589 N N . ALA A 1 330 ? -13.964 -7.992 22.795 1.00 73.75 330 ALA A N 1
ATOM 2590 C CA . ALA A 1 330 ? -13.382 -9.141 23.483 1.00 73.75 330 ALA A CA 1
ATOM 2591 C C . ALA A 1 330 ? -13.902 -10.471 22.910 1.00 73.75 330 ALA A C 1
ATOM 2593 O O . ALA A 1 330 ? -13.164 -11.452 22.855 1.00 73.75 330 ALA A O 1
ATOM 2594 N N . GLN A 1 331 ? -15.148 -10.499 22.424 1.00 72.69 331 GLN A N 1
ATOM 2595 C CA . GLN A 1 331 ? -15.713 -11.645 21.700 1.00 72.69 331 GLN A CA 1
ATOM 2596 C C . GLN A 1 331 ? -15.341 -11.673 20.210 1.00 72.69 331 GLN A C 1
ATOM 2598 O O . GLN A 1 331 ? -15.629 -12.654 19.520 1.00 72.69 331 GLN A O 1
ATOM 2603 N N . ALA A 1 332 ? -14.696 -10.623 19.699 1.00 66.69 332 ALA A N 1
ATOM 2604 C CA . ALA A 1 332 ? -14.356 -10.500 18.290 1.00 66.69 332 ALA A CA 1
ATOM 2605 C C . ALA A 1 332 ? -13.481 -11.640 17.749 1.00 66.69 332 ALA A C 1
ATOM 2607 O O . ALA A 1 332 ? -13.787 -12.087 16.645 1.00 66.69 332 ALA A O 1
ATOM 2608 N N . PRO A 1 333 ? -12.464 -12.172 18.459 1.00 67.19 333 PRO A N 1
ATOM 2609 C CA . PRO A 1 333 ? -11.668 -13.286 17.939 1.00 67.19 333 PRO A CA 1
ATOM 2610 C C . PRO A 1 333 ? -12.522 -14.515 17.592 1.00 67.19 333 PRO A C 1
ATOM 2612 O O . PRO A 1 333 ? -12.295 -15.147 16.568 1.00 67.19 333 PRO A O 1
ATOM 2615 N N . ALA A 1 334 ? -13.569 -14.800 18.376 1.00 68.25 334 ALA A N 1
ATOM 2616 C CA . ALA A 1 334 ? -14.494 -15.904 18.107 1.00 68.25 334 ALA A CA 1
ATOM 2617 C C . ALA A 1 334 ? -15.439 -15.637 16.918 1.00 68.25 334 ALA A C 1
ATOM 2619 O O . ALA A 1 334 ? -15.999 -16.571 16.351 1.00 68.25 334 ALA A O 1
ATOM 2620 N N . LYS A 1 335 ? -15.629 -14.367 16.538 1.00 80.19 335 LYS A N 1
ATOM 2621 C CA . LYS A 1 335 ? -16.518 -13.925 15.449 1.00 80.19 335 LYS A CA 1
ATOM 2622 C C . LYS A 1 335 ? -15.763 -13.262 14.295 1.00 80.19 335 LYS A C 1
ATOM 2624 O O . LYS A 1 335 ? -16.363 -12.496 13.547 1.00 80.19 335 LYS A O 1
ATOM 2629 N N . ASN A 1 336 ? -14.457 -13.502 14.172 1.00 86.12 336 ASN A N 1
ATOM 2630 C CA . ASN A 1 336 ? -13.605 -12.901 13.144 1.00 86.12 336 ASN A CA 1
ATOM 2631 C C . ASN A 1 336 ? -13.696 -11.361 13.075 1.00 86.12 336 ASN A C 1
ATOM 2633 O O . ASN A 1 336 ? -13.662 -10.772 12.001 1.00 86.12 336 ASN A O 1
ATOM 2637 N N . PHE A 1 337 ? -13.900 -10.697 14.217 1.00 84.62 337 PHE A N 1
ATOM 2638 C CA . PHE A 1 337 ? -14.138 -9.250 14.303 1.00 84.62 337 PHE A CA 1
ATOM 2639 C C . PHE A 1 337 ? -15.329 -8.769 13.459 1.00 84.62 337 PHE A C 1
ATOM 2641 O O . PHE A 1 337 ? -15.337 -7.639 12.988 1.00 84.62 337 PHE A O 1
ATOM 2648 N N . GLY A 1 338 ? -16.319 -9.648 13.249 1.00 84.38 338 GLY A N 1
ATOM 2649 C CA . GLY A 1 338 ? -17.475 -9.451 12.369 1.00 84.38 338 GLY A CA 1
ATOM 2650 C C . GLY A 1 338 ? -17.127 -9.312 10.888 1.00 84.38 338 GLY A C 1
ATOM 2651 O O . GLY A 1 338 ? -18.000 -8.973 10.091 1.00 84.38 338 GLY A O 1
ATOM 2652 N N . LEU A 1 339 ? -15.873 -9.585 10.517 1.00 90.75 339 LEU A N 1
ATOM 2653 C CA . LEU A 1 339 ? -15.430 -9.592 9.135 1.00 90.75 339 LEU A CA 1
ATOM 2654 C C . LEU A 1 339 ? -15.787 -10.915 8.467 1.00 90.75 339 LEU A C 1
ATOM 2656 O O . LEU A 1 339 ? -15.626 -11.995 9.045 1.00 90.75 339 LEU A O 1
ATOM 2660 N N . ASP A 1 340 ? -16.213 -10.835 7.211 1.00 90.94 340 ASP A N 1
ATOM 2661 C CA . ASP A 1 340 ? -16.468 -12.023 6.403 1.00 90.94 340 ASP A CA 1
ATOM 2662 C C . ASP A 1 340 ? -15.156 -12.781 6.134 1.00 90.94 340 ASP A C 1
ATOM 2664 O O . ASP A 1 340 ? -14.281 -12.321 5.393 1.00 90.94 340 ASP A O 1
ATOM 2668 N N . ASN A 1 341 ? -15.032 -13.966 6.737 1.00 90.19 341 ASN A N 1
ATOM 2669 C CA . ASN A 1 341 ? -13.856 -14.830 6.629 1.00 90.19 341 ASN A CA 1
ATOM 2670 C C . ASN A 1 341 ? -13.591 -15.287 5.183 1.00 90.19 341 ASN A C 1
ATOM 2672 O O . ASN A 1 341 ? -12.443 -15.456 4.787 1.00 90.19 341 ASN A O 1
ATOM 2676 N N . SER A 1 342 ? -14.628 -15.431 4.351 1.00 90.75 342 SER A N 1
ATOM 2677 C CA . SER A 1 342 ? -14.446 -15.789 2.936 1.00 90.75 342 SER A CA 1
ATOM 2678 C C . SER A 1 342 ? -13.812 -14.658 2.119 1.00 90.75 342 SER A C 1
ATOM 2680 O O . SER A 1 342 ? -13.212 -14.892 1.070 1.00 90.75 342 SER A O 1
ATOM 2682 N N . VAL A 1 343 ? -13.933 -13.421 2.606 1.00 92.06 343 VAL A N 1
ATOM 2683 C CA . VAL A 1 343 ? -13.510 -12.207 1.911 1.00 92.06 343 VAL A CA 1
ATOM 2684 C C . VAL A 1 343 ? -12.156 -11.706 2.402 1.00 92.06 343 VAL A C 1
ATOM 2686 O O . VAL A 1 343 ? -11.344 -11.293 1.569 1.00 92.06 343 VAL A O 1
ATOM 2689 N N . PHE A 1 344 ? -11.952 -11.694 3.721 1.00 92.56 344 PHE A N 1
ATOM 2690 C CA . PHE A 1 344 ? -10.789 -11.104 4.394 1.00 92.56 344 PHE A CA 1
ATOM 2691 C C . PHE A 1 344 ? -9.884 -12.139 5.071 1.00 92.56 344 PHE A C 1
ATOM 2693 O O . PHE A 1 344 ? -8.818 -11.779 5.573 1.00 92.56 344 PHE A O 1
ATOM 2700 N N . GLY A 1 345 ? -10.292 -13.408 5.079 1.00 91.00 345 GLY A N 1
ATOM 2701 C CA . GLY A 1 345 ? -9.618 -14.455 5.827 1.00 91.00 345 GLY A CA 1
ATOM 2702 C C . GLY A 1 345 ? -9.800 -14.313 7.336 1.00 91.00 345 GLY A C 1
ATOM 2703 O O . GLY A 1 345 ? -10.640 -13.557 7.841 1.00 91.00 345 GLY A O 1
ATOM 2704 N N . GLU A 1 346 ? -8.983 -15.075 8.052 1.00 91.25 346 GLU A N 1
ATOM 2705 C CA . GLU A 1 346 ? -9.005 -15.149 9.504 1.00 91.25 346 GLU A CA 1
ATOM 2706 C C . GLU A 1 346 ? -8.279 -13.949 10.128 1.00 91.25 346 GLU A C 1
ATOM 2708 O O . GLU A 1 346 ? -7.139 -13.620 9.782 1.00 91.25 346 GLU A O 1
ATOM 2713 N N . VAL A 1 347 ? -8.934 -13.323 11.099 1.00 91.44 347 VAL A N 1
ATOM 2714 C CA . VAL A 1 347 ? -8.392 -12.253 11.925 1.00 91.44 347 VAL A CA 1
ATOM 2715 C C . VAL A 1 347 ? -7.452 -12.844 12.970 1.00 91.44 347 VAL A C 1
ATOM 2717 O O . VAL A 1 347 ? -7.826 -13.706 13.762 1.00 91.44 347 VAL A O 1
ATOM 2720 N N . ARG A 1 348 ? -6.225 -12.324 13.021 1.00 91.06 348 ARG A N 1
ATOM 2721 C CA . ARG A 1 348 ? -5.188 -12.743 13.978 1.00 91.06 348 ARG A CA 1
ATOM 2722 C C . ARG A 1 348 ? -4.634 -11.558 14.759 1.00 91.06 348 ARG A C 1
ATOM 2724 O O . ARG A 1 348 ? -4.802 -10.412 14.350 1.00 91.06 348 ARG A O 1
ATOM 2731 N N . ASN A 1 349 ? -3.938 -11.839 15.861 1.00 88.56 349 ASN A N 1
ATOM 2732 C CA . ASN A 1 349 ? -3.209 -10.842 16.660 1.00 88.56 349 ASN A CA 1
ATOM 2733 C C . ASN A 1 349 ? -4.070 -9.630 17.062 1.00 88.56 349 ASN A C 1
ATOM 2735 O O . ASN A 1 349 ? -3.655 -8.481 16.913 1.00 88.56 349 ASN A O 1
ATOM 2739 N N . VAL A 1 350 ? -5.291 -9.896 17.534 1.00 88.12 350 VAL A N 1
ATOM 2740 C CA . VAL A 1 350 ? -6.228 -8.850 17.951 1.00 88.12 350 VAL A CA 1
ATOM 2741 C C . VAL A 1 350 ? -5.733 -8.189 19.229 1.00 88.12 350 VAL A C 1
ATOM 2743 O O . VAL A 1 350 ? -5.424 -8.851 20.216 1.00 88.12 350 VAL A O 1
ATOM 2746 N N . THR A 1 351 ? -5.714 -6.867 19.218 1.00 88.62 351 THR A N 1
ATOM 2747 C CA . THR A 1 351 ? -5.456 -6.027 20.383 1.00 88.62 351 THR A CA 1
ATOM 2748 C C . THR A 1 351 ? -6.433 -4.866 20.373 1.00 88.62 351 THR A C 1
ATOM 2750 O O . THR A 1 351 ? -6.800 -4.355 19.314 1.00 88.62 351 THR A O 1
ATOM 2753 N N . PHE A 1 352 ? -6.863 -4.429 21.549 1.00 87.25 352 PHE A N 1
ATOM 2754 C CA . PHE A 1 352 ? -7.634 -3.205 21.681 1.00 87.25 352 PHE A CA 1
ATOM 2755 C C . PHE A 1 352 ? -7.396 -2.563 23.043 1.00 87.25 352 PHE A C 1
ATOM 2757 O O . PHE A 1 352 ? -6.929 -3.197 23.989 1.00 87.25 352 PHE A O 1
ATOM 2764 N N . THR A 1 353 ? -7.679 -1.273 23.132 1.00 85.12 353 THR A N 1
ATOM 2765 C CA . THR A 1 353 ? -7.557 -0.488 24.357 1.00 85.12 353 THR A CA 1
ATOM 2766 C C . THR A 1 353 ? -8.655 0.562 24.364 1.00 85.12 353 THR A C 1
ATOM 2768 O O . THR A 1 353 ? -8.803 1.309 23.396 1.00 85.12 353 THR A O 1
ATOM 2771 N N . ALA A 1 354 ? -9.429 0.595 25.446 1.00 84.88 354 ALA A N 1
ATOM 2772 C CA . ALA A 1 354 ? -10.521 1.537 25.654 1.00 84.88 354 ALA A CA 1
ATOM 2773 C C . ALA A 1 354 ? -10.089 2.688 26.575 1.00 84.88 354 ALA A C 1
ATOM 2775 O O . ALA A 1 354 ? -9.289 2.493 27.491 1.00 84.88 354 ALA A O 1
ATOM 2776 N N . TYR A 1 355 ? -10.638 3.878 26.337 1.00 81.94 355 TYR A N 1
ATOM 2777 C CA . TYR A 1 355 ? -10.350 5.104 27.082 1.00 81.94 355 TYR A CA 1
ATOM 2778 C C . TYR A 1 355 ? -11.665 5.710 27.609 1.00 81.94 355 TYR A C 1
ATOM 2780 O O . TYR A 1 355 ? -12.229 6.579 26.946 1.00 81.94 355 TYR A O 1
ATOM 2788 N N . PRO A 1 356 ? -12.172 5.250 28.770 1.00 70.12 356 PRO A N 1
ATOM 2789 C CA . PRO A 1 356 ? -13.485 5.642 29.300 1.00 70.12 356 PRO A CA 1
ATOM 2790 C C . PRO A 1 356 ? -13.618 7.145 29.584 1.00 70.12 356 PRO A C 1
ATOM 2792 O O . PRO A 1 356 ? -14.603 7.756 29.189 1.00 70.12 356 PRO A O 1
ATOM 2795 N N . GLU A 1 357 ? -12.594 7.765 30.169 1.00 70.62 357 GLU A N 1
ATOM 2796 C CA . GLU A 1 357 ? -12.584 9.212 30.446 1.00 70.62 357 GLU A CA 1
ATOM 2797 C C . GLU A 1 357 ? -12.241 10.066 29.210 1.00 70.62 357 GLU A C 1
ATOM 2799 O O . GLU A 1 357 ? -12.330 11.291 29.250 1.00 70.62 357 GLU A O 1
ATOM 2804 N N . GLY A 1 358 ? -11.867 9.424 28.095 1.00 68.81 358 GLY A N 1
ATOM 2805 C CA . GLY A 1 358 ? -11.390 10.077 26.882 1.00 68.81 358 GLY A CA 1
ATOM 2806 C C . GLY A 1 358 ? -10.004 10.711 27.050 1.00 68.81 358 GLY A C 1
ATOM 2807 O O . GLY A 1 358 ? -9.717 11.431 28.001 1.00 68.81 358 GLY A O 1
ATOM 2808 N N . LYS A 1 359 ? -9.104 10.485 26.088 1.00 74.81 359 LYS A N 1
ATOM 2809 C CA . LYS A 1 359 ? -7.882 11.301 25.961 1.00 74.81 359 LYS A CA 1
ATOM 2810 C C . LYS A 1 359 ? -8.042 12.237 24.774 1.00 74.81 359 LYS A C 1
ATOM 2812 O O . LYS A 1 359 ? -8.346 11.773 23.678 1.00 74.81 359 LYS A O 1
ATOM 2817 N N . VAL A 1 360 ? -7.814 13.538 24.975 1.00 71.38 360 VAL A N 1
ATOM 2818 C CA . VAL A 1 360 ? -7.730 14.494 23.861 1.00 71.38 360 VAL A CA 1
ATOM 2819 C C . VAL A 1 360 ? -6.478 14.147 23.068 1.00 71.38 360 VAL A C 1
ATOM 2821 O O . VAL A 1 360 ? -5.357 14.388 23.517 1.00 71.38 360 VAL A O 1
ATOM 2824 N N . LEU A 1 361 ? -6.662 13.513 21.915 1.00 66.69 361 LEU A N 1
ATOM 2825 C CA . LEU A 1 361 ? -5.553 13.082 21.084 1.00 66.69 361 LEU A CA 1
ATOM 2826 C C . LEU A 1 361 ? -5.944 13.216 19.620 1.00 66.69 361 LEU A C 1
ATOM 2828 O O . LEU A 1 361 ? -6.990 12.730 19.194 1.00 66.69 361 LEU A O 1
ATOM 2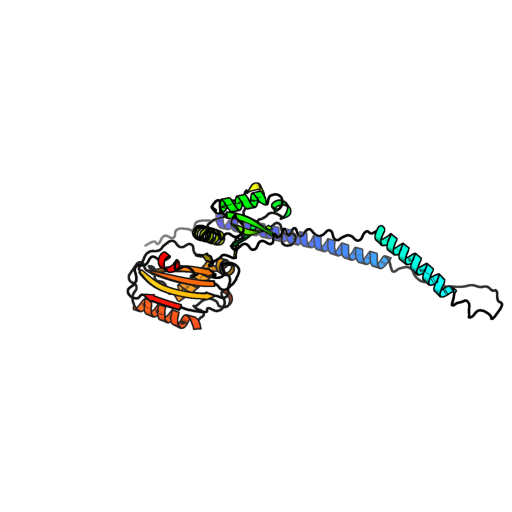832 N N . GLY A 1 362 ? -5.079 13.861 18.840 1.00 65.50 362 GLY A N 1
ATOM 2833 C CA . GLY A 1 362 ? -5.194 13.819 17.392 1.00 65.50 362 GLY A CA 1
ATOM 2834 C C . GLY A 1 362 ? -5.064 12.371 16.934 1.00 65.50 362 GLY A C 1
ATOM 2835 O O . GLY A 1 362 ? -4.084 11.691 17.240 1.00 65.50 362 GLY A O 1
ATOM 2836 N N . SER A 1 363 ? -6.045 11.892 16.190 1.00 62.72 363 SER A N 1
ATOM 2837 C CA . SER A 1 363 ? -6.000 10.613 15.477 1.00 62.72 363 SER A CA 1
ATOM 2838 C C . SER A 1 363 ? -4.723 10.349 14.702 1.00 62.72 363 SER A C 1
ATOM 2840 O O . SER A 1 363 ? -4.286 9.210 14.592 1.00 62.72 363 SER A O 1
ATOM 2842 N N . ASP A 1 364 ? -4.138 11.402 14.144 1.00 64.75 364 ASP A N 1
ATOM 2843 C CA . ASP A 1 364 ? -2.974 11.299 13.294 1.00 64.75 364 ASP A CA 1
ATOM 2844 C C . ASP A 1 364 ? -1.798 10.954 14.181 1.00 64.75 364 ASP A C 1
ATOM 2846 O O . ASP A 1 364 ? -1.047 10.059 13.849 1.00 64.75 364 ASP A O 1
ATOM 2850 N N . SER A 1 365 ? -1.712 11.533 15.378 1.00 67.56 365 SER A N 1
ATOM 2851 C CA . SER A 1 365 ? -0.739 11.139 16.396 1.00 67.56 365 SER A CA 1
ATOM 2852 C C . SER A 1 365 ? -0.917 9.678 16.836 1.00 67.56 365 SER A C 1
ATOM 2854 O O . SER A 1 365 ? 0.067 8.990 17.096 1.00 67.56 365 SER A O 1
ATOM 2856 N N . VAL A 1 366 ? -2.154 9.168 16.884 1.00 68.88 366 VAL A N 1
ATOM 2857 C CA . VAL A 1 366 ? -2.460 7.766 17.242 1.00 68.88 366 VAL A CA 1
ATOM 2858 C C . VAL A 1 366 ? -2.068 6.787 16.130 1.00 68.88 366 VAL A C 1
ATOM 2860 O O . VAL A 1 366 ? -1.525 5.701 16.387 1.00 68.88 366 VAL A O 1
ATOM 2863 N N . LEU A 1 367 ? -2.354 7.154 14.883 1.00 72.19 367 LEU A N 1
ATOM 2864 C CA . LEU A 1 367 ? -2.165 6.308 13.706 1.00 72.19 367 LEU A CA 1
ATOM 2865 C C . LEU A 1 367 ? -0.761 6.465 13.097 1.00 72.19 367 LEU A C 1
ATOM 2867 O O . LEU A 1 367 ? -0.269 5.520 12.488 1.00 72.19 367 LEU A O 1
ATOM 2871 N N . ALA A 1 368 ? -0.076 7.587 13.336 1.00 59.94 368 ALA A N 1
ATOM 2872 C CA . ALA A 1 368 ? 1.295 7.874 12.902 1.00 59.94 368 ALA A CA 1
ATOM 2873 C C . ALA A 1 368 ? 2.374 7.271 13.806 1.00 59.94 368 ALA A C 1
ATOM 2875 O O . ALA A 1 368 ? 3.558 7.503 13.558 1.00 59.94 368 ALA A O 1
ATOM 2876 N N . LEU A 1 369 ? 2.008 6.475 14.819 1.00 49.19 369 LEU A N 1
ATOM 2877 C CA . LEU A 1 369 ? 2.950 5.563 15.468 1.00 49.19 369 LEU A CA 1
ATOM 2878 C C . LEU A 1 369 ? 3.431 4.563 14.408 1.00 49.19 369 LEU A C 1
ATOM 2880 O O . LEU A 1 369 ? 2.808 3.531 14.161 1.00 49.19 369 LEU A O 1
ATOM 2884 N 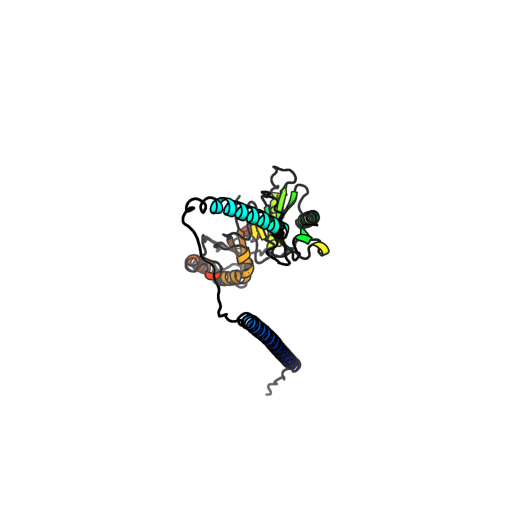N . THR A 1 370 ? 4.497 4.974 13.725 1.00 42.66 370 THR A N 1
ATOM 2885 C CA . THR A 1 370 ? 5.123 4.337 12.573 1.00 42.66 370 THR A CA 1
ATOM 2886 C C . THR A 1 370 ? 5.462 2.881 12.857 1.00 42.66 370 THR A C 1
ATOM 2888 O O . THR A 1 370 ? 5.776 2.557 14.004 1.00 42.66 370 THR A O 1
ATOM 2891 N N . PRO A 1 371 ? 5.493 2.019 11.824 1.00 40.03 371 PRO A N 1
ATOM 2892 C CA . PRO A 1 371 ? 6.113 0.709 11.950 1.00 40.03 371 PRO A CA 1
ATOM 2893 C C . PRO A 1 371 ? 7.532 0.897 12.495 1.00 40.03 371 PRO A C 1
ATOM 2895 O O . PRO A 1 371 ? 8.345 1.621 11.915 1.00 40.03 371 PRO A O 1
ATOM 2898 N N . THR A 1 372 ? 7.783 0.320 13.666 1.00 31.88 372 THR A N 1
ATOM 2899 C CA . THR A 1 372 ? 9.094 0.307 14.306 1.00 31.88 372 THR A CA 1
ATOM 2900 C C . THR A 1 372 ? 10.110 -0.307 13.346 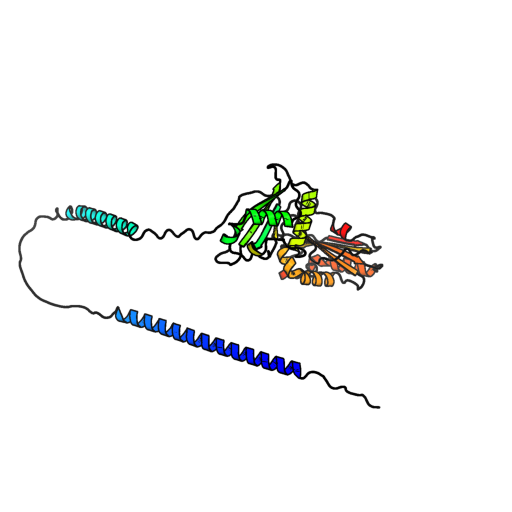1.00 31.88 372 THR A C 1
ATOM 2902 O O . THR A 1 372 ? 9.809 -1.280 12.651 1.00 31.88 372 THR A O 1
ATOM 2905 N N . SER A 1 373 ? 11.264 0.361 13.260 1.00 29.91 373 SER A N 1
ATOM 2906 C CA . SER A 1 373 ? 12.400 0.010 12.402 1.00 29.91 373 SER A CA 1
ATOM 2907 C C . SER A 1 373 ? 12.938 -1.386 12.663 1.00 29.91 373 SER A C 1
ATOM 2909 O O . SER A 1 373 ? 12.885 -1.821 13.832 1.00 29.91 373 SER A O 1
#

Foldseek 3Di:
DDDDDDDDDDPPVVVVVVVVVVVVVVVVVVVVVVVVVVVVVVVVVVVVVVVVVVVVPDDDDDDDDDDDDDDDDDDDDPPVVVVCVPVVVVVVVVVVVVVVVVVCVVCVPPPPPVPCQVWPADPDPFQWKKKWKFLADVVLCVVCQVLVQVLQCVQLVADPQKGKHFRTWGDPDPHSMTMTMIHIGGPDPPDDDDPVRLVSNLVSLLCCQLVVDFRRHPCVRGNGIGDMWIAAGAQWHKHFLPPDDWDWAFWFKKKKWKFQFALNLCSVVVVVVVVQLCVLQVDDPQKDKTWMWIDRRHTRHGDMIMIIMTIGGRDQDALVSSVVSVVSLVCCQVCQSSHDCVRGNHIHDIDMDGDNRTDRDTPCNVVVPGRDD

Nearest PDB structures (foldseek):
  5c2u-assembly1_A  TM=6.496E-01  e=1.119E-02  Xenopus laevis
  7r5j-assembly1_H0  TM=2.735E-01  e=1.998E-02  Homo sapiens

Sequence (373 aa):
MMMMFHPFASSASAQRWLSQLLSLSKNTQKHTESFSDTLAMVNQLKEKKEQVQRQQNLDPENPATESSRIFFCGSFCSALSRLFSLTCVIFLVLSFATLLSAIFWLFPPRRSLPRHHADHIVHLNASVQACFRLHKPASKVISHIGKLEKDIFSSLDLRNHTKVTVLSLHQPGASNFTEVKFGVLPVLTHHTLRKDSLTSLRSSFANLFAQRSSLNLTKSTFGKPASFQVLKFPGGITVDPLGLEPVSGLLTLIFSFTLDVSLSEIQHKVDLLKNQLEFVLNLELFESFRVVLTNHKGSTVSPPVTVKGCVVSAMTTMESHIQQRSNNLAQAPAKNFGLDNSVFGEVRNVTFTAYPEGKVLGSDSVLALTPTS

InterPro domains:
  IPR055464 Domain of unknown function DUF7036 [PF23041] (132-223)
  IPR055464 Domain of unknown function DUF7036 [PF23041] (256-345)

Mean predicted aligned error: 17.85 Å

Radius of gyration: 37.61 Å; Cα contacts (8 Å, |Δi|>4): 529; chains: 1; bounding box: 92×92×101 Å

Solvent-accessible surface area (backbone atoms only — not comparable to full-atom values): 21375 Å² total; per-residue (Å²): 134,88,80,87,80,82,82,87,82,75,76,68,61,62,56,52,54,53,56,51,52,53,52,52,53,54,52,53,53,54,51,52,53,57,50,50,54,52,51,53,54,51,51,52,56,50,54,55,52,54,52,59,60,55,68,75,72,73,84,82,85,90,89,80,88,81,90,80,88,87,89,83,86,73,97,83,62,99,72,55,68,70,61,58,50,54,56,50,50,50,52,50,50,52,51,49,53,52,49,50,53,50,48,51,63,76,46,57,73,78,67,73,65,74,75,78,73,67,64,54,69,48,96,66,92,48,66,31,29,34,34,31,33,25,75,37,41,45,79,69,48,63,81,39,46,73,58,49,29,51,27,52,36,66,50,56,75,63,59,90,66,47,38,53,42,73,30,32,38,45,50,69,82,91,47,61,33,16,39,39,31,34,25,51,40,40,63,55,85,91,56,74,75,54,67,72,58,50,53,54,44,48,52,51,50,31,33,34,51,65,62,76,45,70,73,59,50,62,50,92,82,47,39,70,70,42,77,48,42,39,66,27,27,79,68,24,44,64,33,54,86,78,74,74,74,87,60,70,30,28,30,41,36,39,37,35,31,33,28,75,38,24,52,56,64,46,63,80,40,44,68,58,54,49,53,32,44,47,62,56,55,62,71,51,96,61,44,46,74,48,59,37,40,32,14,72,74,7,21,32,75,45,63,50,26,37,43,38,35,37,34,35,20,74,56,92,60,58,54,69,58,52,49,53,36,50,52,50,54,70,49,13,73,86,48,37,52,57,44,57,48,95,79,49,41,66,60,37,78,75,48,72,51,76,33,63,89,42,45,86,44,52,49,57,69,67,67,61,65,61,71,78,124

Secondary structure (DSSP, 8-state):
-PPPPPPPP-SHHHHHHHHHHHHHHHHHHHHHHHHHHHHHHHHHHHHHHHHHHHHTS--------------------TTTTTHHHHHHHHHHHHHHHHHHHHHHHHS-------------------SEEEEEEESS-HHHHHTTHHHHHHHHHHHTT--TTEEEEEEEEE--TT-S-EEEEEEEEESSTTPPPPHHHHHHHHHHHHHHHTTSS-----HHHH--EEEEEEEE-TT-EEE-SS------SEEEEEEEEEESS-HHHHHTTHHHHHHHHHHHHT--TTEEEEEEEEETTS-SSSS-EEEEEEEEESSPPPHHHHHHHHHHHHTGGGGGGG--HHHH--EEEEEEEEEEEEEE--HHHHH--PPP-